Protein AF-A0AAE0D2Y6-F1 (afdb_monomer_lite)

Sequence (760 aa):
MTISQKDAKEIHDLPWAPTFWLGNVGHYAFTCHLGGDDFEVTLRIPRPPEKEEFVSWGRPCDLAPIAEDFSLFCEPVRHAIRLSIHAECQEFALFTGSRLDRIVAHDAVALIGDASHPLSGALGAGAGFALEDVYALSRCLSWAWSHRWPLGVALEYYDRIRTPHYRDIYCVLGKVNEVEAAVAAENLDLDAEVQERVRRTDEARDNWVYYYEVDKKQQAPQVNDELDCPDQSAQQQHEAGPVEQDTALSPFLMLPDPEAHDEQDSMFMASSLPSLKSSASHGRRRMELPSEDVVRHVIDVYLATFNSVLPLFFPPSLHRVVDNWYCNATDRNGPLSWATMNIVLALARCHGHVQLSPNAVQAVDIAECLANAQLVLADVLAGDMDLQSIQILLGIGILFMGARPADVRAPIIFVSTAMRLVQAMGMHRGDSYKNTEPVEDMQRRRVFWIAYILDRDVAARTRQAPIQHDADMDLDLPPVNDEVAMAVAADVSDAGAGDDNDDNDDTDAGACARGLAKLNLFRARVELAQIQGRVYDCVFSVRARYMDAGEKARLAQGIRLSIQQWKARLPISLGVEFLSSQNENDGSTSATILPAVMCYMHSLMTMCLGQLCGVSSMEFHWIEEVLSYARGLGDYKTTPSFASPLSTIPPPPPSPQGWNVLVSQCREFTRLFLSIRSRHPTFVNVQLCPFTSSLLCLSVNSFLNFEDGNRMTDQRLMVEAATLLGEVMQQTQSEIVSKVLEVYMEFDWHLILLMTELTT

InterPro domains:
  IPR007219 Xylanolytic transcriptional activat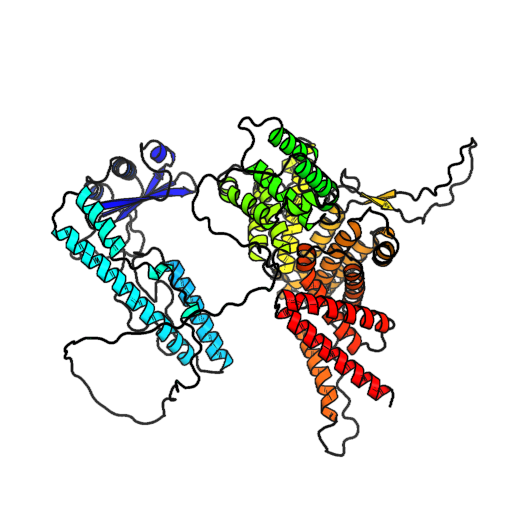or, regulatory domain [PF04082] (300-484)
  IPR007219 Xylanolytic transcriptional activator, regulatory domain [SM00906] (411-484)
  IPR036188 FAD/NAD(P)-binding domain superfamily [G3DSA:3.50.50.60] (1-208)
  IPR036188 FAD/NAD(P)-binding domain superfamily [SSF51905] (100-171)
  IPR050987 ABC-transporter-regulating transcription factor-like [PTHR46910] (232-731)

Organism: Colletotrichum kahawae (NCBI:txid34407)

Foldseek 3Di:
DWFFLVQLVVQPPRDAAFDWFDWAPQWIWTWYDDPDRTIDIDITHDDDPPDDDADAPWDFDQLVVVLVVCVRTDPSNNSRSVSCRPPGDTDHDQDFDDQDQFQDDDLPDGHAQCRNGVHSCPPVCSVVRRVLLVVQLVVLVVVCVVVVHRSSSSRVSSRVLVSVVNVVVVVLVVQLVVQLVVLSVVPDDTVVSRVSSVVRNVVSRPVVNVVPDSVVSPDPPDPPPDPPDDDDDDDDDDDDDDDDDDDDDDDDDDDDDDDDDDDDDDDDPPPDFADPDDDDDPDPDDLDDDDLVLLVQLLVLLCQWVCLQQVLDDSVVLVVLSCCVPPPPPPPNDLLSSLLSLLSLLSSCATVVLSHDPVSNVRRDNNVSLVSLVVCVVVLVVDDLDSSSLSSLLSNLLSVLLRFFPPLPSVCVSLVVSQVSLVVQVLQEPVSCPPPDPVRNVSSVSSNLSSLLSLLLSCLSPLDARPDDPVNGDDDQDDQDDPSFDWAQADPPDPDDDDDDDDDDDDDDDDPCRDTDTGNSNSLSSLLSVLSNLLSVLFRDPVNVVDDPVRSLVSLVVSLVSLVVSVVPDGPCLALVNLLVVLVPDPDSDDDSSLLSSLLSLLSVLSSLCSSQQAWLVRCVLVVQQLVLLVVVPPPPPDDDDDDPDPPSDQGDDGGPCLVVSLVSLLSSLSSVLSDPDHRSSSCSSRVGSLLRSLSSLLSCCQNVVVPPCNVSSVVSNVSSLVVLVVVCVVRVDPSSVVSNVSSVSSVVSSVVVVVVVVD

Secondary structure (DSSP, 8-state):
-EEEHHHHHHSTT--SS-EEEE-STT-EEEEEE-STTEEEEEEE----TTS-PPPPS-EEE--TTTGGGGTTS-HHHHHHHHHHTTS-EEE-----PPPPS-SEETTTEE--GGGTS---STTS-HHHHHHHHHHHHHHHHHHHHHTT--HHHHHHHHHHHHHHHHHHHHHHHHHHHHHHHHHHHT---HHHHHHHHHHHHHHHS-GGGGG--TTTT-PPPPTT-------------------------------------------------------------------HHHHHHHHHHHHHTTTTTS--S-HHHHHHHHHHHHH--SS---HHHHHHHHHHHHHHHHH-TTTS-HHHHHH--HHHHHHHHHTTHHHHHHS---HHHHHHHHHHHHHHHHHSTT--HHHHHHHHHHHHHHHHTTTT-GGGGTTS-HHHHHHHHHHHHHHHHHHHHHHHHH-PPPSS-GGG--PPPPPSS-TTPEEEEPP------------------------EEEE-HHHHHHHHHHHHHHHHHHHTSHHHHSS-HHHHHHHHHHHHHHHHHHHHTS-GGGSHHHHHHHHHH--SS---SHHHHHHHHHHHHHHHHHHHHT-BTTB-HHHHHHHHHHHHHHGGGS------S--PPPPPPPPPTTHHHHHHHHHHHHHHHHH-SS--HHHHHHHHHHHHHHHHHHHHHHHHTTT-TTHHHHHHHHHHHHHHHHHHHHHH--HHHHHHHHHHHHHHHHHHHHHHHHH-

Structure (mmCIF, N/CA/C/O backbone):
data_AF-A0AAE0D2Y6-F1
#
_entry.id   AF-A0AAE0D2Y6-F1
#
loop_
_atom_site.group_PDB
_atom_site.id
_atom_site.type_symbol
_atom_site.label_atom_id
_atom_site.label_alt_id
_atom_site.label_comp_id
_atom_site.label_asym_id
_atom_site.label_entity_id
_atom_site.label_seq_id
_atom_site.pdbx_PDB_ins_code
_atom_site.Cartn_x
_atom_site.Cartn_y
_atom_site.Cartn_z
_atom_site.occupancy
_atom_site.B_iso_or_equiv
_atom_site.auth_seq_id
_atom_site.auth_comp_id
_atom_site.auth_asym_id
_atom_site.auth_atom_id
_atom_site.pdbx_PDB_model_num
ATOM 1 N N . MET A 1 1 ? -9.930 8.105 -37.160 1.00 89.56 1 MET A N 1
ATOM 2 C CA . MET A 1 1 ? -9.800 6.837 -37.924 1.00 89.56 1 MET A CA 1
ATOM 3 C C . MET A 1 1 ? -8.520 6.136 -37.493 1.00 89.56 1 MET A C 1
ATOM 5 O O . MET A 1 1 ? -7.719 6.770 -36.809 1.00 89.56 1 MET A O 1
ATOM 9 N N . THR A 1 2 ? -8.312 4.873 -37.868 1.00 90.19 2 THR A N 1
ATOM 10 C CA . THR A 1 2 ? -7.071 4.146 -37.551 1.00 90.19 2 THR A CA 1
ATOM 11 C C . THR A 1 2 ? -6.459 3.489 -38.788 1.00 90.19 2 THR A C 1
ATOM 13 O O . THR A 1 2 ? -7.164 3.122 -39.726 1.00 90.19 2 THR A O 1
ATOM 16 N N . ILE A 1 3 ? -5.133 3.371 -38.789 1.00 93.75 3 ILE A N 1
ATOM 17 C CA . ILE A 1 3 ? -4.350 2.524 -39.701 1.00 93.75 3 ILE A CA 1
ATOM 18 C C . ILE A 1 3 ? -3.596 1.480 -38.874 1.00 93.75 3 ILE A C 1
ATOM 20 O O . ILE A 1 3 ? -3.478 1.639 -37.657 1.00 93.75 3 ILE A O 1
ATOM 24 N N . SER A 1 4 ? -3.068 0.429 -39.510 1.00 93.25 4 SER A N 1
ATOM 25 C CA . SER A 1 4 ? -2.287 -0.562 -38.767 1.00 93.25 4 SER A CA 1
ATOM 26 C C . SER A 1 4 ? -0.976 0.044 -38.254 1.00 93.25 4 SER A C 1
ATOM 28 O O . SER A 1 4 ? -0.345 0.873 -38.920 1.00 93.25 4 SER A O 1
ATOM 30 N N . GLN A 1 5 ? -0.514 -0.394 -37.085 1.00 92.75 5 GLN A N 1
ATOM 31 C CA . GLN A 1 5 ? 0.783 0.029 -36.556 1.00 92.75 5 GLN A CA 1
ATOM 32 C C . GLN A 1 5 ? 1.937 -0.408 -37.450 1.00 92.75 5 GLN A C 1
ATOM 34 O O . GLN A 1 5 ? 2.975 0.256 -37.490 1.00 92.75 5 GLN A O 1
ATOM 39 N N . LYS A 1 6 ? 1.771 -1.527 -38.160 1.00 93.38 6 LYS A N 1
ATOM 40 C CA . LYS A 1 6 ? 2.727 -1.966 -39.170 1.00 93.38 6 LYS A CA 1
ATOM 41 C C . LYS A 1 6 ? 2.851 -0.930 -40.288 1.00 93.38 6 LYS A C 1
ATOM 43 O O . LYS A 1 6 ? 3.965 -0.490 -40.555 1.00 93.38 6 LYS A O 1
ATOM 48 N N . ASP A 1 7 ? 1.736 -0.513 -40.882 1.00 94.12 7 ASP A N 1
ATOM 49 C CA . ASP A 1 7 ? 1.748 0.453 -41.984 1.00 94.12 7 ASP A CA 1
ATOM 50 C C . ASP A 1 7 ? 2.258 1.820 -41.509 1.00 94.12 7 ASP A C 1
ATOM 52 O O . ASP A 1 7 ? 3.058 2.451 -42.194 1.00 94.12 7 ASP A O 1
ATOM 56 N N . ALA A 1 8 ? 1.889 2.247 -40.295 1.00 92.94 8 ALA A N 1
ATOM 57 C CA . ALA A 1 8 ? 2.393 3.482 -39.693 1.00 92.94 8 ALA A CA 1
ATOM 58 C C . ALA A 1 8 ? 3.925 3.480 -39.514 1.00 92.94 8 ALA A C 1
ATOM 60 O O . ALA A 1 8 ? 4.570 4.499 -39.755 1.00 92.94 8 ALA A O 1
ATOM 61 N N . LYS A 1 9 ? 4.526 2.340 -39.140 1.00 92.88 9 LYS A N 1
ATOM 62 C CA . LYS A 1 9 ? 5.991 2.186 -39.003 1.00 92.88 9 LYS A CA 1
ATOM 63 C C . LYS A 1 9 ? 6.734 2.230 -40.338 1.00 92.88 9 LYS A C 1
ATOM 65 O O . LYS A 1 9 ? 7.930 2.512 -40.350 1.00 92.88 9 LYS A O 1
ATOM 70 N N . GLU A 1 10 ? 6.057 1.941 -41.446 1.00 95.00 10 GLU A N 1
ATOM 71 C CA . GLU A 1 10 ? 6.628 2.043 -42.793 1.00 95.00 10 GLU A CA 1
ATOM 72 C C . GLU A 1 10 ? 6.649 3.499 -43.307 1.00 95.00 10 GLU A C 1
ATOM 74 O O . GLU A 1 10 ? 7.327 3.803 -44.293 1.00 95.00 10 GLU A O 1
ATOM 79 N N . ILE A 1 11 ? 5.970 4.429 -42.621 1.00 95.69 11 ILE A N 1
ATOM 80 C CA . ILE A 1 11 ? 5.986 5.857 -42.949 1.00 95.69 11 ILE A CA 1
ATOM 81 C C . ILE A 1 11 ? 7.255 6.509 -42.388 1.00 95.69 11 ILE A C 1
ATOM 83 O O . ILE A 1 11 ? 7.402 6.722 -41.185 1.00 95.69 11 ILE A O 1
ATOM 87 N N . HIS A 1 12 ? 8.173 6.869 -43.285 1.00 93.00 12 HIS A N 1
ATOM 88 C CA . HIS A 1 12 ? 9.391 7.607 -42.946 1.00 93.00 12 HIS A CA 1
ATOM 89 C C . HIS A 1 12 ? 9.065 8.945 -42.254 1.00 93.00 12 HIS A C 1
ATOM 91 O O . HIS A 1 12 ? 8.145 9.642 -42.674 1.00 93.00 12 HIS A O 1
ATOM 97 N N . ASP A 1 13 ? 9.832 9.306 -41.220 1.00 91.88 13 ASP A N 1
ATOM 98 C CA . ASP A 1 13 ? 9.682 10.524 -40.399 1.00 91.88 13 ASP A CA 1
ATOM 99 C C . ASP A 1 13 ? 8.337 10.699 -39.667 1.00 91.88 13 ASP A C 1
ATOM 101 O O . ASP A 1 13 ? 8.058 11.782 -39.148 1.00 91.88 13 ASP A O 1
ATOM 105 N N . LEU A 1 14 ? 7.508 9.654 -39.568 1.00 93.44 14 LEU A N 1
ATOM 106 C CA . LEU A 1 14 ? 6.344 9.678 -38.686 1.00 93.44 14 LEU A CA 1
ATOM 107 C C . LEU A 1 14 ? 6.781 9.373 -37.236 1.00 93.44 14 LEU A C 1
ATOM 109 O O . LEU A 1 14 ? 7.277 8.275 -36.970 1.00 93.44 14 LEU A O 1
ATOM 113 N N . PRO A 1 15 ? 6.623 10.299 -36.271 1.00 92.88 15 PRO A N 1
ATOM 114 C CA . PRO A 1 15 ? 7.048 10.073 -34.897 1.00 92.88 15 PRO A CA 1
ATOM 115 C C . PRO A 1 15 ? 6.219 8.979 -34.223 1.00 92.88 15 PRO A C 1
ATOM 117 O O . PRO A 1 15 ? 4.991 8.966 -34.303 1.00 92.88 15 PRO A O 1
ATOM 120 N N . TRP A 1 16 ? 6.886 8.108 -33.464 1.00 93.06 16 TRP A N 1
ATOM 121 C CA . TRP A 1 16 ? 6.222 7.111 -32.618 1.00 93.06 16 TRP A CA 1
ATOM 122 C C . TRP A 1 16 ? 5.772 7.710 -31.274 1.00 93.06 16 TRP A C 1
ATOM 124 O O . TRP A 1 16 ? 6.116 7.226 -30.198 1.00 93.06 16 TRP A O 1
ATOM 134 N N . ALA A 1 17 ? 5.041 8.821 -31.339 1.00 90.94 17 ALA A N 1
ATOM 135 C CA . ALA A 1 17 ? 4.566 9.586 -30.192 1.00 90.94 17 ALA A CA 1
ATOM 136 C C . ALA A 1 17 ? 3.278 10.353 -30.551 1.00 90.94 17 ALA A C 1
ATOM 138 O O . ALA A 1 17 ? 3.077 10.663 -31.730 1.00 90.94 17 ALA A O 1
ATOM 139 N N . PRO A 1 18 ? 2.427 10.702 -29.565 1.00 91.31 18 PRO A N 1
ATOM 140 C CA . PRO A 1 18 ? 1.310 11.617 -29.785 1.00 91.31 18 PRO A CA 1
ATOM 141 C C . PRO A 1 18 ? 1.820 12.936 -30.378 1.00 91.31 18 PRO A C 1
ATOM 143 O O . PRO A 1 18 ? 2.606 13.640 -29.744 1.00 91.31 18 PRO A O 1
ATOM 146 N N . THR A 1 19 ? 1.403 13.253 -31.601 1.00 93.12 19 THR A N 1
ATOM 147 C CA . THR A 1 19 ? 1.947 14.379 -32.369 1.00 93.12 19 THR A CA 1
ATOM 148 C C . THR A 1 19 ? 0.820 15.218 -32.951 1.00 93.12 19 THR A C 1
ATOM 150 O O . THR A 1 19 ? -0.045 14.697 -33.655 1.00 93.12 19 THR A O 1
ATOM 153 N N . PHE A 1 20 ? 0.849 16.525 -32.675 1.00 89.38 20 PHE A N 1
ATOM 154 C CA . PHE A 1 20 ? -0.004 17.515 -33.329 1.00 89.38 20 PHE A CA 1
ATOM 155 C C . PHE A 1 20 ? 0.738 18.135 -34.509 1.00 89.38 20 PHE A C 1
ATOM 157 O O . PHE A 1 20 ? 1.812 18.712 -34.356 1.00 89.38 20 PHE A O 1
ATOM 164 N N . TRP A 1 21 ? 0.124 18.044 -35.676 1.00 91.44 21 TRP A N 1
ATOM 165 C CA . TRP A 1 21 ? 0.601 18.604 -36.925 1.00 91.44 21 TRP A CA 1
ATOM 166 C C . TRP A 1 21 ? -0.236 19.828 -37.266 1.00 91.44 21 TRP A C 1
ATOM 168 O O . TRP A 1 21 ? -1.470 19.773 -37.285 1.00 91.44 21 TRP A O 1
ATOM 178 N N . LEU A 1 22 ? 0.447 20.934 -37.535 1.00 87.31 22 LEU A N 1
ATOM 179 C CA . LEU A 1 22 ? -0.173 22.216 -37.836 1.00 87.31 22 LEU A CA 1
ATOM 180 C C . LEU A 1 22 ? -0.171 22.437 -39.347 1.00 87.31 22 LEU A C 1
ATOM 182 O O . LEU A 1 22 ? 0.882 22.348 -39.973 1.00 87.31 22 LEU A O 1
ATOM 186 N N . GLY A 1 23 ? -1.345 22.714 -39.910 1.00 84.81 23 GLY A N 1
ATOM 187 C CA . GLY A 1 23 ? -1.508 23.104 -41.309 1.00 84.81 23 GLY A CA 1
ATOM 188 C C . GLY A 1 23 ? -1.788 24.592 -41.453 1.00 84.81 23 GLY A C 1
ATOM 189 O O . GLY A 1 23 ? -1.469 25.387 -40.574 1.00 84.81 23 GLY A O 1
ATOM 190 N N . ASN A 1 24 ? -2.442 24.973 -42.543 1.00 78.38 24 ASN A N 1
ATOM 191 C CA . ASN A 1 24 ? -3.051 26.293 -42.689 1.00 78.38 24 ASN A CA 1
ATOM 192 C C . ASN A 1 24 ? -4.157 26.514 -41.638 1.00 78.38 24 ASN A C 1
ATOM 194 O O . ASN A 1 24 ? -4.659 25.570 -41.024 1.00 78.38 24 ASN A O 1
ATOM 198 N N . VAL A 1 25 ? -4.559 27.772 -41.439 1.00 74.75 25 VAL A N 1
ATOM 199 C CA . VAL A 1 25 ? -5.550 28.172 -40.421 1.00 74.75 25 VAL A CA 1
ATOM 200 C C . VAL A 1 25 ? -6.777 27.251 -40.405 1.00 74.75 25 VAL A C 1
ATOM 202 O O . VAL A 1 25 ? -7.427 27.013 -41.424 1.00 74.75 25 VAL A O 1
ATOM 205 N N . GLY A 1 26 ? -7.088 26.724 -39.217 1.00 74.38 26 GLY A N 1
ATOM 206 C CA . GLY A 1 26 ? -8.231 25.840 -38.983 1.00 74.38 26 GLY A CA 1
ATOM 207 C C . GLY A 1 26 ? -7.996 24.357 -39.293 1.00 74.38 26 GLY A C 1
ATOM 208 O O . GLY A 1 26 ? -8.818 23.544 -38.867 1.00 74.38 26 GLY A O 1
ATOM 209 N N . HIS A 1 27 ? -6.889 23.993 -39.951 1.00 85.31 27 HIS A N 1
ATOM 210 C CA . HIS A 1 27 ? -6.544 22.607 -40.273 1.00 85.31 27 HIS A CA 1
ATOM 211 C C . HIS A 1 27 ? -5.491 22.047 -39.319 1.00 85.31 27 HIS A C 1
ATOM 213 O O . HIS A 1 27 ? -4.405 22.605 -39.147 1.00 85.31 27 HIS A O 1
ATOM 219 N N . TYR A 1 28 ? -5.805 20.901 -38.720 1.00 88.69 28 TYR A N 1
ATOM 220 C CA . TYR A 1 28 ? -4.904 20.189 -37.816 1.00 88.69 28 TYR A CA 1
ATOM 221 C C . TYR A 1 28 ? -4.963 18.699 -38.116 1.00 88.69 28 TYR A C 1
ATOM 223 O O . TYR A 1 28 ? -6.038 18.171 -38.406 1.00 88.69 28 TYR A O 1
ATOM 231 N N . ALA A 1 29 ? -3.829 18.021 -37.983 1.00 92.12 29 ALA A N 1
ATOM 232 C CA . ALA A 1 29 ? -3.796 16.568 -37.918 1.00 92.12 29 ALA A CA 1
ATOM 233 C C . ALA A 1 29 ? -3.192 16.130 -36.583 1.00 92.12 29 ALA A C 1
ATOM 235 O O . ALA A 1 29 ? -2.294 16.772 -36.047 1.00 92.12 29 ALA A O 1
ATOM 236 N N . PHE A 1 30 ? -3.691 15.036 -36.034 1.00 93.69 30 PHE A N 1
ATOM 237 C CA . PHE A 1 30 ? -3.181 14.401 -34.833 1.00 93.69 30 PHE A CA 1
ATOM 238 C C . PHE A 1 30 ? -2.895 12.939 -35.144 1.00 93.69 30 PHE A C 1
ATOM 240 O O . PHE A 1 30 ? -3.717 12.265 -35.767 1.00 93.69 30 PHE A O 1
ATOM 247 N N . THR A 1 31 ? -1.724 12.466 -34.730 1.00 95.06 31 THR A N 1
ATOM 248 C CA . THR A 1 31 ? -1.312 11.073 -34.911 1.00 95.06 31 THR A CA 1
ATOM 249 C C . THR A 1 31 ? -0.822 10.489 -33.601 1.00 95.06 31 THR A C 1
ATOM 251 O O . THR A 1 31 ? -0.033 11.131 -32.905 1.00 95.06 31 THR A O 1
ATOM 254 N N . CYS A 1 32 ? -1.248 9.273 -33.273 1.00 94.69 32 CYS A N 1
ATOM 255 C CA . CYS A 1 32 ? -0.889 8.623 -32.017 1.00 94.69 32 CYS A CA 1
ATOM 256 C C . CYS A 1 32 ? -0.893 7.102 -32.172 1.00 94.69 32 CYS A C 1
ATOM 258 O O . CYS A 1 32 ? -1.800 6.547 -32.783 1.00 94.69 32 CYS A O 1
ATOM 260 N N . HIS A 1 33 ? 0.080 6.407 -31.584 1.00 91.50 33 HIS A N 1
ATOM 261 C CA . HIS A 1 33 ? -0.028 4.955 -31.459 1.00 91.50 33 HIS A CA 1
ATOM 262 C C . HIS A 1 33 ? -1.039 4.626 -30.354 1.00 91.50 33 HIS A C 1
ATOM 264 O O . HIS A 1 33 ? -0.986 5.201 -29.266 1.00 91.50 33 HIS A O 1
ATOM 270 N N . LEU A 1 34 ? -1.964 3.711 -30.627 1.00 87.56 34 LEU A N 1
ATOM 271 C CA . LEU A 1 34 ? -2.933 3.233 -29.644 1.00 87.56 34 LEU A CA 1
ATOM 272 C C . LEU A 1 34 ? -2.530 1.838 -29.139 1.00 87.56 34 LEU A C 1
ATOM 274 O O . LEU A 1 34 ? -1.488 1.296 -29.505 1.00 87.56 34 LEU A O 1
ATOM 278 N N . GLY A 1 35 ? -3.330 1.251 -28.249 1.00 78.06 35 GLY A N 1
ATOM 279 C CA . GLY A 1 35 ? -3.167 -0.157 -27.881 1.00 78.06 35 GLY A CA 1
ATOM 280 C C . GLY A 1 35 ? -3.560 -1.093 -29.033 1.00 78.06 35 GLY A C 1
ATOM 281 O O . GLY A 1 35 ? -4.375 -0.733 -29.875 1.00 78.06 35 GLY A O 1
ATOM 282 N N . GLY A 1 36 ? -3.018 -2.313 -29.051 1.00 86.69 36 GLY A N 1
ATOM 283 C CA . GLY A 1 36 ? -3.306 -3.286 -30.112 1.00 86.69 36 GLY A CA 1
ATOM 284 C C . GLY A 1 36 ? -2.505 -3.020 -31.390 1.00 86.69 36 GLY A C 1
ATOM 285 O O . GLY A 1 36 ? -1.323 -2.705 -31.304 1.00 86.69 36 GLY A O 1
ATOM 286 N N . ASP A 1 37 ? -3.133 -3.183 -32.557 1.00 91.12 37 ASP A N 1
ATOM 287 C CA . ASP A 1 37 ? -2.530 -2.895 -33.874 1.00 91.12 37 ASP A CA 1
ATOM 288 C C . ASP A 1 37 ? -3.000 -1.543 -34.441 1.00 91.12 37 ASP A C 1
ATOM 290 O O . ASP A 1 37 ? -2.781 -1.249 -35.609 1.00 91.12 37 ASP A O 1
ATOM 294 N N . ASP A 1 38 ? -3.628 -0.695 -33.623 1.00 91.81 38 ASP A N 1
ATOM 295 C CA . ASP A 1 38 ? -4.187 0.579 -34.071 1.00 91.81 38 ASP A CA 1
ATOM 296 C C . ASP A 1 38 ? -3.184 1.737 -33.960 1.00 91.81 38 ASP A C 1
ATOM 298 O O . ASP A 1 38 ? -2.489 1.915 -32.952 1.00 91.81 38 ASP A O 1
ATOM 302 N N . PHE A 1 39 ? -3.156 2.569 -34.998 1.00 93.69 39 PHE A N 1
ATOM 303 C CA . PHE A 1 39 ? -2.495 3.867 -35.031 1.00 93.69 39 PHE A CA 1
ATOM 304 C C . PHE A 1 39 ? -3.514 4.933 -35.445 1.00 93.69 39 PHE A C 1
ATOM 306 O O . PHE A 1 39 ? -4.076 4.886 -36.539 1.00 93.69 39 PHE A O 1
ATOM 313 N N . GLU A 1 40 ? -3.784 5.880 -34.553 1.00 95.31 40 GLU A N 1
ATOM 314 C CA . GLU A 1 40 ? -4.789 6.919 -34.732 1.00 95.31 40 GLU A CA 1
ATOM 315 C C . GLU A 1 40 ? -4.333 7.977 -35.731 1.00 95.31 40 GLU A C 1
ATOM 317 O O . GLU A 1 40 ? -3.215 8.492 -35.653 1.00 95.31 40 GLU A O 1
ATOM 322 N N . VAL A 1 41 ? -5.254 8.354 -36.616 1.00 94.38 41 VAL A N 1
ATOM 323 C CA . VAL A 1 41 ? -5.177 9.575 -37.413 1.00 94.38 41 VAL A CA 1
ATOM 324 C C . VAL A 1 41 ? -6.471 10.360 -37.195 1.00 94.38 41 VAL A C 1
ATOM 326 O O . VAL A 1 41 ? -7.573 9.879 -37.480 1.00 94.38 41 VAL A O 1
ATOM 329 N N . THR A 1 42 ? -6.343 11.579 -36.687 1.00 92.81 42 THR A N 1
ATOM 330 C CA . THR A 1 42 ? -7.470 12.471 -36.394 1.00 92.81 42 THR A CA 1
ATOM 331 C C . THR A 1 42 ? -7.256 13.799 -37.096 1.00 92.81 42 THR A C 1
ATOM 333 O O . THR A 1 42 ? -6.190 14.398 -36.997 1.00 92.81 42 THR A O 1
ATOM 336 N N . LEU A 1 43 ? -8.267 14.256 -37.832 1.00 91.06 43 LEU A N 1
ATOM 337 C CA . LEU A 1 43 ? -8.200 15.464 -38.645 1.00 91.06 43 LEU A CA 1
ATOM 338 C C . LEU A 1 43 ? -9.227 16.483 -38.157 1.00 91.06 43 LEU A C 1
ATOM 340 O O . LEU A 1 43 ? -10.376 16.137 -37.883 1.00 91.06 43 LEU A O 1
ATOM 344 N N . ARG A 1 44 ? -8.823 17.749 -38.091 1.00 88.94 44 ARG A N 1
ATOM 345 C CA . ARG A 1 44 ? -9.711 18.888 -37.853 1.00 88.94 44 ARG A CA 1
ATOM 346 C C . ARG A 1 44 ? -9.774 19.724 -39.118 1.00 88.94 44 ARG A C 1
ATOM 348 O O . ARG A 1 44 ? -8.732 20.110 -39.642 1.00 88.94 44 ARG A O 1
ATOM 355 N N . ILE A 1 45 ? -10.992 20.025 -39.551 1.00 83.69 45 ILE A N 1
ATOM 356 C CA . ILE A 1 45 ? -11.279 20.883 -40.699 1.00 83.69 45 ILE A CA 1
ATOM 357 C C . ILE A 1 45 ? -12.239 22.008 -40.291 1.00 83.69 45 ILE A C 1
ATOM 359 O O . ILE A 1 45 ? -13.148 21.774 -39.486 1.00 83.69 45 ILE A O 1
ATOM 363 N N . PRO A 1 46 ? -12.084 23.223 -40.835 1.00 77.81 46 PRO A N 1
ATOM 364 C CA . PRO A 1 46 ? -13.091 24.264 -40.721 1.00 77.81 46 PRO A CA 1
ATOM 365 C C . PRO A 1 46 ? -14.238 23.971 -41.703 1.00 77.81 46 PRO A C 1
ATOM 367 O O . PRO A 1 46 ? -14.010 23.833 -42.901 1.00 77.81 46 PRO A O 1
ATOM 370 N N . ARG A 1 47 ? -15.488 23.904 -41.226 1.00 71.44 47 ARG A N 1
ATOM 371 C CA . ARG A 1 47 ? -16.675 23.842 -42.103 1.00 71.44 47 ARG A CA 1
ATOM 372 C C . ARG A 1 47 ? -17.503 25.129 -41.985 1.00 71.44 47 ARG A C 1
ATOM 374 O O . ARG A 1 47 ? -17.762 25.563 -40.862 1.00 71.44 47 ARG A O 1
ATOM 381 N N . PRO A 1 48 ? -17.929 25.750 -43.104 1.00 57.88 48 PRO A N 1
ATOM 382 C CA . PRO A 1 48 ? -18.791 26.925 -43.063 1.00 57.88 48 PRO A CA 1
ATOM 383 C C . PRO A 1 48 ? -20.198 26.559 -42.546 1.00 57.88 48 PRO A C 1
ATOM 385 O O . PRO A 1 48 ? -20.725 25.504 -42.903 1.00 57.88 48 PRO A O 1
ATOM 388 N N . PRO A 1 49 ? -20.836 27.433 -41.746 1.00 53.28 49 PRO A N 1
ATOM 389 C CA . PRO A 1 49 ? -22.071 27.125 -41.013 1.00 53.28 49 PRO A CA 1
ATOM 390 C C . PRO A 1 49 ? -23.312 26.892 -41.892 1.00 53.28 49 PRO A C 1
ATOM 392 O O . PRO A 1 49 ? -24.330 26.419 -41.400 1.00 53.28 49 PRO A O 1
ATOM 395 N N . GLU A 1 50 ? -23.257 27.206 -43.187 1.00 51.69 50 GLU A N 1
ATOM 396 C CA . GLU A 1 50 ? -24.434 27.234 -44.065 1.00 51.69 50 GLU A CA 1
ATOM 397 C C . GLU A 1 50 ? -24.786 25.891 -44.731 1.00 51.69 50 GLU A C 1
ATOM 399 O O . GLU A 1 50 ? -25.714 25.862 -45.541 1.00 51.69 50 GLU A O 1
ATOM 404 N N . LYS A 1 51 ? -24.081 24.779 -44.450 1.00 51.50 51 LYS A N 1
ATOM 405 C CA . LYS A 1 51 ? -24.268 23.544 -45.243 1.00 51.50 51 LYS A CA 1
ATOM 406 C C . LYS A 1 51 ? -24.602 22.224 -44.551 1.00 51.50 51 LYS A C 1
ATOM 408 O O . LYS A 1 51 ? -25.048 21.351 -45.286 1.00 51.50 51 LYS A O 1
ATOM 413 N N . GLU A 1 52 ? -24.510 22.031 -43.233 1.00 55.00 52 GLU A N 1
ATOM 414 C CA . GLU A 1 52 ? -24.878 20.728 -42.632 1.00 55.00 52 GLU A CA 1
ATOM 415 C C . GLU A 1 52 ? -25.397 20.831 -41.188 1.00 55.00 52 GLU A C 1
ATOM 417 O O . GLU A 1 52 ? -24.996 21.714 -40.434 1.00 55.00 52 GLU A O 1
ATOM 422 N N . GLU A 1 53 ? -26.280 19.900 -40.796 1.00 58.12 53 GLU A N 1
ATOM 423 C CA . GLU A 1 53 ? -26.666 19.684 -39.395 1.00 58.12 53 GLU A CA 1
ATOM 424 C C . GLU A 1 53 ? -25.429 19.307 -38.568 1.00 58.12 53 GLU A C 1
ATOM 426 O O . GLU A 1 53 ? -24.729 18.342 -38.886 1.00 58.12 53 GLU A O 1
ATOM 431 N N . PHE A 1 54 ? -25.160 20.048 -37.489 1.00 63.28 54 PHE A N 1
ATOM 432 C CA . PHE A 1 54 ? -24.103 19.689 -36.550 1.00 63.28 54 PHE A CA 1
ATOM 433 C C . PHE A 1 54 ? -24.401 18.326 -35.917 1.00 63.28 54 PHE A C 1
ATOM 435 O O . PHE A 1 54 ? -25.432 18.141 -35.270 1.00 63.28 54 PHE A O 1
ATOM 442 N N . VAL A 1 55 ? -23.488 17.369 -36.087 1.00 62.66 55 VAL A N 1
ATOM 443 C CA . VAL A 1 55 ? -23.676 15.992 -35.619 1.00 62.66 55 VAL A CA 1
ATOM 444 C C . VAL A 1 55 ? -23.059 15.771 -34.240 1.00 62.66 55 VAL A C 1
ATOM 446 O O . VAL A 1 55 ? -21.889 16.078 -34.002 1.00 62.66 55 VAL A O 1
ATOM 449 N N . SER A 1 56 ? -23.862 15.199 -33.342 1.00 64.38 56 SER A N 1
ATOM 450 C CA . SER A 1 56 ? -23.441 14.694 -32.033 1.00 64.38 56 SER A CA 1
ATOM 451 C C . SER A 1 56 ? -22.656 13.391 -32.211 1.00 64.38 56 SER A C 1
ATOM 453 O O . SER A 1 56 ? -23.206 12.442 -32.761 1.00 64.38 56 SER A O 1
ATOM 455 N N . TRP A 1 57 ? -21.393 13.380 -31.767 1.00 65.00 57 TRP A N 1
ATOM 456 C CA . TRP A 1 57 ? -20.496 12.224 -31.603 1.00 65.00 57 TRP A CA 1
ATOM 457 C C . TRP A 1 57 ? -20.655 11.057 -32.604 1.00 65.00 57 TRP A C 1
ATOM 459 O O . TRP A 1 57 ? -21.434 10.133 -32.384 1.00 65.00 57 TRP A O 1
ATOM 469 N N . GLY A 1 58 ? -19.806 11.037 -33.638 1.00 71.50 58 GLY A N 1
ATOM 470 C CA . GLY A 1 58 ? -19.412 9.806 -34.333 1.00 71.50 58 GLY A CA 1
ATOM 471 C C . GLY A 1 58 ? -20.317 9.352 -35.483 1.00 71.50 58 GLY A C 1
ATOM 472 O O . GLY A 1 58 ? -20.781 8.212 -35.490 1.00 71.50 58 GLY A O 1
ATOM 473 N N . ARG A 1 59 ? -20.532 10.204 -36.495 1.00 81.94 59 ARG A N 1
ATOM 474 C CA . ARG A 1 59 ? -21.190 9.817 -37.761 1.00 81.94 59 ARG A CA 1
ATOM 475 C C . ARG A 1 59 ? -20.166 9.209 -38.730 1.00 81.94 59 ARG A C 1
ATOM 477 O O . ARG A 1 59 ? -19.111 9.814 -38.896 1.00 81.94 59 ARG A O 1
ATOM 484 N N . PRO A 1 60 ? -20.450 8.081 -39.410 1.00 84.81 60 PRO A N 1
ATOM 485 C CA . PRO A 1 60 ? -19.588 7.588 -40.483 1.00 84.81 60 PRO A CA 1
ATOM 486 C C . PRO A 1 60 ? -19.335 8.663 -41.548 1.00 84.81 60 PRO A C 1
ATOM 488 O O . PRO A 1 60 ? -20.278 9.293 -42.027 1.00 84.81 60 PRO A O 1
ATOM 491 N N . CYS A 1 61 ? -18.069 8.863 -41.900 1.00 84.31 61 CYS A N 1
ATOM 492 C CA . CYS A 1 61 ? -17.603 9.895 -42.821 1.00 84.31 61 CYS A CA 1
ATOM 493 C C . CYS A 1 61 ? -16.838 9.250 -43.987 1.00 84.31 61 CYS A C 1
ATOM 495 O O . CYS A 1 61 ? -16.150 8.252 -43.783 1.00 84.31 61 CYS A O 1
ATOM 497 N N . ASP A 1 62 ? -16.936 9.804 -45.197 1.00 84.88 62 ASP A N 1
ATOM 498 C CA . ASP A 1 62 ? -16.010 9.457 -46.282 1.00 84.88 62 ASP A CA 1
ATOM 499 C C . ASP A 1 62 ? -14.839 10.444 -46.260 1.00 84.88 62 ASP A C 1
ATOM 501 O O . ASP A 1 62 ? -15.034 11.655 -46.387 1.00 84.88 62 ASP A O 1
ATOM 505 N N . LEU A 1 63 ? -13.626 9.927 -46.066 1.00 85.62 63 LEU A N 1
ATOM 506 C CA . LEU A 1 63 ? -12.411 10.733 -45.990 1.00 85.62 63 LEU A CA 1
ATOM 507 C C . LEU A 1 63 ? -11.915 11.166 -47.376 1.00 85.62 63 LEU A C 1
ATOM 509 O O . LEU A 1 63 ? -11.240 12.190 -47.484 1.00 85.62 63 LEU A O 1
ATOM 513 N N . ALA A 1 64 ? -12.230 10.413 -48.437 1.00 85.56 64 ALA A N 1
ATOM 514 C CA . ALA A 1 64 ? -11.656 10.635 -49.765 1.00 85.56 64 ALA A CA 1
ATOM 515 C C . ALA A 1 64 ? -11.851 12.073 -50.300 1.00 85.56 64 ALA A C 1
ATOM 517 O O . ALA A 1 64 ? -10.877 12.636 -50.800 1.00 85.56 64 ALA A O 1
ATOM 518 N N . PRO A 1 65 ? -13.030 12.717 -50.153 1.00 83.31 65 PRO A N 1
ATOM 519 C CA . PRO A 1 65 ? -13.246 14.093 -50.609 1.00 83.31 65 PRO A CA 1
ATOM 520 C C . PRO A 1 65 ? -12.529 15.154 -49.763 1.00 83.31 65 PRO A C 1
ATOM 522 O O . PRO A 1 65 ? -12.356 16.275 -50.223 1.00 83.31 65 PRO A O 1
ATOM 525 N N . ILE A 1 66 ? -12.150 14.815 -48.527 1.00 82.00 66 ILE A N 1
ATOM 526 C CA . ILE A 1 66 ? -11.561 15.732 -47.536 1.00 82.00 66 ILE A CA 1
ATOM 527 C C . ILE A 1 66 ? -10.028 15.634 -47.552 1.00 82.00 66 ILE A C 1
ATOM 529 O O . ILE A 1 66 ? -9.328 16.566 -47.167 1.00 82.00 66 ILE A O 1
ATOM 533 N N . ALA A 1 67 ? -9.471 14.516 -48.026 1.00 85.75 67 ALA A N 1
ATOM 534 C CA . ALA A 1 67 ? -8.028 14.287 -48.061 1.00 85.75 67 ALA A CA 1
ATOM 535 C C . ALA A 1 67 ? -7.253 15.355 -48.865 1.00 85.75 67 ALA A C 1
ATOM 537 O O . ALA A 1 67 ? -6.095 15.634 -48.548 1.00 85.75 67 ALA A O 1
ATOM 538 N N . GLU A 1 68 ? -7.877 15.971 -49.876 1.00 84.88 68 GLU A N 1
ATOM 539 C CA . GLU A 1 68 ? -7.270 17.048 -50.675 1.00 84.88 68 GLU A CA 1
ATOM 540 C C . GLU A 1 68 ? -7.037 18.339 -49.869 1.00 84.88 68 GLU A C 1
ATOM 542 O O . GLU A 1 68 ? -6.047 19.038 -50.117 1.00 84.88 68 GLU A O 1
ATOM 547 N N . ASP A 1 69 ? -7.858 18.604 -48.846 1.00 85.19 69 ASP A N 1
ATOM 548 C CA . ASP A 1 69 ? -7.726 19.775 -47.964 1.00 85.19 69 ASP A CA 1
ATOM 549 C C . ASP A 1 69 ? -6.418 19.731 -47.149 1.00 85.19 69 ASP A C 1
ATOM 551 O O . ASP A 1 69 ? -5.903 20.756 -46.707 1.00 85.19 69 ASP A O 1
ATOM 555 N N . PHE A 1 70 ? -5.816 18.543 -47.015 1.00 89.81 70 PHE A N 1
ATOM 556 C CA . PHE A 1 70 ? -4.548 18.309 -46.318 1.00 89.81 70 PHE A CA 1
ATOM 557 C C . PHE A 1 70 ? -3.340 18.227 -47.267 1.00 89.81 70 PHE A C 1
ATOM 559 O O . PHE A 1 70 ? -2.246 17.831 -46.861 1.00 89.81 70 PHE A O 1
ATOM 566 N N . SER A 1 71 ? -3.494 18.614 -48.538 1.00 88.19 71 SER A N 1
ATOM 567 C CA . SER A 1 71 ? -2.428 18.555 -49.556 1.00 88.19 71 SER A CA 1
ATOM 568 C C . SER A 1 71 ? -1.165 19.355 -49.204 1.00 88.19 71 SER A C 1
ATOM 570 O O . SER A 1 71 ? -0.068 18.995 -49.651 1.00 88.19 71 SER A O 1
ATOM 572 N N . LEU A 1 72 ? -1.326 20.394 -48.379 1.00 86.50 72 LEU A N 1
ATOM 573 C CA . LEU A 1 72 ? -0.276 21.284 -47.883 1.00 86.50 72 LEU A CA 1
ATOM 574 C C . LEU A 1 72 ? 0.524 20.720 -46.695 1.00 86.50 72 LEU A C 1
ATOM 576 O O . LEU A 1 72 ? 1.562 21.277 -46.350 1.00 86.50 72 LEU A O 1
ATOM 580 N N . PHE A 1 73 ? 0.083 19.622 -46.075 1.00 90.94 73 PHE A N 1
ATOM 581 C CA . PHE A 1 73 ? 0.823 18.993 -44.981 1.00 90.94 73 PHE A CA 1
ATOM 582 C C . PHE A 1 73 ? 2.085 18.273 -45.478 1.00 90.94 73 PHE A C 1
ATOM 584 O O . PHE A 1 73 ? 2.203 17.879 -46.642 1.00 90.94 73 PHE A O 1
ATOM 591 N N . CYS A 1 74 ? 3.030 18.055 -44.562 1.00 90.50 74 CYS A N 1
ATOM 592 C CA . CYS A 1 74 ? 4.238 17.285 -44.831 1.00 90.50 74 CYS A CA 1
ATOM 593 C C . CYS A 1 74 ? 3.921 15.830 -45.230 1.00 90.50 74 CYS A C 1
ATOM 595 O O . CYS A 1 74 ? 2.876 15.266 -44.892 1.00 90.50 74 CYS A O 1
ATOM 597 N N . GLU A 1 75 ? 4.845 15.200 -45.962 1.00 93.50 75 GLU A N 1
ATOM 598 C CA . GLU A 1 75 ? 4.609 13.877 -46.553 1.00 93.50 75 GLU A CA 1
ATOM 599 C C . GLU A 1 75 ? 4.222 12.769 -45.557 1.00 93.50 75 GLU A C 1
ATOM 601 O O . GLU A 1 75 ? 3.325 12.003 -45.911 1.00 93.50 75 GLU A O 1
ATOM 606 N N . PRO A 1 76 ? 4.778 12.680 -44.331 1.00 94.31 76 PRO A N 1
ATOM 607 C CA . PRO A 1 76 ? 4.372 11.649 -43.373 1.00 94.31 76 PRO A CA 1
ATOM 608 C C . PRO A 1 76 ? 2.876 11.705 -43.039 1.00 94.31 76 PRO A C 1
ATOM 610 O O . PRO A 1 76 ? 2.191 10.682 -43.041 1.00 94.31 76 PRO A O 1
ATOM 613 N N . VAL A 1 77 ? 2.338 12.913 -42.843 1.00 93.75 77 VAL A N 1
ATOM 614 C CA . VAL A 1 77 ? 0.912 13.129 -42.557 1.00 93.75 77 VAL A CA 1
ATOM 615 C C . VAL A 1 77 ? 0.064 12.783 -43.774 1.00 93.75 77 VAL A C 1
ATOM 617 O O . VAL A 1 77 ? -0.927 12.065 -43.653 1.00 93.75 77 VAL A O 1
ATOM 620 N N . ARG A 1 78 ? 0.469 13.222 -44.972 1.00 94.19 78 ARG A N 1
ATOM 621 C CA . ARG A 1 78 ? -0.253 12.885 -46.210 1.00 94.19 78 ARG A CA 1
ATOM 622 C C . ARG A 1 78 ? -0.268 11.383 -46.468 1.00 94.19 78 ARG A C 1
ATOM 624 O O . ARG A 1 78 ? -1.282 10.857 -46.915 1.00 94.19 78 ARG A O 1
ATOM 631 N N . HIS A 1 79 ? 0.832 10.688 -46.190 1.00 94.62 79 HIS A N 1
ATOM 632 C CA . HIS A 1 79 ? 0.915 9.238 -46.329 1.00 94.62 79 HIS A CA 1
ATOM 633 C C . HIS A 1 79 ? -0.035 8.542 -45.344 1.00 94.62 79 HIS A C 1
ATOM 635 O O . HIS A 1 79 ? -0.822 7.694 -45.765 1.00 94.62 79 HIS A O 1
ATOM 641 N N . ALA A 1 80 ? -0.056 8.968 -44.077 1.00 94.12 80 ALA A N 1
ATOM 642 C CA . ALA A 1 80 ? -0.987 8.441 -43.079 1.00 94.12 80 ALA A CA 1
ATOM 643 C C . ALA A 1 80 ? -2.458 8.659 -43.489 1.00 94.12 80 ALA A C 1
ATOM 645 O O . ALA A 1 80 ? -3.277 7.745 -43.386 1.00 94.12 80 ALA A O 1
ATOM 646 N N . ILE A 1 81 ? -2.788 9.835 -44.037 1.00 93.12 81 ILE A N 1
ATOM 647 C CA . ILE A 1 81 ? -4.126 10.137 -44.568 1.00 93.12 81 ILE A CA 1
ATOM 648 C C . ILE A 1 81 ? -4.467 9.231 -45.758 1.00 93.12 81 ILE A C 1
ATOM 650 O O . ILE A 1 81 ? -5.563 8.682 -45.789 1.00 93.12 81 ILE A O 1
ATOM 654 N N . ARG A 1 82 ? -3.545 9.010 -46.708 1.00 92.88 82 ARG A N 1
ATOM 655 C CA . ARG A 1 82 ? -3.782 8.118 -47.864 1.00 92.88 82 ARG A CA 1
ATOM 656 C C . ARG A 1 82 ? -4.095 6.685 -47.437 1.00 92.88 82 ARG A C 1
ATOM 658 O O . ARG A 1 82 ? -5.010 6.083 -47.988 1.00 92.88 82 ARG A O 1
ATOM 665 N N . LEU A 1 83 ? -3.371 6.162 -46.447 1.00 92.75 83 LEU A N 1
ATOM 666 C CA . LEU A 1 83 ? -3.642 4.838 -45.874 1.00 92.75 83 LEU A CA 1
ATOM 667 C C . LEU A 1 83 ? -4.998 4.791 -45.151 1.00 92.75 83 LEU A C 1
ATOM 669 O O . LEU A 1 83 ? -5.660 3.758 -45.137 1.00 92.75 83 LEU A O 1
ATOM 673 N N . SER A 1 84 ? -5.442 5.930 -44.619 1.00 90.38 84 SER A N 1
ATOM 674 C CA . SER A 1 84 ? -6.714 6.074 -43.909 1.00 90.38 84 SER A CA 1
ATOM 675 C C . SER A 1 84 ? -7.942 6.207 -44.822 1.00 90.38 84 SER A C 1
ATOM 677 O O . SER A 1 84 ? -9.058 6.107 -44.325 1.00 90.38 84 SER A O 1
ATOM 679 N N . ILE A 1 85 ? -7.785 6.416 -46.140 1.00 87.81 85 ILE A N 1
ATOM 680 C CA . ILE A 1 85 ? -8.913 6.638 -47.078 1.00 87.81 85 ILE A CA 1
ATOM 681 C C . ILE A 1 85 ? -9.899 5.462 -47.089 1.00 87.81 85 ILE A C 1
ATOM 683 O O . ILE A 1 85 ? -11.091 5.647 -47.318 1.00 87.81 85 ILE A O 1
ATOM 687 N N . HIS A 1 86 ? -9.404 4.250 -46.843 1.00 82.06 86 HIS A N 1
ATOM 688 C CA . HIS A 1 86 ? -10.217 3.034 -46.814 1.00 82.06 86 HIS A CA 1
ATOM 689 C C . HIS A 1 86 ? -10.587 2.582 -45.395 1.00 82.06 86 HIS A C 1
ATOM 691 O O . HIS A 1 86 ? -11.235 1.548 -45.244 1.00 82.06 86 HIS A O 1
ATOM 697 N N . ALA A 1 87 ? -10.170 3.328 -44.369 1.00 85.00 87 ALA A N 1
ATOM 698 C CA . ALA A 1 87 ? -10.481 3.029 -42.980 1.00 85.00 87 ALA A CA 1
ATOM 699 C C . ALA A 1 87 ? -11.877 3.538 -42.600 1.00 85.00 87 ALA A C 1
ATOM 701 O O . ALA A 1 87 ? -12.414 4.468 -43.205 1.00 85.00 87 ALA A O 1
ATOM 702 N N . GLU A 1 88 ? -12.454 2.961 -41.546 1.00 85.88 88 GLU A N 1
ATOM 703 C CA . GLU A 1 88 ? -13.679 3.493 -40.955 1.00 85.88 88 GLU A CA 1
ATOM 704 C C . GLU A 1 88 ? -13.390 4.878 -40.341 1.00 85.88 88 GLU A C 1
ATOM 706 O O . GLU A 1 88 ? -12.699 5.016 -39.326 1.00 85.88 88 GLU A O 1
ATOM 711 N N . CYS A 1 89 ? -13.898 5.932 -40.989 1.00 87.25 89 CYS A N 1
ATOM 712 C CA . CYS A 1 89 ? -13.865 7.297 -40.472 1.00 87.25 89 CYS A CA 1
ATOM 713 C C . CYS A 1 89 ? -15.167 7.622 -39.749 1.00 87.25 89 CYS A C 1
ATOM 715 O O . CYS A 1 89 ? -16.262 7.333 -40.234 1.00 87.25 89 CYS A O 1
ATOM 717 N N . GLN A 1 90 ? -15.035 8.301 -38.614 1.00 88.44 90 GLN A N 1
ATOM 718 C CA . GLN A 1 90 ? -16.139 8.944 -37.927 1.00 88.44 90 GLN A CA 1
ATOM 719 C C . GLN A 1 90 ? -15.857 10.439 -37.792 1.00 88.44 90 GLN A C 1
ATOM 721 O O . GLN A 1 90 ? -14.728 10.836 -37.506 1.00 88.44 90 GLN A O 1
ATOM 726 N N . GLU A 1 91 ? -16.889 11.259 -37.968 1.00 85.69 91 GLU A N 1
ATOM 727 C CA . GLU A 1 91 ? -16.840 12.702 -37.759 1.00 85.69 91 GLU A CA 1
ATOM 728 C C . GLU A 1 91 ? -17.738 13.124 -36.590 1.00 85.69 91 GLU A C 1
ATOM 730 O O . GLU A 1 91 ? -18.771 12.513 -36.296 1.00 85.69 91 GLU A O 1
ATOM 735 N N . PHE A 1 92 ? -17.339 14.198 -35.920 1.00 83.75 92 PHE A N 1
ATOM 736 C CA . PHE A 1 92 ? -18.119 14.866 -34.888 1.00 83.75 92 PHE A CA 1
ATOM 737 C C . PHE A 1 92 ? -17.826 16.364 -34.931 1.00 83.75 92 PHE A C 1
ATOM 739 O O . PHE A 1 92 ? -16.729 16.786 -35.303 1.00 83.75 92 PHE A O 1
ATOM 746 N N . ALA A 1 93 ? -18.811 17.177 -34.560 1.00 79.31 93 ALA A N 1
ATOM 747 C CA . ALA A 1 93 ? -18.609 18.613 -34.466 1.00 79.31 93 ALA A CA 1
ATOM 748 C C . ALA A 1 93 ? -17.906 18.972 -33.145 1.00 79.31 93 ALA A C 1
ATOM 750 O O . ALA A 1 93 ? -18.306 18.531 -32.067 1.00 79.31 93 ALA A O 1
ATOM 751 N N . LEU A 1 94 ? -16.860 19.798 -33.232 1.00 74.19 94 LEU A N 1
ATOM 752 C CA . LEU A 1 94 ? -16.271 20.462 -32.071 1.00 74.19 94 LEU A CA 1
ATOM 753 C C . LEU A 1 94 ? -17.148 21.661 -31.714 1.00 74.19 94 LEU A C 1
ATOM 755 O O . LEU A 1 94 ? -17.157 22.664 -32.427 1.00 74.19 94 LEU A O 1
ATOM 759 N N . PHE A 1 95 ? -17.892 21.547 -30.619 1.00 65.25 95 PHE A N 1
ATOM 760 C CA . PHE A 1 95 ? -18.753 22.617 -30.133 1.00 65.25 95 PHE A CA 1
ATOM 761 C C . PHE A 1 95 ? -18.002 23.511 -29.145 1.00 65.25 95 PHE A C 1
ATOM 763 O O . PHE A 1 95 ? -17.370 23.027 -28.207 1.00 65.25 95 PHE A O 1
ATOM 770 N N . THR A 1 96 ? -18.123 24.822 -29.330 1.00 66.81 96 THR A N 1
ATOM 771 C CA . THR A 1 96 ? -17.910 25.812 -28.274 1.00 66.81 96 THR A CA 1
ATOM 772 C C . THR A 1 96 ? -19.247 26.474 -27.974 1.00 66.81 96 THR A C 1
ATOM 774 O O . THR A 1 96 ? -19.943 26.945 -28.874 1.00 66.81 96 THR A O 1
ATOM 777 N N . GLY A 1 97 ? -19.643 26.463 -26.707 1.00 70.25 97 GLY A N 1
ATOM 778 C CA . GLY A 1 97 ? -20.822 27.175 -26.239 1.00 70.25 97 GLY A CA 1
ATOM 779 C C . GLY A 1 97 ? -20.500 28.630 -25.917 1.00 70.25 97 GLY A C 1
ATOM 780 O O . GLY A 1 97 ? -19.345 29.018 -25.739 1.00 70.25 97 GLY A O 1
ATOM 781 N N . SER A 1 98 ? -21.541 29.449 -25.802 1.00 80.31 98 SER A N 1
ATOM 782 C CA . SER A 1 98 ? -21.420 30.757 -25.163 1.00 80.31 98 SER A CA 1
ATOM 783 C C . SER A 1 98 ? -21.010 30.584 -23.700 1.00 80.31 98 SER A C 1
ATOM 785 O O . SER A 1 98 ? -21.539 29.713 -23.004 1.00 80.31 98 SER A O 1
ATOM 787 N N . ARG A 1 99 ? -20.097 31.439 -23.225 1.00 86.88 99 ARG A N 1
ATOM 788 C CA . ARG A 1 99 ? -19.724 31.500 -21.808 1.00 86.88 99 ARG A CA 1
ATOM 789 C C . ARG A 1 99 ? -20.977 31.697 -20.956 1.00 86.88 99 ARG A C 1
ATOM 791 O O . ARG A 1 99 ? -21.778 32.586 -21.236 1.00 86.88 99 ARG A O 1
ATOM 798 N N . LEU A 1 100 ? -21.105 30.904 -19.900 1.00 88.62 100 LEU A N 1
ATOM 799 C CA . LEU A 1 100 ? -22.152 31.087 -18.906 1.00 88.62 100 LEU A CA 1
ATOM 800 C C . LEU A 1 100 ? -21.811 32.272 -17.995 1.00 88.62 100 LEU A C 1
ATOM 802 O O . LEU A 1 100 ? -20.670 32.430 -17.557 1.00 88.62 100 LEU A O 1
ATOM 806 N N . ASP A 1 101 ? -22.806 33.106 -17.703 1.00 89.50 101 ASP A N 1
ATOM 807 C CA . ASP A 1 101 ? -22.660 34.191 -16.727 1.00 89.50 101 ASP A CA 1
ATOM 808 C C . ASP A 1 101 ? -22.766 33.705 -15.286 1.00 89.50 101 ASP A C 1
ATOM 810 O O . ASP A 1 101 ? -22.290 34.389 -14.386 1.00 89.50 101 ASP A O 1
ATOM 814 N N . ARG A 1 102 ? -23.370 32.531 -15.083 1.00 93.19 102 ARG A N 1
ATOM 815 C CA . ARG A 1 102 ? -23.472 31.835 -13.803 1.00 93.19 102 ARG A CA 1
ATOM 816 C C . ARG A 1 102 ? -23.455 30.331 -14.043 1.00 93.19 102 ARG A C 1
ATOM 818 O O . ARG A 1 102 ? -24.071 29.858 -14.998 1.00 93.19 102 ARG A O 1
ATOM 825 N N . ILE A 1 103 ? -22.789 29.586 -13.168 1.00 94.69 103 ILE A N 1
ATOM 826 C CA . ILE A 1 103 ? -22.677 28.120 -13.253 1.00 94.69 103 ILE A CA 1
ATOM 827 C C . ILE A 1 103 ? -23.527 27.401 -12.198 1.00 94.69 103 ILE A C 1
ATOM 829 O O . ILE A 1 103 ? -23.437 26.185 -12.040 1.00 94.69 103 ILE A O 1
ATOM 833 N N . VAL A 1 104 ? -24.371 28.143 -11.482 1.00 96.38 104 VAL A N 1
ATOM 834 C CA . VAL A 1 104 ? -25.326 27.620 -10.499 1.00 96.38 104 VAL A CA 1
ATOM 835 C C . VAL A 1 104 ? -26.729 28.149 -10.770 1.00 96.38 104 VAL A C 1
ATOM 837 O O . VAL A 1 104 ? -26.897 29.229 -11.338 1.00 96.38 104 VAL A O 1
ATOM 840 N N . ALA A 1 105 ? -27.744 27.388 -10.364 1.00 94.38 105 ALA A N 1
ATOM 841 C CA . ALA A 1 105 ? -29.144 27.768 -10.515 1.00 94.38 105 ALA A CA 1
ATOM 842 C C . ALA A 1 105 ? -30.033 27.173 -9.412 1.00 94.38 105 ALA A C 1
ATOM 844 O O . ALA A 1 105 ? -29.761 26.099 -8.871 1.00 94.38 105 ALA A O 1
ATOM 845 N N . HIS A 1 106 ? -31.145 27.859 -9.126 1.00 92.75 106 HIS A N 1
ATOM 846 C CA . HIS A 1 106 ? -32.237 27.386 -8.259 1.00 92.75 106 HIS A CA 1
ATOM 847 C C . HIS A 1 106 ? -31.824 26.950 -6.843 1.00 92.75 106 HIS A C 1
ATOM 849 O O . HIS A 1 106 ? -32.493 26.098 -6.262 1.00 92.75 106 HIS A O 1
ATOM 855 N N . ASP A 1 107 ? -30.711 27.467 -6.315 1.00 91.31 107 ASP A N 1
ATOM 856 C CA . ASP A 1 107 ? -30.134 27.079 -5.015 1.00 91.31 107 ASP A CA 1
ATOM 857 C C . ASP A 1 107 ? -29.886 25.567 -4.843 1.00 91.31 107 ASP A C 1
ATOM 859 O O . ASP A 1 107 ? -29.696 25.073 -3.730 1.00 91.31 107 ASP A O 1
ATOM 863 N N . ALA A 1 108 ? -29.893 24.822 -5.951 1.00 91.62 108 ALA A N 1
ATOM 864 C CA . ALA A 1 108 ? -29.908 23.363 -5.951 1.00 91.62 108 ALA A CA 1
ATOM 865 C C . ALA A 1 108 ? -29.127 22.736 -7.113 1.00 91.62 108 ALA A C 1
ATOM 867 O O . ALA A 1 108 ? -28.882 21.531 -7.100 1.00 91.62 108 ALA A O 1
ATOM 868 N N . VAL A 1 109 ? -28.741 23.523 -8.120 1.00 96.00 109 VAL A N 1
ATOM 869 C CA . VAL A 1 109 ? -28.036 23.051 -9.314 1.00 96.00 109 VAL A CA 1
ATOM 870 C C . VAL A 1 109 ? -26.682 23.737 -9.403 1.00 96.00 109 VAL A C 1
ATOM 872 O O . VAL A 1 109 ? -26.603 24.959 -9.315 1.00 96.00 109 VAL A O 1
ATOM 875 N N . ALA A 1 110 ? -25.632 22.950 -9.625 1.00 96.19 110 ALA A N 1
ATOM 876 C CA . ALA A 1 110 ? -24.300 23.425 -9.975 1.00 96.19 110 ALA A CA 1
ATOM 877 C C . ALA A 1 110 ? -23.793 22.657 -11.196 1.00 96.19 110 ALA A C 1
ATOM 879 O O . ALA A 1 110 ? -23.926 21.434 -11.270 1.00 96.19 110 ALA A O 1
ATOM 880 N N . LEU A 1 111 ? -23.232 23.385 -12.154 1.00 94.69 111 LEU A N 1
ATOM 881 C CA . LEU A 1 111 ? -22.561 22.840 -13.324 1.00 94.69 111 LEU A CA 1
ATOM 882 C C . LEU A 1 111 ? -21.075 22.689 -13.003 1.00 94.69 111 LEU A C 1
ATOM 884 O O . LEU A 1 111 ? -20.486 23.583 -12.403 1.00 94.69 111 LEU A O 1
ATOM 888 N N . ILE A 1 112 ? -20.483 21.572 -13.420 1.00 93.00 112 ILE A N 1
ATOM 889 C CA . ILE A 1 112 ? -19.069 21.243 -13.198 1.00 93.00 112 ILE A CA 1
ATOM 890 C C . ILE A 1 112 ? -18.439 20.710 -14.487 1.00 93.00 112 ILE A C 1
ATOM 892 O O . ILE A 1 112 ? -19.144 20.168 -15.346 1.00 93.00 112 ILE A O 1
ATOM 896 N N . GLY A 1 113 ? -17.118 20.837 -14.612 1.00 88.31 113 GLY A N 1
ATOM 897 C CA . GLY A 1 113 ? -16.364 20.399 -15.786 1.00 88.31 113 GLY A CA 1
ATOM 898 C C . GLY A 1 113 ? -16.897 21.040 -17.066 1.00 88.31 113 GLY A C 1
ATOM 899 O O . GLY A 1 113 ? -17.345 22.187 -17.050 1.00 88.31 113 GLY A O 1
ATOM 900 N N . ASP A 1 114 ? -16.939 20.275 -18.157 1.00 83.12 114 ASP A N 1
ATOM 901 C CA . ASP A 1 114 ? -17.360 20.762 -19.480 1.00 83.12 114 ASP A CA 1
ATOM 902 C C . ASP A 1 114 ? -18.764 21.397 -19.505 1.00 83.12 114 ASP A C 1
ATOM 904 O O . ASP A 1 114 ? -19.043 22.241 -20.355 1.00 83.12 114 ASP A O 1
ATOM 908 N N . ALA A 1 115 ? -19.647 21.053 -18.559 1.00 86.50 115 ALA A N 1
ATOM 909 C CA . ALA A 1 115 ? -20.961 21.689 -18.441 1.00 86.50 115 ALA A CA 1
ATOM 910 C C . ALA A 1 115 ? -20.884 23.126 -17.894 1.00 86.50 115 ALA A C 1
ATOM 912 O O . ALA A 1 115 ? -21.750 23.944 -18.191 1.00 86.50 115 ALA A O 1
ATOM 913 N N . SER A 1 116 ? -19.861 23.435 -17.095 1.00 87.62 116 SER A N 1
ATOM 914 C CA . SER A 1 116 ? -19.617 24.770 -16.533 1.00 87.62 116 SER A CA 1
ATOM 915 C C . SER A 1 116 ? -18.838 25.669 -17.505 1.00 87.62 116 SER A C 1
ATOM 917 O O . SER A 1 116 ? -19.007 26.890 -17.511 1.00 87.62 116 SER A O 1
ATOM 919 N N . HIS A 1 117 ? -18.041 25.050 -18.383 1.00 82.81 117 HIS A N 1
ATOM 920 C CA . HIS A 1 117 ? -17.231 25.700 -19.404 1.00 82.81 117 HIS A CA 1
ATOM 921 C C . HIS A 1 117 ? -17.330 24.943 -20.748 1.00 82.81 117 HIS A C 1
ATOM 923 O O . HIS A 1 117 ? -16.464 24.136 -21.069 1.00 82.81 117 HIS A O 1
ATOM 929 N N . PRO A 1 118 ? -18.343 25.184 -21.596 1.00 73.12 118 PRO A N 1
ATOM 930 C CA . PRO A 1 118 ? -18.518 24.426 -22.843 1.00 73.12 118 PRO A CA 1
ATOM 931 C C . PRO A 1 118 ? -17.457 24.795 -23.902 1.00 73.12 118 PRO A C 1
ATOM 933 O O . PRO A 1 118 ? -17.723 25.514 -24.862 1.00 73.12 118 PRO A O 1
ATOM 936 N N . LEU A 1 119 ? -16.226 24.327 -23.705 1.00 75.81 119 LEU A N 1
ATOM 937 C CA . LEU A 1 119 ? -15.031 24.627 -24.484 1.00 75.81 119 LEU A CA 1
ATOM 938 C C . LEU A 1 119 ? -14.640 23.411 -25.325 1.00 75.81 119 LEU A C 1
ATOM 940 O O . LEU A 1 119 ? -14.665 22.281 -24.852 1.00 75.81 119 LEU A O 1
ATOM 944 N N . SER A 1 120 ? -14.153 23.641 -26.542 1.00 67.56 120 SER A N 1
ATOM 945 C CA . SER A 1 120 ? -13.750 22.585 -27.479 1.00 67.56 120 SER A CA 1
ATOM 946 C C . SER A 1 120 ? -12.357 21.996 -27.192 1.00 67.56 120 SER A C 1
ATOM 948 O O . SER A 1 120 ? -11.656 21.595 -28.119 1.00 67.56 120 SER A O 1
ATOM 950 N N . GLY A 1 121 ? -11.903 22.017 -25.932 1.00 67.88 121 GLY A N 1
ATOM 951 C CA . GLY A 1 121 ? -10.622 21.432 -25.508 1.00 67.88 121 GLY A CA 1
ATOM 952 C C . GLY A 1 121 ? -9.352 22.211 -25.889 1.00 67.88 121 GLY A C 1
ATOM 953 O O . GLY A 1 121 ? -8.258 21.673 -25.755 1.00 67.88 121 GLY A O 1
ATOM 954 N N . ALA A 1 122 ? -9.461 23.473 -26.321 1.00 65.38 122 ALA A N 1
ATOM 955 C CA . ALA A 1 122 ? -8.355 24.271 -26.883 1.00 65.38 122 ALA A CA 1
ATOM 956 C C . ALA A 1 122 ? -7.107 24.443 -25.983 1.00 65.38 122 ALA A C 1
ATOM 958 O O . ALA A 1 122 ? -6.036 24.780 -26.486 1.00 65.38 122 ALA A O 1
ATOM 959 N N . LEU A 1 123 ? -7.235 24.211 -24.673 1.00 73.25 123 LEU A N 1
ATOM 960 C CA . LEU A 1 123 ? -6.150 24.322 -23.688 1.00 73.25 123 LEU A CA 1
ATOM 961 C C . LEU A 1 123 ? -5.688 22.963 -23.137 1.00 73.25 123 LEU A C 1
ATOM 963 O O . LEU A 1 123 ? -4.821 22.925 -22.277 1.00 73.25 123 LEU A O 1
ATOM 967 N N . GLY A 1 124 ? -6.291 21.842 -23.553 1.00 74.31 124 GLY A N 1
ATOM 968 C CA . GLY A 1 124 ? -5.921 20.507 -23.056 1.00 74.31 124 GLY A CA 1
ATOM 969 C C . GLY A 1 124 ? -6.098 20.292 -21.542 1.00 74.31 124 GLY A C 1
ATOM 970 O O . GLY A 1 124 ? -5.630 19.291 -21.012 1.00 74.31 124 GLY A O 1
ATOM 971 N N . ALA A 1 125 ? -6.773 21.211 -20.845 1.00 79.12 125 ALA A N 1
ATOM 972 C CA . ALA A 1 125 ? -6.873 21.248 -19.385 1.00 79.12 125 ALA A CA 1
ATOM 973 C C . ALA A 1 125 ? -8.288 20.958 -18.846 1.00 79.12 125 ALA A C 1
ATOM 975 O O . ALA A 1 125 ? -8.520 21.079 -17.649 1.00 79.12 125 ALA A O 1
ATOM 976 N N . GLY A 1 126 ? -9.232 20.531 -19.697 1.00 80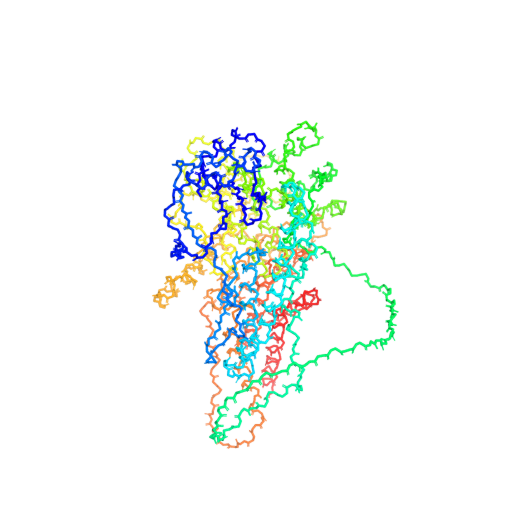.62 126 GLY A N 1
ATOM 977 C CA . GLY A 1 126 ? -10.637 20.315 -19.303 1.00 80.62 126 GLY A CA 1
ATOM 978 C C . GLY A 1 126 ? -10.815 19.319 -18.150 1.00 80.62 126 GLY A C 1
ATOM 979 O O . GLY A 1 126 ? -11.582 19.568 -17.224 1.00 80.62 126 GLY A O 1
ATOM 980 N N . ALA A 1 127 ? -10.029 18.237 -18.133 1.00 82.56 127 ALA A N 1
ATOM 981 C CA . ALA A 1 127 ? -10.015 17.304 -17.004 1.00 82.56 127 ALA A CA 1
ATOM 982 C C . ALA A 1 127 ? -9.501 17.961 -15.708 1.00 82.56 127 ALA A C 1
ATOM 984 O O . ALA A 1 127 ? -10.023 17.681 -14.631 1.00 82.56 127 ALA A O 1
ATOM 985 N N . GLY A 1 128 ? -8.511 18.853 -15.812 1.00 86.44 128 GLY A N 1
ATOM 986 C CA . GLY A 1 128 ? -8.022 19.658 -14.691 1.00 86.44 128 GLY A CA 1
ATOM 987 C C . GLY A 1 128 ? -9.112 20.579 -14.147 1.00 86.44 128 GLY A C 1
ATOM 988 O O . GLY A 1 128 ? -9.403 20.533 -12.956 1.00 86.44 128 GLY A O 1
ATOM 989 N N . PHE A 1 129 ? -9.803 21.309 -15.026 1.00 88.69 129 PHE A N 1
ATOM 990 C CA . PHE A 1 129 ? -10.904 22.200 -14.645 1.00 88.69 129 PHE A CA 1
ATOM 991 C C . PHE A 1 129 ? -12.041 21.454 -13.937 1.00 88.69 129 PHE A C 1
ATOM 993 O O . PHE A 1 129 ? -12.543 21.924 -12.918 1.00 88.69 129 PHE A O 1
ATOM 1000 N N . ALA A 1 130 ? -12.400 20.257 -14.412 1.00 89.56 130 ALA A N 1
ATOM 1001 C CA . ALA A 1 130 ? -13.409 19.422 -13.764 1.00 89.56 130 ALA A CA 1
ATOM 1002 C C . ALA A 1 130 ? -12.984 18.968 -12.355 1.00 89.56 130 ALA A C 1
ATOM 1004 O O . ALA A 1 130 ? -13.800 18.944 -11.433 1.00 89.56 130 ALA A O 1
ATOM 1005 N N . LEU A 1 131 ? -11.707 18.621 -12.161 1.00 91.69 131 LEU A N 1
ATOM 1006 C CA . LEU A 1 131 ? -11.179 18.261 -10.842 1.00 91.69 131 LEU A CA 1
ATOM 1007 C C . LEU A 1 131 ? -11.144 19.466 -9.895 1.00 91.69 131 LEU A C 1
ATOM 1009 O O . LEU A 1 131 ? -11.513 19.337 -8.727 1.00 91.69 131 LEU A O 1
ATOM 1013 N N . GLU A 1 132 ? -10.747 20.634 -10.397 1.00 92.19 132 GLU A N 1
ATOM 1014 C CA . GLU A 1 132 ? -10.781 21.895 -9.653 1.00 92.19 132 GLU A CA 1
ATOM 1015 C C . GLU A 1 132 ? -12.204 22.288 -9.254 1.00 92.19 132 GLU A C 1
ATOM 1017 O O . GLU A 1 132 ? -12.415 22.746 -8.133 1.00 92.19 132 GLU A O 1
ATOM 1022 N N . ASP A 1 133 ? -13.188 22.077 -10.130 1.00 93.88 133 ASP A N 1
ATOM 1023 C CA . ASP A 1 133 ? -14.599 22.309 -9.830 1.00 93.88 133 ASP A CA 1
ATOM 1024 C C . ASP A 1 133 ? -15.097 21.431 -8.700 1.00 93.88 133 ASP A C 1
ATOM 1026 O O . ASP A 1 133 ? -15.696 21.930 -7.748 1.00 93.88 133 ASP A O 1
ATOM 1030 N N . VAL A 1 134 ? -14.829 20.127 -8.783 1.00 94.69 134 VAL A N 1
ATOM 1031 C CA . VAL A 1 134 ? -15.219 19.177 -7.738 1.00 94.69 134 VAL A CA 1
ATOM 1032 C C . VAL A 1 134 ? -14.541 19.545 -6.422 1.00 94.69 134 VAL A C 1
ATOM 1034 O O . VAL A 1 134 ? -15.189 19.551 -5.372 1.00 94.69 134 VAL A O 1
ATOM 1037 N N . TYR A 1 135 ? -13.258 19.907 -6.469 1.00 94.12 135 TYR A N 1
ATOM 1038 C CA . TYR A 1 135 ? -12.533 20.385 -5.301 1.00 94.12 135 TYR A CA 1
ATOM 1039 C C . TYR A 1 135 ? -13.191 21.642 -4.716 1.00 94.12 135 TYR A C 1
ATOM 1041 O O . TYR A 1 135 ? -13.579 21.635 -3.546 1.00 94.12 135 TYR A O 1
ATOM 1049 N N . ALA A 1 136 ? -13.395 22.691 -5.514 1.00 93.69 136 ALA A N 1
ATOM 1050 C CA . ALA A 1 136 ? -13.981 23.947 -5.060 1.00 93.69 136 ALA A CA 1
ATOM 1051 C C . ALA A 1 136 ? -15.394 23.750 -4.495 1.00 93.69 136 ALA A C 1
ATOM 1053 O O . ALA A 1 136 ? -15.675 24.195 -3.380 1.00 93.69 136 ALA A O 1
ATOM 1054 N N . LEU A 1 137 ? -16.250 23.017 -5.207 1.00 95.62 137 LEU A N 1
ATOM 1055 C CA . LEU A 1 137 ? -17.613 22.715 -4.785 1.00 95.62 137 LEU A CA 1
ATOM 1056 C C . LEU A 1 137 ? -17.628 21.934 -3.466 1.00 95.62 137 LEU A C 1
ATOM 1058 O O . LEU A 1 137 ? -18.350 22.308 -2.544 1.00 95.62 137 LEU A O 1
ATOM 1062 N N . SER A 1 138 ? -16.794 20.897 -3.327 1.00 95.44 138 SER A N 1
ATOM 1063 C CA . SER A 1 138 ? -16.728 20.095 -2.096 1.00 95.44 138 SER A CA 1
ATOM 1064 C C . SER A 1 138 ? -16.340 20.928 -0.870 1.00 95.44 138 SER A C 1
ATOM 1066 O O . SER A 1 138 ? -16.906 20.750 0.211 1.00 95.44 138 SER A O 1
ATOM 1068 N N . ARG A 1 139 ? -15.426 21.891 -1.039 1.00 92.31 139 ARG A N 1
ATOM 1069 C CA . ARG A 1 139 ? -14.996 22.807 0.023 1.00 92.31 139 ARG A CA 1
ATOM 1070 C C . ARG A 1 139 ? -16.099 23.794 0.393 1.00 92.31 139 ARG A C 1
ATOM 1072 O O . ARG A 1 139 ? -16.367 23.960 1.581 1.00 92.31 139 ARG A O 1
ATOM 1079 N N . CYS A 1 140 ? -16.782 24.375 -0.596 1.00 93.19 140 CYS A N 1
ATOM 1080 C CA . CYS A 1 140 ? -17.916 25.274 -0.365 1.00 93.19 140 CYS A CA 1
ATOM 1081 C C . CYS A 1 140 ? -19.058 24.559 0.373 1.00 93.19 140 CYS A C 1
ATOM 1083 O O . CYS A 1 140 ? -19.600 25.088 1.343 1.00 93.19 140 CYS A O 1
ATOM 1085 N N . LEU A 1 141 ? -19.375 23.323 -0.033 1.00 94.25 141 LEU A N 1
ATOM 1086 C CA . LEU A 1 141 ? -20.380 22.483 0.621 1.00 94.25 141 LEU A CA 1
ATOM 1087 C C . LEU A 1 141 ? -19.981 22.135 2.057 1.00 94.25 141 LEU A C 1
ATOM 1089 O O . LEU A 1 141 ? -20.791 22.276 2.969 1.00 94.25 141 LEU A O 1
ATOM 1093 N N . SER A 1 142 ? -18.730 21.721 2.276 1.00 90.56 142 SER A N 1
ATOM 1094 C CA . SER A 1 142 ? -18.225 21.397 3.613 1.00 90.56 142 SER A CA 1
ATOM 1095 C C . SER A 1 142 ? -18.242 22.607 4.549 1.00 90.56 142 SER A C 1
ATOM 1097 O O . SER A 1 142 ? -18.511 22.450 5.739 1.00 90.56 142 SER A O 1
ATOM 1099 N N . TRP A 1 143 ? -17.949 23.799 4.028 1.00 87.88 143 TRP A N 1
ATOM 1100 C CA . TRP A 1 143 ? -17.957 25.041 4.793 1.00 87.88 143 TRP A CA 1
ATOM 1101 C C . TRP A 1 143 ? -19.375 25.486 5.160 1.00 87.88 143 TRP A C 1
ATOM 1103 O O . TRP A 1 143 ? -19.645 25.762 6.328 1.00 87.88 143 TRP A O 1
ATOM 1113 N N . ALA A 1 144 ? -20.309 25.479 4.207 1.00 91.12 144 ALA A N 1
ATOM 1114 C CA . ALA A 1 144 ? -21.708 25.772 4.507 1.00 91.12 144 ALA A CA 1
ATOM 1115 C C . ALA A 1 144 ? -22.297 24.746 5.488 1.00 91.12 144 ALA A C 1
ATOM 1117 O O . ALA A 1 144 ? -23.009 25.116 6.421 1.00 91.12 144 ALA A O 1
ATOM 1118 N N . TRP A 1 145 ? -21.942 23.464 5.338 1.00 89.94 145 TRP A N 1
ATOM 1119 C CA . TRP A 1 145 ? -22.364 22.401 6.248 1.00 89.94 145 TRP A CA 1
ATOM 1120 C C . TRP A 1 145 ? -21.879 22.631 7.684 1.00 89.94 145 TRP A C 1
ATOM 1122 O O . TRP A 1 145 ? -22.676 22.530 8.618 1.00 89.94 145 TRP A O 1
ATOM 1132 N N . SER A 1 146 ? -20.605 22.993 7.880 1.00 88.69 146 SER A N 1
ATOM 1133 C CA . SER A 1 146 ? -20.062 23.246 9.222 1.00 88.69 146 SER A CA 1
ATOM 1134 C C . SER A 1 146 ? -20.698 24.458 9.912 1.00 88.69 146 SER A C 1
ATOM 1136 O O . SER A 1 146 ? -20.820 24.461 11.136 1.00 88.69 146 SER A O 1
ATOM 1138 N N . HIS A 1 147 ? -21.180 25.438 9.142 1.00 88.88 147 HIS A N 1
ATOM 1139 C CA . HIS A 1 147 ? -21.874 26.628 9.647 1.00 88.88 147 HIS 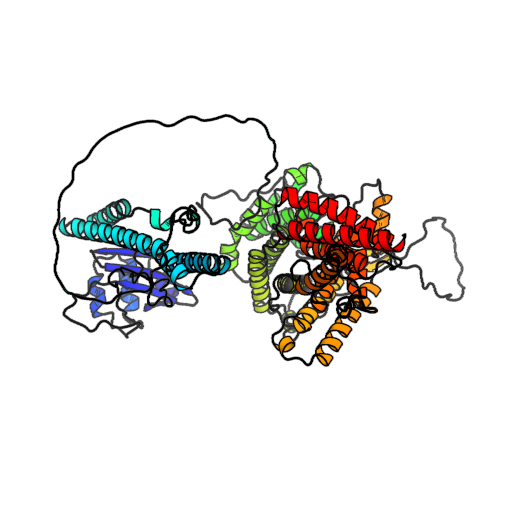A CA 1
ATOM 1140 C C . HIS A 1 147 ? -23.406 26.486 9.675 1.00 88.88 147 HIS A C 1
ATOM 1142 O O . HIS A 1 147 ? -24.103 27.411 10.089 1.00 88.88 147 HIS A O 1
ATOM 1148 N N . ARG A 1 148 ? -23.946 25.321 9.280 1.00 92.19 148 ARG A N 1
ATOM 1149 C CA . ARG A 1 148 ? -25.391 25.049 9.141 1.00 92.19 148 ARG A CA 1
ATOM 1150 C C . ARG A 1 148 ? -26.110 26.019 8.195 1.00 92.19 148 ARG A C 1
ATOM 1152 O O . ARG A 1 148 ? -27.260 26.389 8.432 1.00 92.19 148 ARG A O 1
ATOM 1159 N N . TRP A 1 149 ? -25.437 26.438 7.131 1.00 92.19 149 TRP A N 1
ATOM 1160 C CA . TRP A 1 149 ? -25.998 27.335 6.125 1.00 92.19 149 TRP A CA 1
ATOM 1161 C C . TRP A 1 149 ? -26.740 26.573 5.018 1.00 92.19 149 TRP A C 1
ATOM 1163 O O . TRP A 1 149 ? -26.432 25.404 4.762 1.00 92.19 149 TRP A O 1
ATOM 1173 N N . PRO A 1 150 ? -27.725 27.207 4.350 1.00 92.75 150 PRO A N 1
ATOM 1174 C CA . PRO A 1 150 ? -28.446 26.593 3.239 1.00 92.75 150 PRO A CA 1
ATOM 1175 C C . PRO A 1 150 ? -27.531 26.230 2.063 1.00 92.75 150 PRO A C 1
ATOM 1177 O O . PRO A 1 150 ? -26.540 26.912 1.801 1.00 92.75 150 PRO A O 1
ATOM 1180 N N . LEU A 1 151 ? -27.927 25.208 1.295 1.00 92.38 151 LEU A N 1
ATOM 1181 C CA . LEU A 1 151 ? -27.212 24.764 0.092 1.00 92.38 151 LEU A CA 1
ATOM 1182 C C . LEU A 1 151 ? -26.956 25.914 -0.895 1.00 92.38 151 LEU A C 1
ATOM 1184 O O . LEU A 1 151 ? -25.845 26.030 -1.404 1.00 92.38 151 LEU A O 1
ATOM 1188 N N . GLY A 1 152 ? -27.937 26.799 -1.097 1.00 93.56 152 GLY A N 1
ATOM 1189 C CA . GLY A 1 152 ? -27.801 27.964 -1.978 1.00 93.56 152 GLY A CA 1
ATOM 1190 C C . GLY A 1 152 ? -26.603 28.854 -1.639 1.00 93.56 152 GLY A C 1
ATOM 1191 O O . GLY A 1 152 ? -25.910 29.303 -2.543 1.00 93.56 152 GLY A O 1
ATOM 1192 N N . VAL A 1 153 ? -26.263 29.016 -0.353 1.00 92.62 153 VAL A N 1
ATOM 1193 C CA . VAL A 1 153 ? -25.099 29.817 0.071 1.00 92.62 153 VAL A CA 1
ATOM 1194 C C . VAL A 1 153 ? -23.785 29.157 -0.352 1.00 92.62 153 VAL A C 1
ATOM 1196 O O . VAL A 1 153 ? -22.865 29.834 -0.810 1.00 92.62 153 VAL A O 1
ATOM 1199 N N . ALA A 1 154 ? -23.702 27.827 -0.251 1.00 93.50 154 ALA A N 1
ATOM 1200 C CA . ALA A 1 154 ? -22.545 27.075 -0.732 1.00 93.50 154 ALA A CA 1
ATOM 1201 C C . ALA A 1 154 ? -22.377 27.212 -2.252 1.00 93.50 154 ALA A C 1
ATOM 1203 O O . ALA A 1 154 ? -21.260 27.380 -2.741 1.00 93.50 154 ALA A O 1
ATOM 1204 N N . LEU A 1 155 ? -23.489 27.136 -2.990 1.00 96.62 155 LEU A N 1
ATOM 1205 C CA . LEU A 1 155 ? -23.490 27.226 -4.447 1.00 96.62 155 LEU A CA 1
ATOM 1206 C C . LEU A 1 155 ? -23.158 28.641 -4.932 1.00 96.62 155 LEU A C 1
ATOM 1208 O O . LEU A 1 155 ? -22.376 28.784 -5.867 1.00 96.62 155 LEU A O 1
ATOM 1212 N N . GLU A 1 156 ? -23.658 29.682 -4.265 1.00 95.12 156 GLU A N 1
ATOM 1213 C CA . GLU A 1 156 ? -23.296 31.070 -4.576 1.00 95.12 156 GLU A CA 1
ATOM 1214 C C . GLU A 1 156 ? -21.792 31.297 -4.401 1.00 95.12 156 GLU A C 1
ATOM 1216 O O . GLU A 1 156 ? -21.142 31.929 -5.230 1.00 95.12 156 GLU A O 1
ATOM 1221 N N . TYR A 1 157 ? -21.207 30.742 -3.337 1.00 91.38 157 TYR A N 1
ATOM 1222 C CA . TYR A 1 157 ? -19.774 30.871 -3.095 1.00 91.38 157 TYR A CA 1
ATOM 1223 C C . TYR A 1 157 ? -18.943 30.111 -4.137 1.00 91.38 157 TYR A C 1
ATOM 1225 O O . TYR A 1 157 ? -17.945 30.630 -4.638 1.00 91.38 157 TYR A O 1
ATOM 1233 N N . TYR A 1 158 ? -19.392 28.916 -4.523 1.00 95.81 158 TYR A N 1
ATOM 1234 C CA . TYR A 1 158 ? -18.794 28.153 -5.617 1.00 95.81 158 TYR A CA 1
ATOM 1235 C C . TYR A 1 158 ? -18.813 28.938 -6.944 1.00 95.81 158 TYR A C 1
ATOM 1237 O O . TYR A 1 158 ? -17.777 29.061 -7.603 1.00 95.81 158 TYR A O 1
ATOM 1245 N N . ASP A 1 159 ? -19.947 29.551 -7.292 1.00 95.50 159 ASP A N 1
ATOM 1246 C CA . ASP A 1 159 ? -20.104 30.392 -8.486 1.00 95.50 159 ASP A CA 1
ATOM 1247 C C . ASP A 1 159 ? -19.170 31.613 -8.459 1.00 95.50 159 ASP A C 1
ATOM 1249 O O . ASP A 1 159 ? -18.480 31.888 -9.442 1.00 95.50 159 ASP A O 1
ATOM 1253 N N . ARG A 1 160 ? -19.048 32.292 -7.308 1.00 93.06 160 ARG A N 1
ATOM 1254 C CA . ARG A 1 160 ? -18.143 33.447 -7.131 1.00 93.06 160 ARG A CA 1
ATOM 1255 C C . ARG A 1 160 ? -16.668 33.097 -7.329 1.00 93.06 160 ARG A C 1
ATOM 1257 O O . ARG A 1 160 ? -15.899 33.967 -7.731 1.00 93.06 160 ARG A O 1
ATOM 1264 N N . ILE A 1 161 ? -16.266 31.855 -7.068 1.00 91.06 161 ILE A N 1
ATOM 1265 C CA . ILE A 1 161 ? -14.886 31.397 -7.280 1.00 91.06 161 ILE A CA 1
ATOM 1266 C C . ILE A 1 161 ? -14.656 31.024 -8.746 1.00 91.06 161 ILE A C 1
ATOM 1268 O O . ILE A 1 161 ? -13.639 31.401 -9.334 1.00 91.06 161 ILE A O 1
ATOM 1272 N N . ARG A 1 162 ? -15.576 30.256 -9.337 1.00 93.12 162 ARG A N 1
ATOM 1273 C CA . ARG A 1 162 ? -15.331 29.580 -10.619 1.00 93.12 162 ARG A CA 1
ATOM 1274 C C . ARG A 1 162 ? -15.793 30.369 -11.838 1.00 93.12 162 ARG A C 1
ATOM 1276 O O . ARG A 1 162 ? -15.093 30.368 -12.847 1.00 93.12 162 ARG A O 1
ATOM 1283 N N . THR A 1 163 ? -16.881 31.130 -11.755 1.00 92.94 163 THR A N 1
ATOM 1284 C CA . THR A 1 163 ? -17.349 31.953 -12.884 1.00 92.94 163 THR A CA 1
ATOM 1285 C C . THR A 1 163 ? -16.307 32.983 -13.355 1.00 92.94 163 THR A C 1
ATOM 1287 O O . THR A 1 163 ? -16.085 33.085 -14.568 1.00 92.94 163 THR A O 1
ATOM 1290 N N . PRO A 1 164 ? -15.582 33.705 -12.469 1.00 91.12 164 PRO A N 1
ATOM 1291 C CA . PRO A 1 164 ? -14.490 34.584 -12.896 1.00 91.12 164 PRO A CA 1
ATOM 1292 C C . PRO A 1 164 ? -13.347 33.832 -13.580 1.00 91.12 164 PRO A C 1
ATOM 1294 O O . PRO A 1 164 ? -12.829 34.299 -14.589 1.00 91.12 164 PRO A O 1
ATOM 1297 N N . HIS A 1 165 ? -12.997 32.646 -13.077 1.00 89.75 165 HIS A N 1
ATOM 1298 C CA . HIS A 1 165 ? -11.971 31.802 -13.682 1.00 89.75 165 HIS A CA 1
ATOM 1299 C C . HIS A 1 165 ? -12.344 31.417 -15.122 1.00 89.75 165 HIS A C 1
ATOM 1301 O O . HIS A 1 165 ? -11.524 31.556 -16.031 1.00 89.75 165 HIS A O 1
ATOM 1307 N N . TYR A 1 166 ? -13.605 31.049 -15.369 1.00 90.25 166 TYR A N 1
ATOM 1308 C CA . TYR A 1 166 ? -14.084 30.783 -16.727 1.00 90.25 166 TYR A CA 1
ATOM 1309 C C . TYR A 1 166 ? -14.076 32.013 -17.613 1.00 90.25 166 TYR A C 1
ATOM 1311 O O . TYR A 1 166 ? -13.613 31.934 -18.748 1.00 90.25 166 TYR A O 1
ATOM 1319 N N . ARG A 1 167 ? -14.514 33.170 -17.113 1.00 89.81 167 ARG A N 1
ATOM 1320 C CA . ARG A 1 167 ? -14.387 34.431 -17.856 1.00 89.81 167 ARG A CA 1
ATOM 1321 C C . ARG A 1 167 ? -12.948 34.665 -18.310 1.00 89.81 167 ARG A C 1
ATOM 1323 O O . ARG A 1 167 ? -12.733 34.973 -19.480 1.00 89.81 167 ARG A O 1
ATOM 1330 N N . ASP A 1 168 ? -11.986 34.475 -17.420 1.00 89.12 168 ASP A N 1
ATOM 1331 C CA . ASP A 1 168 ? -10.582 34.727 -17.722 1.00 89.12 168 ASP A CA 1
ATOM 1332 C C . ASP A 1 168 ? -10.037 33.711 -18.750 1.00 89.12 168 ASP A C 1
ATOM 1334 O O . ASP A 1 168 ? -9.298 34.097 -19.656 1.00 89.12 168 ASP A O 1
ATOM 1338 N N . ILE A 1 169 ? -10.481 32.446 -18.708 1.00 88.44 169 ILE A N 1
ATOM 1339 C CA . ILE A 1 169 ? -10.181 31.443 -19.749 1.00 88.44 169 ILE A CA 1
ATOM 1340 C C . ILE A 1 169 ? -10.734 31.871 -21.117 1.00 88.44 169 ILE A C 1
ATOM 1342 O O . ILE A 1 169 ? -10.015 31.828 -22.116 1.00 88.44 169 ILE A O 1
ATOM 1346 N N . TYR A 1 170 ? -11.992 32.319 -21.185 1.00 87.50 170 TYR A N 1
ATOM 1347 C CA . TYR A 1 170 ? -12.580 32.806 -22.440 1.00 87.50 170 TYR A CA 1
ATOM 1348 C C . TYR A 1 170 ? -11.841 34.043 -22.976 1.00 87.50 170 TYR A C 1
ATOM 1350 O O . TYR A 1 170 ? -11.697 34.175 -24.190 1.00 87.50 170 TYR A O 1
ATOM 1358 N N . CYS A 1 171 ? -11.310 34.910 -22.106 1.00 87.88 171 CYS A N 1
ATOM 1359 C CA . CYS A 1 171 ? -10.446 36.021 -22.517 1.00 87.88 171 CYS A CA 1
ATOM 1360 C C . CYS A 1 171 ? -9.137 35.533 -23.160 1.00 87.88 171 CYS A C 1
ATOM 1362 O O . CYS A 1 171 ? -8.719 36.094 -24.172 1.00 87.88 171 CYS A O 1
ATOM 1364 N N . VAL A 1 172 ? -8.497 34.490 -22.615 1.00 87.44 172 VAL A N 1
ATOM 1365 C CA . VAL A 1 172 ? -7.299 33.880 -23.228 1.00 87.44 172 VAL A CA 1
ATOM 1366 C C . VAL A 1 172 ? -7.633 33.329 -24.614 1.00 87.44 172 VAL A C 1
ATOM 1368 O O . VAL A 1 172 ? -6.924 33.616 -25.577 1.00 87.44 172 VAL A O 1
ATOM 1371 N N . LEU A 1 173 ? -8.742 32.599 -24.746 1.00 85.31 173 LEU A N 1
ATOM 1372 C CA . LEU A 1 173 ? -9.180 32.055 -26.035 1.00 85.31 173 LEU A CA 1
ATOM 1373 C C . LEU A 1 173 ? -9.527 33.152 -27.049 1.00 85.31 173 LEU A C 1
ATOM 1375 O O . LEU A 1 173 ? -9.191 33.020 -28.223 1.00 85.31 173 LEU A O 1
ATOM 1379 N N . GLY A 1 174 ? -10.143 34.249 -26.601 1.00 86.19 174 GLY A N 1
ATOM 1380 C CA . GLY A 1 174 ? -10.408 35.424 -27.432 1.00 86.19 174 GLY A CA 1
ATOM 1381 C C . GLY A 1 174 ? -9.126 36.018 -28.016 1.00 86.19 174 GLY A C 1
ATOM 1382 O O . GLY A 1 174 ? -9.033 36.182 -29.229 1.00 86.19 174 GLY A O 1
ATOM 1383 N N . LYS A 1 175 ? -8.101 36.231 -27.179 1.00 87.56 175 LYS A N 1
ATOM 1384 C CA . LYS A 1 175 ? -6.785 36.723 -27.626 1.00 87.56 175 LYS A CA 1
ATOM 1385 C C . LYS A 1 175 ? -6.129 35.787 -28.639 1.00 87.56 175 LYS A C 1
ATOM 1387 O O . LYS A 1 175 ? -5.585 36.250 -29.635 1.00 87.56 175 LYS A O 1
ATOM 1392 N N . VAL A 1 176 ? -6.188 34.473 -28.401 1.00 86.25 176 VAL A N 1
ATOM 1393 C CA . VAL A 1 176 ? -5.652 33.476 -29.343 1.00 86.25 176 VAL A CA 1
ATOM 1394 C C . VAL A 1 176 ? -6.368 33.575 -30.689 1.00 86.25 176 VAL A C 1
ATOM 1396 O O . VAL A 1 176 ? -5.700 33.666 -31.714 1.00 86.25 176 VAL A O 1
ATOM 1399 N N . ASN A 1 177 ? -7.702 33.644 -30.693 1.00 84.62 177 ASN A N 1
ATOM 1400 C CA . ASN A 1 177 ? -8.484 33.773 -31.924 1.00 84.62 177 ASN A CA 1
ATOM 1401 C C . ASN A 1 177 ? -8.178 35.079 -32.681 1.00 84.62 177 ASN A C 1
ATOM 1403 O O . ASN A 1 177 ? -8.082 35.069 -33.906 1.00 84.62 177 ASN A O 1
ATOM 1407 N N . GLU A 1 178 ? -8.004 36.199 -31.972 1.00 88.38 178 GLU A N 1
ATOM 1408 C CA . GLU A 1 178 ? -7.615 37.485 -32.570 1.00 88.38 178 GLU A CA 1
ATOM 1409 C C . GLU A 1 178 ? -6.231 37.412 -33.226 1.00 88.38 178 GLU A C 1
ATOM 1411 O O . GLU A 1 178 ? -6.050 37.896 -34.345 1.00 88.38 178 GLU A O 1
ATOM 1416 N N . VAL A 1 179 ? -5.265 36.766 -32.566 1.00 87.69 179 VAL A N 1
ATOM 1417 C CA . VAL A 1 179 ? -3.921 36.548 -33.116 1.00 87.69 179 VAL A CA 1
ATOM 1418 C C . VAL A 1 179 ? -3.963 35.652 -34.347 1.00 87.69 179 VAL A C 1
ATOM 1420 O O . VAL A 1 179 ? -3.339 35.982 -35.353 1.00 87.69 179 VAL A O 1
ATOM 1423 N N . GLU A 1 180 ? -4.701 34.542 -34.297 1.00 85.56 180 GLU A N 1
ATOM 1424 C CA . GLU A 1 180 ? -4.848 33.644 -35.445 1.00 85.56 180 GLU A CA 1
ATOM 1425 C C . GLU A 1 180 ? -5.476 34.369 -36.642 1.00 85.56 180 GLU A C 1
ATOM 1427 O O . GLU A 1 180 ? -4.983 34.234 -37.762 1.00 85.56 180 GLU A O 1
ATOM 1432 N N . ALA A 1 181 ? -6.500 35.198 -36.413 1.00 86.06 181 ALA A N 1
ATOM 1433 C CA . ALA A 1 181 ? -7.117 36.013 -37.456 1.00 86.06 181 ALA A CA 1
ATOM 1434 C C . ALA A 1 181 ? -6.160 37.078 -38.022 1.00 86.06 181 ALA A C 1
ATOM 1436 O O . ALA A 1 181 ? -6.146 37.312 -39.232 1.00 86.06 181 ALA A O 1
ATOM 1437 N N . ALA A 1 182 ? -5.341 37.707 -37.174 1.00 88.50 182 ALA A N 1
ATOM 1438 C CA . ALA A 1 182 ? -4.349 38.691 -37.602 1.00 88.50 182 ALA A CA 1
ATOM 1439 C C . ALA A 1 182 ? -3.247 38.056 -38.463 1.00 88.50 182 ALA A C 1
ATOM 1441 O O . ALA A 1 182 ? -2.947 38.571 -39.537 1.00 88.50 182 ALA A O 1
ATOM 1442 N N . VAL A 1 183 ? -2.698 36.911 -38.039 1.00 87.31 183 VAL A N 1
ATOM 1443 C CA . VAL A 1 183 ? -1.689 36.168 -38.814 1.00 87.31 183 VAL A CA 1
ATOM 1444 C C . VAL A 1 183 ? -2.276 35.684 -40.142 1.00 87.31 183 VAL A C 1
ATOM 1446 O O . VAL A 1 183 ? -1.632 35.819 -41.180 1.00 87.31 183 VAL A O 1
ATOM 1449 N N . ALA A 1 184 ? -3.526 35.207 -40.146 1.00 83.44 184 ALA A N 1
ATOM 1450 C CA . ALA A 1 184 ? -4.219 34.818 -41.375 1.00 83.44 184 ALA A CA 1
ATOM 1451 C C . ALA A 1 184 ? -4.327 35.977 -42.385 1.00 83.44 184 ALA A C 1
ATOM 1453 O O . ALA A 1 184 ? -4.193 35.771 -43.590 1.00 83.44 184 ALA A O 1
ATOM 1454 N N . ALA A 1 185 ? -4.549 37.205 -41.904 1.00 88.19 185 ALA A N 1
ATOM 1455 C CA . ALA A 1 185 ? -4.680 38.392 -42.748 1.00 88.19 185 ALA A CA 1
ATOM 1456 C C . ALA A 1 185 ? -3.351 38.856 -43.381 1.00 88.19 185 ALA A C 1
ATOM 1458 O O . ALA A 1 185 ? -3.374 39.606 -44.360 1.00 88.19 185 ALA A O 1
ATOM 1459 N N . GLU A 1 186 ? -2.202 38.405 -42.865 1.00 88.56 186 GLU A N 1
ATOM 1460 C CA . GLU A 1 186 ? -0.870 38.761 -43.377 1.00 88.56 186 GLU A CA 1
ATOM 1461 C C . GLU A 1 186 ? -0.506 38.032 -44.684 1.00 88.56 186 GLU A C 1
ATOM 1463 O O . GLU A 1 186 ? 0.432 38.451 -45.359 1.00 88.56 186 GLU A O 1
ATOM 1468 N N . ASN A 1 187 ? -1.276 37.009 -45.094 1.00 84.19 187 ASN A N 1
ATOM 1469 C CA . ASN A 1 187 ? -1.078 36.237 -46.334 1.00 84.19 187 ASN A CA 1
ATOM 1470 C C . ASN A 1 187 ? 0.369 35.731 -46.519 1.00 84.19 187 ASN A C 1
ATOM 1472 O O . ASN A 1 187 ? 0.947 35.841 -47.604 1.00 84.19 187 ASN A O 1
ATOM 1476 N N . LEU A 1 188 ? 0.957 35.207 -45.443 1.00 86.88 188 LEU A N 1
ATOM 1477 C CA . LEU A 1 188 ? 2.292 34.609 -45.447 1.00 86.88 188 LEU A CA 1
ATOM 1478 C C . LEU A 1 188 ? 2.304 33.277 -46.219 1.00 86.88 188 LEU A C 1
ATOM 1480 O O . LEU A 1 188 ? 1.258 32.670 -46.460 1.00 86.88 188 LEU A O 1
ATOM 1484 N N . ASP A 1 189 ? 3.494 32.808 -46.606 1.00 88.12 189 ASP A N 1
ATOM 1485 C CA . ASP A 1 189 ? 3.654 31.411 -47.020 1.00 88.12 189 ASP A CA 1
ATOM 1486 C C . ASP A 1 189 ? 3.367 30.463 -45.843 1.00 88.12 189 ASP A C 1
ATOM 1488 O O . ASP A 1 189 ? 3.451 30.870 -44.688 1.00 88.12 189 ASP A O 1
ATOM 1492 N N . LEU A 1 190 ? 3.008 29.208 -46.127 1.00 83.88 190 LEU A N 1
ATOM 1493 C CA . LEU A 1 190 ? 2.510 28.269 -45.116 1.00 83.88 190 LEU A CA 1
ATOM 1494 C C . LEU A 1 190 ? 3.471 28.076 -43.935 1.00 83.88 190 LEU A C 1
ATOM 1496 O O . LEU A 1 190 ? 3.032 28.094 -42.788 1.00 83.88 190 LEU A O 1
ATOM 1500 N N . ASP A 1 191 ? 4.763 27.889 -44.201 1.00 85.56 191 ASP A N 1
ATOM 1501 C CA . ASP A 1 191 ? 5.739 27.617 -43.145 1.00 85.56 191 ASP A CA 1
ATOM 1502 C C . ASP A 1 191 ? 5.941 28.862 -42.272 1.00 85.56 191 ASP A C 1
ATOM 1504 O O . ASP A 1 191 ? 5.949 28.761 -41.042 1.00 85.56 191 ASP A O 1
ATOM 1508 N N . ALA A 1 192 ? 6.020 30.047 -42.888 1.00 87.19 192 ALA A N 1
ATOM 1509 C CA . ALA A 1 192 ? 6.081 31.318 -42.173 1.00 87.19 192 ALA A CA 1
ATOM 1510 C C . ALA A 1 192 ? 4.788 31.612 -41.390 1.00 87.19 192 ALA A C 1
ATOM 1512 O O . ALA A 1 192 ? 4.846 32.098 -40.261 1.00 87.19 192 ALA A O 1
ATOM 1513 N N . GLU A 1 193 ? 3.626 31.283 -41.955 1.00 89.06 193 GLU A N 1
ATOM 1514 C CA . GLU A 1 193 ? 2.310 31.428 -41.331 1.00 89.06 193 GLU A CA 1
ATOM 1515 C C . GLU A 1 193 ? 2.179 30.531 -40.096 1.00 89.06 193 GLU A C 1
ATOM 1517 O O . GLU A 1 193 ? 1.827 31.009 -39.016 1.00 89.06 193 GLU A O 1
ATOM 1522 N N . VAL A 1 194 ? 2.524 29.244 -40.220 1.00 88.12 194 VAL A N 1
ATOM 1523 C CA . VAL A 1 194 ? 2.515 28.295 -39.100 1.00 88.12 194 VAL A CA 1
ATOM 1524 C C . VAL A 1 194 ? 3.500 28.734 -38.022 1.00 88.12 194 VAL A C 1
ATOM 1526 O O . VAL A 1 194 ? 3.129 28.760 -36.846 1.00 88.12 194 VAL A O 1
ATOM 1529 N N . GLN A 1 195 ? 4.727 29.106 -38.396 1.00 88.69 195 GLN A N 1
ATOM 1530 C CA . GLN A 1 195 ? 5.744 29.552 -37.447 1.00 88.69 195 GLN A CA 1
ATOM 1531 C C . GLN A 1 195 ? 5.284 30.796 -36.679 1.00 88.69 195 GLN A C 1
ATOM 1533 O O . GLN A 1 195 ? 5.405 30.841 -35.452 1.00 88.69 195 GLN A O 1
ATOM 1538 N N . GLU A 1 196 ? 4.723 31.784 -37.377 1.00 89.38 196 GLU A N 1
ATOM 1539 C CA . GLU A 1 196 ? 4.291 33.028 -36.752 1.00 89.38 196 GLU A CA 1
ATOM 1540 C C . GLU A 1 196 ? 3.021 32.851 -35.922 1.00 89.38 196 GLU A C 1
ATOM 1542 O O . GLU A 1 196 ? 2.916 33.421 -34.834 1.00 89.38 196 GLU A O 1
ATOM 1547 N N . ARG A 1 197 ? 2.090 31.996 -36.361 1.00 88.75 197 ARG A N 1
ATOM 1548 C CA . ARG A 1 197 ? 0.928 31.625 -35.553 1.00 88.75 197 ARG A CA 1
ATOM 1549 C C . ARG A 1 197 ? 1.365 30.933 -34.272 1.00 88.75 197 ARG A C 1
ATOM 1551 O O . ARG A 1 197 ? 0.889 31.318 -33.211 1.00 88.75 197 ARG A O 1
ATOM 1558 N N . VAL A 1 198 ? 2.270 29.955 -34.331 1.00 87.19 198 VAL A N 1
ATOM 1559 C CA . VAL A 1 198 ? 2.778 29.277 -33.126 1.00 87.19 198 VAL A CA 1
ATOM 1560 C C . VAL A 1 198 ? 3.434 30.284 -32.191 1.00 87.19 198 VAL A C 1
ATOM 1562 O O . VAL A 1 198 ? 3.047 30.363 -31.031 1.00 87.19 198 VAL A O 1
ATOM 1565 N N . ARG A 1 199 ? 4.357 31.106 -32.699 1.00 90.25 199 ARG A N 1
ATOM 1566 C CA . ARG A 1 199 ? 5.080 32.090 -31.885 1.00 90.25 199 ARG A CA 1
ATOM 1567 C C . ARG A 1 199 ? 4.137 33.097 -31.221 1.00 90.25 199 ARG A C 1
ATOM 1569 O O . ARG A 1 199 ? 4.203 33.296 -30.013 1.00 90.25 199 ARG A O 1
ATOM 1576 N N . ARG A 1 200 ? 3.240 33.725 -31.989 1.00 88.94 200 ARG A N 1
ATOM 1577 C CA . ARG A 1 200 ? 2.345 34.768 -31.461 1.00 88.94 200 ARG A CA 1
ATOM 1578 C C . ARG A 1 200 ? 1.227 34.206 -30.588 1.00 88.94 200 ARG A C 1
ATOM 1580 O O . ARG A 1 200 ? 0.807 34.878 -29.651 1.00 88.94 200 ARG A O 1
ATOM 1587 N N . THR A 1 201 ? 0.713 33.010 -30.887 1.00 84.88 201 THR A N 1
ATOM 1588 C CA . THR A 1 201 ? -0.298 32.384 -30.019 1.00 84.88 201 THR A CA 1
ATOM 1589 C C . THR A 1 201 ? 0.314 31.903 -28.712 1.00 84.88 201 THR A C 1
ATOM 1591 O O . THR A 1 201 ? -0.351 32.028 -27.693 1.00 84.88 201 THR A O 1
ATOM 1594 N N . ASP A 1 202 ? 1.564 31.432 -28.708 1.00 83.25 202 ASP A N 1
ATOM 1595 C CA . ASP A 1 202 ? 2.304 31.127 -27.479 1.00 83.25 202 ASP A CA 1
ATOM 1596 C C . ASP A 1 202 ? 2.515 32.392 -26.628 1.00 83.25 202 ASP A C 1
ATOM 1598 O O . ASP A 1 202 ? 2.219 32.393 -25.440 1.00 83.25 202 ASP A O 1
ATOM 1602 N N . GLU A 1 203 ? 2.883 33.518 -27.249 1.00 82.94 203 GLU A N 1
ATOM 1603 C CA . GLU A 1 203 ? 3.005 34.818 -26.564 1.00 82.94 203 GLU A CA 1
ATOM 1604 C C . GLU A 1 203 ? 1.667 35.360 -26.033 1.00 82.94 203 GLU A C 1
ATOM 1606 O O . GLU A 1 203 ? 1.621 36.001 -24.982 1.00 82.94 203 GLU A O 1
ATOM 1611 N N . ALA A 1 204 ? 0.567 35.121 -26.752 1.00 78.81 204 ALA A N 1
ATOM 1612 C CA . ALA A 1 204 ? -0.770 35.545 -26.340 1.00 78.81 204 ALA A CA 1
ATOM 1613 C C . ALA A 1 204 ? -1.400 34.622 -25.284 1.00 78.81 204 ALA A C 1
ATOM 1615 O O . ALA A 1 204 ? -2.309 35.046 -24.558 1.00 78.81 204 ALA A O 1
ATOM 1616 N N . ARG A 1 205 ? -0.932 33.370 -25.197 1.00 75.88 205 ARG A N 1
ATOM 1617 C CA . ARG A 1 205 ? -1.326 32.395 -24.179 1.00 75.88 205 ARG A CA 1
ATOM 1618 C C . ARG A 1 205 ? -0.599 32.714 -22.884 1.00 75.88 205 ARG A C 1
ATOM 1620 O O . ARG A 1 205 ? 0.510 32.272 -22.618 1.00 75.88 205 ARG A O 1
ATOM 1627 N N . ASP A 1 206 ? -1.274 33.475 -22.040 1.00 70.06 206 ASP A N 1
ATOM 1628 C CA . ASP A 1 206 ? -0.841 33.638 -20.663 1.00 70.06 206 ASP A CA 1
ATOM 1629 C C . ASP A 1 206 ? -0.992 32.284 -19.935 1.00 70.06 206 ASP A C 1
ATOM 1631 O O . ASP A 1 206 ? -2.100 31.759 -19.784 1.00 70.06 206 ASP A O 1
ATOM 1635 N N . ASN A 1 207 ? 0.131 31.674 -19.541 1.00 79.62 207 ASN A N 1
ATOM 1636 C CA . ASN A 1 207 ? 0.195 30.288 -19.054 1.00 79.62 207 ASN A CA 1
ATOM 1637 C C . ASN A 1 207 ? -0.382 30.093 -17.642 1.00 79.62 207 ASN A C 1
ATOM 1639 O O . ASN A 1 207 ? -0.337 28.982 -17.111 1.00 79.62 207 ASN A O 1
ATOM 1643 N N . TRP A 1 208 ? -0.951 31.140 -17.036 1.00 86.50 208 TRP A N 1
ATOM 1644 C CA . TRP A 1 208 ? -1.561 31.093 -15.704 1.00 86.50 208 TRP A CA 1
ATOM 1645 C C . TRP A 1 208 ? -2.597 29.973 -15.552 1.00 86.50 208 TRP A C 1
ATOM 1647 O O . TRP A 1 208 ? -2.747 29.442 -14.455 1.00 86.50 208 TRP A O 1
ATOM 1657 N N . VAL A 1 209 ? -3.276 29.584 -16.639 1.00 84.75 209 VAL A N 1
ATOM 1658 C CA . VAL A 1 209 ? -4.286 28.515 -16.638 1.00 84.75 209 VAL A CA 1
ATOM 1659 C C . VAL A 1 209 ? -3.703 27.189 -16.133 1.00 84.75 209 VAL A C 1
ATOM 1661 O O . VAL A 1 209 ? -4.375 26.472 -15.403 1.00 84.75 209 VAL A O 1
ATOM 1664 N N . TYR A 1 210 ? -2.442 26.880 -16.457 1.00 83.25 210 TYR A N 1
ATOM 1665 C CA . TYR A 1 210 ? -1.774 25.638 -16.036 1.00 83.25 210 TYR A CA 1
ATOM 1666 C C . TYR A 1 210 ? -1.192 25.699 -14.619 1.00 83.25 210 TYR A C 1
ATOM 1668 O O . TYR A 1 210 ? -0.838 24.668 -14.051 1.00 83.25 210 TYR A O 1
ATOM 1676 N N . TYR A 1 211 ? -1.081 26.901 -14.056 1.00 84.56 211 TYR A N 1
ATOM 1677 C CA . TYR A 1 211 ? -0.554 27.155 -12.714 1.00 84.56 211 TYR A CA 1
ATOM 1678 C C . TYR A 1 211 ? -1.642 27.671 -11.767 1.00 84.56 211 TYR A C 1
ATOM 1680 O O . TYR A 1 211 ? -1.341 28.257 -10.727 1.00 84.56 211 TYR A O 1
ATOM 1688 N N . TYR A 1 212 ? -2.914 27.503 -12.137 1.00 84.12 212 TYR A N 1
ATOM 1689 C CA . TYR A 1 212 ? -4.030 27.965 -11.334 1.00 84.12 212 TYR A CA 1
ATOM 1690 C C . TYR A 1 212 ? -4.157 27.121 -10.059 1.00 84.12 212 TYR A C 1
ATOM 1692 O O . TYR A 1 212 ? -4.465 25.933 -10.087 1.00 84.12 212 TYR A O 1
ATOM 1700 N N . GLU A 1 213 ? -3.926 27.758 -8.916 1.00 84.25 213 GLU A N 1
ATOM 1701 C CA . GLU A 1 213 ? -4.026 27.141 -7.594 1.00 84.25 213 GLU A CA 1
ATOM 1702 C C . GLU A 1 213 ? -5.407 27.434 -6.991 1.00 84.25 213 GLU A C 1
ATOM 1704 O O . GLU A 1 213 ? -5.636 28.468 -6.352 1.00 84.25 213 GLU A O 1
ATOM 1709 N N . VAL A 1 214 ? -6.361 26.530 -7.244 1.00 83.81 214 VAL A N 1
ATOM 1710 C CA . VAL A 1 214 ? -7.760 26.649 -6.788 1.00 83.81 214 VAL A CA 1
ATOM 1711 C C . VAL A 1 214 ? -7.886 26.759 -5.262 1.00 83.81 214 VAL A C 1
ATOM 1713 O O . VAL A 1 214 ? -8.787 27.424 -4.753 1.00 83.81 214 VAL A O 1
ATOM 1716 N N . ASP A 1 215 ? -6.958 26.157 -4.522 1.00 75.94 215 ASP A N 1
ATOM 1717 C CA . ASP A 1 215 ? -6.858 26.193 -3.064 1.00 75.94 215 ASP A CA 1
ATOM 1718 C C . ASP A 1 215 ? -6.444 27.576 -2.538 1.00 75.94 215 ASP A C 1
ATOM 1720 O O . ASP A 1 215 ? -6.995 28.045 -1.544 1.00 75.94 215 ASP A O 1
ATOM 1724 N N . LYS A 1 216 ? -5.561 28.295 -3.243 1.00 75.50 216 LYS A N 1
ATOM 1725 C CA . LYS A 1 216 ? -5.135 29.655 -2.854 1.00 75.50 216 LYS A CA 1
ATOM 1726 C C . LYS A 1 216 ? -6.187 30.729 -3.109 1.00 75.50 216 LYS A C 1
ATOM 1728 O O . LYS A 1 216 ? -6.122 31.807 -2.518 1.00 75.50 216 LYS A O 1
ATOM 1733 N N . LYS A 1 217 ? -7.163 30.456 -3.978 1.00 65.56 217 LYS A N 1
ATOM 1734 C CA . LYS A 1 217 ? -8.323 31.335 -4.199 1.00 65.56 217 LYS A CA 1
ATOM 1735 C C . LYS A 1 217 ? -9.393 31.187 -3.112 1.00 65.56 217 LYS A C 1
ATOM 1737 O O . LYS A 1 217 ? -10.269 32.041 -3.026 1.00 65.56 217 LYS A O 1
ATOM 1742 N N . GLN A 1 218 ? -9.285 30.174 -2.247 1.00 58.25 218 GLN A N 1
ATOM 1743 C CA . GLN A 1 218 ? -10.103 30.006 -1.043 1.00 58.25 218 GLN A CA 1
ATOM 1744 C C . GLN A 1 218 ? -9.440 30.683 0.167 1.00 58.25 218 GLN A C 1
ATOM 1746 O O . GLN A 1 218 ? -9.109 30.030 1.156 1.00 58.25 218 GLN A O 1
ATOM 1751 N N . GLN A 1 219 ? -9.226 32.000 0.120 1.00 46.25 219 GLN A N 1
ATOM 1752 C CA . GLN A 1 219 ? -8.999 32.724 1.374 1.00 46.25 219 GLN A CA 1
ATOM 1753 C C . GLN A 1 219 ? -10.322 32.717 2.140 1.00 46.25 219 GLN A C 1
ATOM 1755 O O . GLN A 1 219 ? -11.350 33.115 1.592 1.00 46.25 219 GLN A O 1
ATOM 1760 N N . ALA A 1 220 ? -10.304 32.211 3.379 1.00 41.16 220 ALA A N 1
ATOM 1761 C CA . ALA A 1 220 ? -11.458 32.265 4.269 1.00 41.16 220 ALA A CA 1
ATOM 1762 C C . ALA A 1 220 ? -12.052 33.684 4.229 1.00 41.16 220 ALA A C 1
ATOM 1764 O O . ALA A 1 220 ? -11.277 34.643 4.326 1.00 41.16 220 ALA A O 1
ATOM 1765 N N . PRO A 1 221 ? -13.378 33.846 4.064 1.00 43.44 221 PRO A N 1
ATOM 1766 C CA . PRO A 1 221 ? -13.968 35.172 4.112 1.00 43.44 221 PRO A CA 1
ATOM 1767 C C . PRO A 1 221 ? -13.579 35.802 5.448 1.00 43.44 221 PRO A C 1
ATOM 1769 O O . PRO A 1 221 ? -13.771 35.201 6.510 1.00 43.44 221 PRO A O 1
ATOM 1772 N N . GLN A 1 222 ? -12.977 36.992 5.401 1.00 39.19 222 GLN A N 1
ATOM 1773 C CA . GLN A 1 222 ? -12.864 37.792 6.609 1.00 39.19 222 GLN A CA 1
ATOM 1774 C C . GLN A 1 222 ? -14.284 37.993 7.141 1.00 39.19 222 GLN A C 1
ATOM 1776 O O . GLN A 1 222 ? -15.211 38.233 6.371 1.00 39.19 222 GLN A O 1
ATOM 1781 N N . VAL A 1 223 ? -14.439 37.884 8.459 1.00 39.84 223 VAL A N 1
ATOM 1782 C CA . VAL A 1 223 ? -15.708 37.889 9.215 1.00 39.84 223 VAL A CA 1
ATOM 1783 C C . VAL A 1 223 ? -16.575 39.151 8.985 1.00 39.84 223 VAL A C 1
ATOM 1785 O O . VAL A 1 223 ? -17.659 39.256 9.542 1.00 39.84 223 VAL A O 1
ATOM 1788 N N . ASN A 1 224 ? -16.151 40.083 8.127 1.00 34.53 224 ASN A N 1
ATOM 1789 C CA . ASN A 1 224 ? -16.817 41.355 7.864 1.00 34.53 224 ASN A CA 1
ATOM 1790 C C . ASN A 1 224 ? -17.548 41.453 6.513 1.00 34.53 224 ASN A C 1
ATOM 1792 O O . ASN A 1 224 ? -18.169 42.483 6.271 1.00 34.53 224 ASN A O 1
ATOM 1796 N N . ASP A 1 225 ? -17.526 40.434 5.647 1.00 39.22 225 ASP A N 1
ATOM 1797 C CA . ASP A 1 225 ? -18.429 40.419 4.486 1.00 39.22 225 ASP A CA 1
ATOM 1798 C C . ASP A 1 225 ? -19.795 39.868 4.925 1.00 39.22 225 ASP A C 1
ATOM 1800 O O . ASP A 1 225 ? -20.116 38.693 4.730 1.00 39.22 225 ASP A O 1
ATOM 1804 N N . GLU A 1 226 ? -20.583 40.723 5.585 1.00 35.59 226 GLU A N 1
ATOM 1805 C CA . GLU A 1 226 ? -21.993 40.478 5.898 1.00 35.59 226 GLU A CA 1
ATOM 1806 C C . GLU A 1 226 ? -22.755 40.158 4.600 1.00 35.59 226 GLU A C 1
ATOM 1808 O O . GLU A 1 226 ? -23.055 41.026 3.781 1.00 35.59 226 GLU A O 1
ATOM 1813 N N . LEU A 1 227 ? -23.073 38.878 4.400 1.00 38.94 227 LEU A N 1
ATOM 1814 C CA . LEU A 1 227 ? -24.175 38.473 3.537 1.00 38.94 227 LEU A CA 1
ATOM 1815 C C . LEU A 1 227 ? -25.464 38.829 4.279 1.00 38.94 227 LEU A C 1
ATOM 1817 O O . LEU A 1 227 ? -25.942 38.054 5.111 1.00 38.94 227 LEU A O 1
ATOM 1821 N N . ASP A 1 228 ? -25.994 40.018 3.994 1.00 34.66 228 ASP A N 1
ATOM 1822 C CA . ASP A 1 228 ? -27.337 40.418 4.403 1.00 34.66 228 ASP A CA 1
ATOM 1823 C C . ASP A 1 228 ? -28.334 39.314 4.022 1.00 34.66 228 ASP A C 1
ATOM 1825 O O . ASP A 1 228 ? -28.460 38.911 2.860 1.00 34.66 228 ASP A O 1
ATOM 1829 N N . CYS A 1 229 ? -29.035 38.793 5.029 1.00 26.08 229 CYS A N 1
ATOM 1830 C CA . CYS A 1 229 ? -30.154 37.882 4.828 1.00 26.08 229 CYS A CA 1
ATOM 1831 C C . CYS A 1 229 ? -31.240 38.601 4.011 1.00 26.08 229 CYS A C 1
ATOM 1833 O O . CYS A 1 229 ? -31.615 39.716 4.377 1.00 26.08 229 CYS A O 1
ATOM 1835 N N . PRO A 1 230 ? -31.805 37.991 2.952 1.00 31.56 230 PRO A N 1
ATOM 1836 C CA . PRO A 1 230 ? -32.888 38.628 2.225 1.00 31.56 230 PRO A CA 1
ATOM 1837 C C . PRO A 1 230 ? -34.136 38.679 3.107 1.00 31.56 230 PRO A C 1
ATOM 1839 O O . PRO A 1 230 ? -34.723 37.653 3.465 1.00 31.56 230 PRO A O 1
ATOM 1842 N N . ASP A 1 231 ? -34.509 39.907 3.454 1.00 28.42 231 ASP A N 1
ATOM 1843 C CA . ASP A 1 231 ? -35.694 40.238 4.224 1.00 28.42 231 ASP A CA 1
ATOM 1844 C C . ASP A 1 231 ? -36.962 39.890 3.428 1.00 28.42 231 ASP A C 1
ATOM 1846 O O . ASP A 1 231 ? -37.101 40.169 2.232 1.00 28.42 231 ASP A O 1
ATOM 1850 N N . GLN A 1 232 ? -37.905 39.244 4.106 1.00 33.00 232 GLN A N 1
ATOM 1851 C CA . GLN A 1 232 ? -39.194 38.863 3.550 1.00 33.00 232 GLN A CA 1
ATOM 1852 C C . GLN A 1 232 ? -40.116 40.085 3.519 1.00 33.00 232 GLN A C 1
ATOM 1854 O O . GLN A 1 232 ? -40.873 40.293 4.460 1.00 33.00 232 GLN A O 1
ATOM 1859 N N . SER A 1 233 ? -40.128 40.884 2.447 1.00 24.17 233 SER A N 1
ATOM 1860 C CA . SER A 1 233 ? -41.318 41.689 2.104 1.00 24.17 233 SER A CA 1
ATOM 1861 C C . SER A 1 233 ? -41.255 42.398 0.744 1.00 24.17 233 SER A C 1
ATOM 1863 O O . SER A 1 233 ? -40.238 42.947 0.350 1.00 24.17 233 SER A O 1
ATOM 1865 N N . ALA A 1 234 ? -42.432 42.442 0.101 1.00 27.16 234 ALA A N 1
ATOM 1866 C CA . ALA A 1 234 ? -42.865 43.332 -0.988 1.00 27.16 234 ALA A CA 1
ATOM 1867 C C . ALA A 1 234 ? -42.251 43.081 -2.385 1.00 27.16 234 ALA A C 1
ATOM 1869 O O . ALA A 1 234 ? -41.122 43.435 -2.681 1.00 27.16 234 ALA A O 1
ATOM 1870 N N . GLN A 1 235 ? -42.938 42.395 -3.307 1.00 28.73 235 GLN A N 1
ATOM 1871 C CA . GLN A 1 235 ? -44.016 42.944 -4.154 1.00 28.73 235 GLN A CA 1
ATOM 1872 C C . GLN A 1 235 ? -43.738 44.367 -4.674 1.00 28.73 235 GLN A C 1
ATOM 1874 O O . GLN A 1 235 ? -44.052 45.321 -3.976 1.00 28.73 235 GLN A O 1
ATOM 1879 N N . GLN A 1 236 ? -43.290 44.487 -5.933 1.00 25.73 236 GLN A N 1
ATOM 1880 C CA . GLN A 1 236 ? -43.920 45.264 -7.024 1.00 25.73 236 GLN A CA 1
ATOM 1881 C C . GLN A 1 236 ? -42.903 45.748 -8.083 1.00 25.73 236 GLN A C 1
ATOM 1883 O O . GLN A 1 236 ? -42.004 46.518 -7.790 1.00 25.73 236 GLN A O 1
ATOM 1888 N N . GLN A 1 237 ? -43.197 45.373 -9.335 1.00 25.38 237 GLN A N 1
ATOM 1889 C CA . GLN A 1 237 ? -43.245 46.247 -10.520 1.00 25.38 237 GLN A CA 1
ATOM 1890 C C . GLN A 1 237 ? -41.975 46.652 -11.317 1.00 25.38 237 GLN A C 1
ATOM 1892 O O . GLN A 1 237 ? -41.059 47.290 -10.823 1.00 25.38 237 GLN A O 1
ATOM 1897 N N . HIS A 1 238 ? -42.122 46.405 -12.632 1.00 25.84 238 HIS A N 1
ATOM 1898 C CA . HIS A 1 238 ? -41.687 47.161 -13.825 1.00 25.84 238 HIS A CA 1
ATOM 1899 C C . HIS A 1 238 ? -40.269 47.011 -14.431 1.00 25.84 238 HIS A C 1
ATOM 1901 O O . HIS A 1 238 ? -39.289 47.574 -13.971 1.00 25.84 238 HIS A O 1
ATOM 1907 N N . GLU A 1 239 ? -40.245 46.268 -15.551 1.00 24.44 239 GLU A N 1
ATOM 1908 C CA . GLU A 1 239 ? -39.871 46.671 -16.931 1.00 24.44 239 GLU A CA 1
ATOM 1909 C C . GLU A 1 239 ? -38.660 47.592 -17.238 1.00 24.44 239 GLU A C 1
ATOM 1911 O O . GLU A 1 239 ? -38.655 48.772 -16.918 1.00 24.44 239 GLU A O 1
ATOM 1916 N N . ALA A 1 240 ? -37.785 47.038 -18.099 1.00 23.64 240 ALA A N 1
ATOM 1917 C CA . ALA A 1 240 ? -37.200 47.586 -19.342 1.00 23.64 240 ALA A CA 1
ATOM 1918 C C . ALA A 1 240 ? -36.203 48.776 -19.340 1.00 23.64 240 ALA A C 1
ATOM 1920 O O . ALA A 1 240 ? -36.542 49.903 -19.002 1.00 23.64 240 ALA A O 1
ATOM 1921 N N . GLY A 1 241 ? -35.046 48.557 -19.995 1.00 20.02 241 GLY A N 1
ATOM 1922 C CA . GLY A 1 241 ? -34.357 49.571 -20.826 1.00 20.02 241 GLY A CA 1
ATOM 1923 C C . GLY A 1 241 ? -32.905 49.939 -20.455 1.00 20.02 241 GLY A C 1
ATOM 1924 O O . GLY A 1 241 ? -32.518 49.706 -19.322 1.00 20.02 241 GLY A O 1
ATOM 1925 N N . PRO A 1 242 ? -32.083 50.466 -21.396 1.00 30.20 242 PRO A N 1
ATOM 1926 C CA . PRO A 1 242 ? -30.713 49.972 -21.641 1.00 30.20 242 PRO A CA 1
ATOM 1927 C C . PRO A 1 242 ? -29.546 50.996 -21.530 1.00 30.20 242 PRO A C 1
ATOM 1929 O O . PRO A 1 242 ? -29.773 52.195 -21.576 1.00 30.20 242 PRO A O 1
ATOM 1932 N N . VAL A 1 243 ? -28.314 50.446 -21.452 1.00 26.28 243 VAL A N 1
ATOM 1933 C CA . VAL A 1 243 ? -26.995 50.831 -22.057 1.00 26.28 243 VAL A CA 1
ATOM 1934 C C . VAL A 1 243 ? -26.510 52.301 -22.047 1.00 26.28 243 VAL A C 1
ATOM 1936 O O . VAL A 1 243 ? -27.186 53.153 -22.597 1.00 26.28 243 VAL A O 1
ATOM 1939 N N . GLU A 1 244 ? -25.265 52.535 -21.571 1.00 23.16 244 GLU A N 1
ATOM 1940 C CA . GLU A 1 244 ? -24.154 53.345 -22.177 1.00 23.16 244 GLU A CA 1
ATOM 1941 C C . GLU A 1 244 ? -22.973 53.466 -21.165 1.00 23.16 244 GLU A C 1
ATOM 1943 O O . GLU A 1 244 ? -23.197 53.721 -19.987 1.00 23.16 244 GLU A O 1
ATOM 1948 N N . GLN A 1 245 ? -21.762 52.955 -21.461 1.00 23.34 245 GLN A N 1
ATOM 1949 C CA . GLN A 1 245 ? -20.554 53.666 -21.959 1.00 23.34 245 GLN A CA 1
ATOM 1950 C C . GLN A 1 245 ? -20.190 54.955 -21.183 1.00 23.34 245 GLN A C 1
ATOM 1952 O O . GLN A 1 245 ? -20.970 55.894 -21.173 1.00 23.34 245 GLN A O 1
ATOM 1957 N N . ASP A 1 246 ? -18.995 55.066 -20.575 1.00 22.84 246 ASP A N 1
ATOM 1958 C CA . ASP A 1 246 ? -17.780 55.520 -21.279 1.00 22.84 246 ASP A CA 1
ATOM 1959 C C . ASP A 1 246 ? -16.554 55.797 -20.361 1.00 22.84 246 ASP A C 1
ATOM 1961 O O . ASP A 1 246 ? -16.668 56.241 -19.221 1.00 22.84 246 ASP A O 1
ATOM 1965 N N . THR A 1 247 ? -15.374 55.663 -20.976 1.00 23.02 247 THR A N 1
ATOM 1966 C CA . THR A 1 247 ? -14.098 56.398 -20.776 1.00 23.02 247 THR A CA 1
ATOM 1967 C C . THR A 1 247 ? -13.138 56.210 -19.581 1.00 23.02 247 THR A C 1
ATOM 1969 O O . THR A 1 247 ? -13.438 56.368 -18.404 1.00 23.02 247 THR A O 1
ATOM 1972 N N . ALA A 1 248 ? -11.888 55.981 -20.003 1.00 22.67 248 ALA A N 1
ATOM 1973 C CA . ALA A 1 248 ? -10.603 55.930 -19.311 1.00 22.67 248 ALA A CA 1
ATOM 1974 C C . ALA A 1 248 ? -10.134 57.243 -18.643 1.00 22.67 248 ALA A C 1
ATOM 1976 O O . ALA A 1 248 ? -10.550 58.323 -19.051 1.00 22.67 248 ALA A O 1
ATOM 1977 N N . LEU A 1 249 ? -9.148 57.133 -17.731 1.00 22.20 249 LEU A N 1
ATOM 1978 C CA . LEU A 1 249 ? -7.825 57.802 -17.781 1.00 22.20 249 LEU A CA 1
ATOM 1979 C C . LEU A 1 249 ? -6.944 57.416 -16.558 1.00 22.20 249 LEU A C 1
ATOM 1981 O O . LEU A 1 249 ? -7.402 57.388 -15.423 1.00 22.20 249 LEU A O 1
ATOM 1985 N N . SER A 1 250 ? -5.672 57.104 -16.838 1.00 22.27 250 SER A N 1
ATOM 1986 C CA . SER A 1 250 ? -4.527 56.806 -15.931 1.00 22.27 250 SER A CA 1
ATOM 1987 C C . SER A 1 250 ? -3.996 58.097 -15.230 1.00 22.27 250 SER A C 1
ATOM 1989 O O . SER A 1 250 ? -4.631 59.130 -15.457 1.00 22.27 250 SER A O 1
ATOM 1991 N N . PRO A 1 251 ? -2.817 58.204 -14.539 1.00 37.06 251 PRO A N 1
ATOM 1992 C CA . PRO A 1 251 ? -1.828 57.235 -13.996 1.00 37.06 251 PRO A CA 1
ATOM 1993 C C . PRO A 1 251 ? -1.205 57.612 -12.596 1.00 37.06 251 PRO A C 1
ATOM 1995 O O . PRO A 1 251 ? -1.501 58.653 -12.022 1.00 37.06 251 PRO A O 1
ATOM 1998 N N . PHE A 1 252 ? -0.224 56.803 -12.143 1.00 21.55 252 PHE A N 1
ATOM 1999 C CA . PHE A 1 252 ? 0.898 57.084 -11.203 1.00 21.55 252 PHE A CA 1
ATOM 2000 C C . PHE A 1 252 ? 0.652 57.220 -9.682 1.00 21.55 252 PHE A C 1
ATOM 2002 O O . PHE A 1 252 ? 0.187 58.250 -9.210 1.00 21.55 252 PHE A O 1
ATOM 2009 N N . LEU A 1 253 ? 1.219 56.283 -8.902 1.00 22.48 253 LEU A N 1
ATOM 2010 C CA . LEU A 1 253 ? 2.259 56.587 -7.900 1.00 22.48 253 LEU A CA 1
ATOM 2011 C C . LEU A 1 253 ? 2.954 55.318 -7.382 1.00 22.48 253 LEU A C 1
ATOM 2013 O O . LEU A 1 253 ? 2.425 54.215 -7.425 1.00 22.48 253 LEU A O 1
ATOM 2017 N N . MET A 1 254 ? 4.198 55.527 -6.980 1.00 22.27 254 MET A N 1
ATOM 2018 C CA . MET A 1 254 ? 5.295 54.581 -6.831 1.00 22.27 254 MET A CA 1
ATOM 2019 C C . MET A 1 254 ? 5.606 54.357 -5.337 1.00 22.27 254 MET A C 1
ATOM 2021 O O . MET A 1 254 ? 5.413 55.289 -4.557 1.00 22.27 254 MET A O 1
ATOM 2025 N N . LEU A 1 255 ? 6.234 53.206 -5.031 1.00 22.22 255 LEU A N 1
ATOM 2026 C CA . LEU A 1 255 ? 7.064 52.862 -3.844 1.00 22.22 255 LEU A CA 1
ATOM 2027 C C . LEU A 1 255 ? 6.343 52.355 -2.569 1.00 22.22 255 LEU A C 1
ATOM 2029 O O . LEU A 1 255 ? 5.211 52.766 -2.326 1.00 22.22 255 LEU A O 1
ATOM 2033 N N . PRO A 1 256 ? 7.030 51.623 -1.653 1.00 26.92 256 PRO A N 1
ATOM 2034 C CA . PRO A 1 256 ? 8.222 50.757 -1.794 1.00 26.92 256 PRO A CA 1
ATOM 2035 C C . PRO A 1 256 ? 8.092 49.371 -1.098 1.00 26.92 256 PRO A C 1
ATOM 2037 O O . PRO A 1 256 ? 7.216 49.143 -0.269 1.00 26.92 256 PRO A O 1
ATOM 2040 N N . ASP A 1 257 ? 9.032 48.475 -1.410 1.00 33.09 257 ASP A N 1
ATOM 2041 C CA . ASP A 1 257 ? 9.381 47.272 -0.628 1.00 33.09 257 ASP A CA 1
ATOM 2042 C C . ASP A 1 257 ? 9.868 47.622 0.795 1.00 33.09 257 ASP A C 1
ATOM 2044 O O . ASP A 1 257 ? 10.536 48.649 0.967 1.00 33.09 257 ASP A O 1
ATOM 2048 N N . PRO A 1 258 ? 9.678 46.722 1.778 1.00 26.77 258 PRO A N 1
ATOM 2049 C CA . PRO A 1 258 ? 10.611 46.598 2.890 1.00 26.77 258 PRO A CA 1
ATOM 2050 C C . PRO A 1 258 ? 11.135 45.161 3.067 1.00 26.77 258 PRO A C 1
ATOM 2052 O O . PRO A 1 258 ? 10.417 44.238 3.436 1.00 26.77 258 PRO A O 1
ATOM 2055 N N . GLU A 1 259 ? 12.428 45.053 2.774 1.00 23.94 259 GLU A N 1
ATOM 2056 C CA . GLU A 1 259 ? 13.526 44.386 3.486 1.00 23.94 259 GLU A CA 1
ATOM 2057 C C . GLU A 1 259 ? 13.312 43.125 4.350 1.00 23.94 259 GLU A C 1
ATOM 2059 O O . GLU A 1 259 ? 12.536 43.052 5.300 1.00 23.94 259 GLU A O 1
ATOM 2064 N N . ALA A 1 260 ? 14.202 42.184 4.027 1.00 26.70 260 ALA A N 1
ATOM 2065 C CA . ALA A 1 260 ? 14.684 41.027 4.759 1.00 26.70 260 ALA A CA 1
ATOM 2066 C C . ALA A 1 260 ? 14.965 41.240 6.257 1.00 26.70 260 ALA A C 1
ATOM 2068 O O . ALA A 1 260 ? 15.585 42.223 6.663 1.00 26.70 260 ALA A O 1
ATOM 2069 N N . HIS A 1 261 ? 14.672 40.197 7.036 1.00 26.14 261 HIS A N 1
ATOM 2070 C CA . HIS A 1 261 ? 15.361 39.915 8.288 1.00 26.14 261 HIS A CA 1
ATOM 2071 C C . HIS A 1 261 ? 15.962 38.506 8.256 1.00 26.14 261 HIS A C 1
ATOM 2073 O O . HIS A 1 261 ? 15.268 37.522 8.000 1.00 26.14 261 HIS A O 1
ATOM 2079 N N . ASP A 1 262 ? 17.273 38.471 8.496 1.00 24.94 262 ASP A N 1
ATOM 2080 C CA . ASP A 1 262 ? 18.092 37.308 8.826 1.00 24.94 262 ASP A CA 1
ATOM 2081 C C . ASP A 1 262 ? 17.548 36.568 10.057 1.00 24.94 262 ASP A C 1
ATOM 2083 O O . ASP A 1 262 ? 17.397 37.170 11.120 1.00 24.94 262 ASP A O 1
ATOM 2087 N N . GLU A 1 263 ? 17.408 35.246 9.953 1.00 25.48 263 GLU A N 1
ATOM 2088 C CA . GLU A 1 263 ? 17.619 34.338 11.082 1.00 25.48 263 GLU A CA 1
ATOM 2089 C C . GLU A 1 263 ? 18.546 33.198 10.641 1.00 25.48 263 GLU A C 1
ATOM 2091 O O . GLU A 1 263 ? 18.205 32.345 9.819 1.00 25.48 263 GLU A O 1
ATOM 2096 N N . GLN A 1 264 ? 19.763 33.231 11.184 1.00 23.53 264 GLN A N 1
ATOM 2097 C CA . GLN A 1 264 ? 20.740 32.150 11.159 1.00 23.53 264 GLN A CA 1
ATOM 2098 C C . GLN A 1 264 ? 20.457 31.143 12.284 1.00 23.53 264 GLN A C 1
ATOM 2100 O O . GLN A 1 264 ? 20.106 31.519 13.399 1.00 23.53 264 GLN A O 1
ATOM 2105 N N . ASP A 1 265 ? 20.733 29.878 11.961 1.00 25.66 265 ASP A N 1
ATOM 2106 C CA . ASP A 1 265 ? 20.977 28.731 12.841 1.00 25.66 265 ASP A CA 1
ATOM 2107 C C . ASP A 1 265 ? 19.799 28.110 13.612 1.00 25.66 265 ASP A C 1
ATOM 2109 O O . ASP A 1 265 ? 19.637 28.254 14.822 1.00 25.66 265 ASP A O 1
ATOM 2113 N N . SER A 1 266 ? 19.093 27.210 12.917 1.00 22.36 266 SER A N 1
ATOM 2114 C CA . SER A 1 266 ? 18.549 25.994 13.527 1.00 22.36 266 SER A CA 1
ATOM 2115 C C . SER A 1 266 ? 18.675 24.806 12.568 1.00 22.36 266 SER A C 1
ATOM 2117 O O . SER A 1 266 ? 17.954 24.676 11.579 1.00 22.36 266 SER A O 1
ATOM 2119 N N . MET A 1 267 ? 19.618 23.920 12.877 1.00 24.58 267 MET A N 1
ATOM 2120 C CA . MET A 1 267 ? 19.929 22.689 12.156 1.00 24.58 267 MET A CA 1
ATOM 2121 C C . MET A 1 267 ? 18.812 21.646 12.365 1.00 24.58 267 MET A C 1
ATOM 2123 O O . MET A 1 267 ? 18.921 20.783 13.233 1.00 24.58 267 MET A O 1
ATOM 2127 N N . PHE A 1 268 ? 17.728 21.711 11.583 1.00 23.86 268 PHE A N 1
ATOM 2128 C CA . PHE A 1 268 ? 16.709 20.655 11.528 1.00 23.86 268 PHE A CA 1
ATOM 2129 C C . PHE A 1 268 ? 16.917 19.761 10.298 1.00 23.86 268 PHE A C 1
ATOM 2131 O O . PHE A 1 268 ? 16.814 20.197 9.154 1.00 23.86 268 PHE A O 1
ATOM 2138 N N . MET A 1 269 ? 17.199 18.480 10.557 1.00 24.95 269 MET A N 1
ATOM 2139 C CA . MET A 1 269 ? 17.176 17.378 9.590 1.00 24.95 269 MET A CA 1
ATOM 2140 C C . MET A 1 269 ? 15.751 17.181 9.042 1.00 24.95 269 MET A C 1
ATOM 2142 O O . MET A 1 269 ? 15.009 16.323 9.510 1.00 24.95 269 MET A O 1
ATOM 2146 N N . ALA A 1 270 ? 15.364 17.956 8.032 1.00 25.22 270 ALA A N 1
ATOM 2147 C CA . ALA A 1 270 ? 14.279 17.590 7.129 1.00 25.22 270 ALA A CA 1
ATOM 2148 C C . ALA A 1 270 ? 14.875 16.738 5.998 1.00 25.22 270 ALA A C 1
ATOM 2150 O O . ALA A 1 270 ? 15.180 17.232 4.913 1.00 25.22 270 ALA A O 1
ATOM 2151 N N . SER A 1 271 ? 15.121 15.454 6.267 1.00 30.98 271 SER A N 1
ATOM 2152 C CA . SER A 1 271 ? 15.537 14.512 5.230 1.00 30.98 271 SER A CA 1
ATOM 2153 C C . SER A 1 271 ? 14.360 14.210 4.294 1.00 30.98 271 SER A C 1
ATOM 2155 O O . SER A 1 271 ? 13.344 13.644 4.688 1.00 30.98 271 SER A O 1
ATOM 2157 N N . SER A 1 272 ? 14.514 14.641 3.041 1.00 37.81 272 SER A N 1
ATOM 2158 C CA . SER A 1 272 ? 14.002 14.053 1.795 1.00 37.81 272 SER A CA 1
ATOM 2159 C C . SER A 1 272 ? 12.883 13.006 1.939 1.00 37.81 272 SER A C 1
ATOM 2161 O O . SER A 1 272 ? 13.117 11.803 1.829 1.00 37.81 272 SER A O 1
ATOM 2163 N N . LEU A 1 273 ? 11.642 13.456 2.136 1.00 39.22 273 LEU A N 1
ATOM 2164 C CA . LEU A 1 273 ? 10.467 12.579 2.128 1.00 39.22 273 LEU A CA 1
ATOM 2165 C C . LEU A 1 273 ? 10.198 12.036 0.708 1.00 39.22 273 LEU A C 1
ATOM 2167 O O . LEU A 1 273 ? 10.213 12.815 -0.251 1.00 39.22 273 LEU A O 1
ATOM 2171 N N . PRO A 1 274 ? 9.901 10.733 0.532 1.00 37.38 274 PRO A N 1
ATOM 2172 C CA . PRO A 1 274 ? 9.620 10.181 -0.786 1.00 37.38 274 PRO A CA 1
ATOM 2173 C C . PRO A 1 274 ? 8.239 10.622 -1.294 1.00 37.38 274 PRO A C 1
ATOM 2175 O O . PRO A 1 274 ? 7.219 10.424 -0.632 1.00 37.38 274 PRO A O 1
ATOM 2178 N N . SER A 1 275 ? 8.194 11.198 -2.493 1.00 44.97 275 SER A N 1
ATOM 2179 C CA . SER A 1 275 ? 6.972 11.562 -3.216 1.00 44.97 275 SER A CA 1
ATOM 2180 C C . SER A 1 275 ? 7.012 10.979 -4.631 1.00 44.97 275 SER A C 1
ATOM 2182 O O . SER A 1 275 ? 8.091 10.731 -5.169 1.00 44.97 275 SER A O 1
ATOM 2184 N N . LEU A 1 276 ? 5.847 10.748 -5.255 1.00 41.00 276 LEU A N 1
ATOM 2185 C CA . LEU A 1 276 ? 5.812 10.525 -6.703 1.00 41.00 276 LEU A CA 1
ATOM 2186 C C . LEU A 1 276 ? 6.303 11.812 -7.376 1.00 41.00 276 LEU A C 1
ATOM 2188 O O . LEU A 1 276 ? 5.599 12.820 -7.363 1.00 41.00 276 LEU A O 1
ATOM 2192 N N . LYS A 1 277 ? 7.515 11.790 -7.930 1.00 41.88 277 LYS A N 1
ATOM 2193 C CA . LYS A 1 277 ? 8.052 12.919 -8.692 1.00 41.88 277 LYS A CA 1
ATOM 2194 C C . LYS A 1 277 ? 7.534 12.845 -10.127 1.00 41.88 277 LYS A C 1
ATOM 2196 O O . LYS A 1 277 ? 7.714 11.828 -10.793 1.00 41.88 277 LYS A O 1
ATOM 2201 N N . SER A 1 278 ? 6.917 13.922 -10.612 1.00 34.00 278 SER A N 1
ATOM 2202 C CA . SER A 1 278 ? 6.692 14.121 -12.046 1.00 34.00 278 SER A CA 1
ATOM 2203 C C . SER A 1 278 ? 8.042 14.384 -12.712 1.00 34.00 278 SER A C 1
ATOM 2205 O O . SER A 1 278 ? 8.775 15.277 -12.284 1.00 34.00 278 SER A O 1
ATOM 2207 N N . SER A 1 279 ? 8.392 13.594 -13.726 1.00 34.34 279 SER A N 1
ATOM 2208 C CA . SER A 1 279 ? 9.658 13.733 -14.449 1.00 34.34 279 SER A CA 1
ATOM 2209 C C . SER A 1 279 ? 9.755 15.111 -15.115 1.00 34.34 279 SER A C 1
ATOM 2211 O O . SER A 1 279 ? 8.973 15.426 -16.009 1.00 34.34 279 SER A O 1
ATOM 2213 N N . ALA A 1 280 ? 10.715 15.927 -14.676 1.00 30.84 280 ALA A N 1
ATOM 2214 C CA . ALA A 1 280 ? 11.179 17.108 -15.391 1.00 30.84 280 ALA A CA 1
ATOM 2215 C C . ALA A 1 280 ? 12.567 16.800 -15.980 1.00 30.84 280 ALA A C 1
ATOM 2217 O O . ALA A 1 280 ? 13.445 16.328 -15.263 1.00 30.84 280 ALA A O 1
ATOM 2218 N N . SER A 1 281 ? 12.703 17.057 -17.286 1.00 35.50 281 SER A N 1
ATOM 2219 C CA . SER A 1 281 ? 13.914 17.027 -18.127 1.00 35.50 281 SER A CA 1
ATOM 2220 C C . SER A 1 281 ? 14.782 15.749 -18.114 1.00 35.50 281 SER A C 1
ATOM 2222 O O . SER A 1 281 ? 15.640 15.523 -17.264 1.00 35.50 281 SER A O 1
ATOM 2224 N N . HIS A 1 282 ? 14.661 14.955 -19.188 1.00 36.94 282 HIS A N 1
ATOM 2225 C CA . HIS A 1 282 ? 15.610 13.893 -19.546 1.00 36.94 282 HIS A CA 1
ATOM 2226 C C . HIS A 1 282 ? 16.936 14.486 -20.059 1.00 36.94 282 HIS A C 1
ATOM 2228 O O . HIS A 1 282 ? 17.249 14.442 -21.247 1.00 36.94 282 HIS A O 1
ATOM 2234 N N . GLY A 1 283 ? 17.754 15.015 -19.152 1.00 34.91 283 GLY A N 1
ATOM 2235 C CA . GLY A 1 283 ? 19.201 14.882 -19.307 1.00 34.91 283 GLY A CA 1
ATOM 2236 C C . GLY A 1 283 ? 19.576 13.446 -18.934 1.00 34.91 283 GLY A C 1
ATOM 2237 O O . GLY A 1 283 ? 19.070 12.941 -17.935 1.00 34.91 283 GLY A O 1
ATOM 2238 N N . ARG A 1 284 ? 20.427 12.759 -19.712 1.00 40.53 284 ARG A N 1
ATOM 2239 C CA . ARG A 1 284 ? 20.959 11.428 -19.348 1.00 40.53 284 ARG A CA 1
ATOM 2240 C C . ARG A 1 284 ? 21.644 11.507 -17.974 1.00 40.53 284 ARG A C 1
ATOM 2242 O O . ARG A 1 284 ? 22.828 11.829 -17.896 1.00 40.53 284 ARG A O 1
ATOM 2249 N N . ARG A 1 285 ? 20.920 11.221 -16.888 1.00 53.53 285 ARG A N 1
ATOM 2250 C CA . ARG A 1 285 ? 21.531 10.953 -15.582 1.00 53.53 285 ARG A CA 1
ATOM 2251 C C . ARG A 1 285 ? 22.341 9.671 -15.719 1.00 53.53 285 ARG A C 1
ATOM 2253 O O . ARG A 1 285 ? 21.865 8.679 -16.266 1.00 53.53 285 ARG A O 1
ATOM 2260 N N . ARG A 1 286 ? 23.588 9.710 -15.263 1.00 69.75 286 ARG A N 1
ATOM 2261 C CA . ARG A 1 286 ? 24.460 8.540 -15.226 1.00 69.75 286 ARG A CA 1
ATOM 2262 C C . ARG A 1 286 ? 23.876 7.557 -14.204 1.00 69.75 286 ARG A C 1
ATOM 2264 O O . ARG A 1 286 ? 23.590 7.960 -13.082 1.00 69.75 286 ARG A O 1
ATOM 2271 N N . MET A 1 287 ? 23.637 6.307 -14.609 1.00 85.75 287 MET A N 1
ATOM 2272 C CA . MET A 1 287 ? 23.183 5.240 -13.707 1.00 85.75 287 MET A CA 1
ATOM 2273 C C . MET A 1 287 ? 24.349 4.859 -12.793 1.00 85.75 287 MET A C 1
ATOM 2275 O O . MET A 1 287 ? 25.160 4.001 -13.132 1.00 85.75 287 MET A O 1
ATOM 2279 N N . GLU A 1 288 ? 24.491 5.571 -11.680 1.00 86.69 288 GLU A N 1
ATOM 2280 C CA . GLU A 1 288 ? 25.571 5.367 -10.715 1.00 86.69 288 GLU A CA 1
ATOM 2281 C C . GLU A 1 288 ? 25.086 4.499 -9.544 1.00 86.69 288 GLU A C 1
ATOM 2283 O O . GLU A 1 288 ? 23.899 4.469 -9.212 1.00 86.69 288 GLU A O 1
ATOM 2288 N N . LEU A 1 289 ? 26.014 3.744 -8.958 1.00 91.56 289 LEU A N 1
ATOM 2289 C CA . LEU A 1 289 ? 25.844 2.998 -7.712 1.00 91.56 289 LEU A CA 1
ATOM 2290 C C . LEU A 1 289 ? 27.047 3.306 -6.804 1.00 91.56 289 LEU A C 1
ATOM 2292 O O . LEU A 1 289 ? 28.092 3.721 -7.320 1.00 91.56 289 LEU A O 1
ATOM 2296 N N . PRO A 1 290 ? 26.939 3.089 -5.478 1.00 94.50 290 PRO A N 1
ATOM 2297 C CA . PRO A 1 290 ? 28.069 3.220 -4.556 1.00 94.50 290 PRO A CA 1
ATOM 2298 C C . PRO A 1 290 ? 29.258 2.312 -4.920 1.00 94.50 290 PRO A C 1
ATOM 2300 O O . PRO A 1 290 ? 29.195 1.514 -5.858 1.00 94.50 290 PRO A O 1
ATOM 2303 N N . SER A 1 291 ? 30.362 2.403 -4.172 1.00 94.50 291 SER A N 1
ATOM 2304 C CA . SER A 1 291 ? 31.501 1.499 -4.381 1.00 94.50 291 SER A CA 1
ATOM 2305 C C . SER A 1 291 ? 31.099 0.030 -4.208 1.00 94.50 291 SER A C 1
ATOM 2307 O O . SER A 1 291 ? 30.183 -0.292 -3.448 1.00 94.50 291 SER A O 1
ATOM 2309 N N . GLU A 1 292 ? 31.805 -0.865 -4.902 1.00 94.75 292 GLU A N 1
ATOM 2310 C CA . GLU A 1 292 ? 31.528 -2.305 -4.869 1.00 94.75 292 GLU A CA 1
ATOM 2311 C C . GLU A 1 292 ? 31.509 -2.856 -3.435 1.00 94.75 292 GLU A C 1
ATOM 2313 O O . GLU A 1 292 ? 30.574 -3.564 -3.068 1.00 94.75 292 GLU A O 1
ATOM 2318 N N . ASP A 1 293 ? 32.473 -2.457 -2.599 1.00 95.50 293 ASP A N 1
ATOM 2319 C CA . ASP A 1 293 ? 32.557 -2.876 -1.193 1.00 95.50 293 ASP A CA 1
ATOM 2320 C C . ASP A 1 293 ? 31.305 -2.495 -0.392 1.00 95.50 293 ASP A C 1
ATOM 2322 O O . ASP A 1 293 ? 30.785 -3.294 0.390 1.00 95.50 293 ASP A O 1
ATOM 2326 N N . VAL A 1 294 ? 30.792 -1.276 -0.601 1.00 96.38 294 VAL A N 1
ATOM 2327 C CA . VAL A 1 294 ? 29.567 -0.806 0.057 1.00 96.38 294 VAL A CA 1
ATOM 2328 C C . VAL A 1 294 ? 28.380 -1.629 -0.419 1.00 96.38 294 VAL A C 1
ATOM 2330 O O . VAL A 1 294 ? 27.594 -2.104 0.395 1.00 96.38 294 VAL A O 1
ATOM 2333 N N . VAL A 1 295 ? 28.251 -1.816 -1.730 1.00 96.38 295 VAL A N 1
ATOM 2334 C CA . VAL A 1 295 ? 27.118 -2.530 -2.313 1.00 96.38 295 VAL A CA 1
ATOM 2335 C C . VAL A 1 295 ? 27.088 -3.997 -1.889 1.00 96.38 295 VAL A C 1
ATOM 2337 O O . VAL A 1 295 ? 26.022 -4.489 -1.516 1.00 96.38 295 VAL A O 1
ATOM 2340 N N . ARG A 1 296 ? 28.235 -4.684 -1.874 1.00 96.31 296 ARG A N 1
ATOM 2341 C CA . ARG A 1 296 ? 28.327 -6.073 -1.401 1.00 96.31 296 ARG A CA 1
ATOM 2342 C C . ARG A 1 296 ? 27.953 -6.191 0.075 1.00 96.31 296 ARG A C 1
ATOM 2344 O O . ARG A 1 296 ? 27.095 -7.006 0.399 1.00 96.31 296 ARG A O 1
ATOM 2351 N N . HIS A 1 297 ? 28.476 -5.311 0.936 1.00 96.69 297 HIS A N 1
ATOM 2352 C CA . HIS A 1 297 ? 28.095 -5.272 2.357 1.00 96.69 297 HIS A CA 1
ATOM 2353 C C . HIS A 1 297 ? 26.585 -5.083 2.548 1.00 96.69 297 HIS A C 1
ATOM 2355 O O . HIS A 1 297 ? 25.953 -5.775 3.344 1.00 96.69 297 HIS A O 1
ATOM 2361 N N . VAL A 1 298 ? 25.982 -4.143 1.814 1.00 97.25 298 VAL A N 1
ATOM 2362 C CA . VAL A 1 298 ? 24.544 -3.861 1.923 1.00 97.25 298 VAL A CA 1
ATOM 2363 C C . VAL A 1 298 ? 23.704 -5.047 1.438 1.00 97.25 298 VAL A C 1
ATOM 2365 O O . VAL A 1 298 ? 22.667 -5.334 2.036 1.00 97.25 298 VAL A O 1
ATOM 2368 N N . ILE A 1 299 ? 24.147 -5.762 0.400 1.00 96.62 299 ILE A N 1
ATOM 2369 C CA . ILE A 1 299 ? 23.486 -6.982 -0.083 1.00 96.62 299 ILE A CA 1
ATOM 2370 C C . ILE A 1 299 ? 23.551 -8.100 0.949 1.00 96.62 299 ILE A C 1
ATOM 2372 O O . ILE A 1 299 ? 22.530 -8.736 1.200 1.00 96.62 299 ILE A O 1
ATOM 2376 N N . ASP A 1 300 ? 24.695 -8.313 1.592 1.00 95.50 300 ASP A N 1
ATOM 2377 C CA . ASP A 1 300 ? 24.815 -9.336 2.633 1.00 95.50 300 ASP A CA 1
ATOM 2378 C C . ASP A 1 300 ? 23.865 -9.035 3.801 1.00 95.50 300 ASP A C 1
ATOM 2380 O O . ASP A 1 300 ? 23.149 -9.919 4.282 1.00 95.50 300 ASP A O 1
ATOM 2384 N N . VAL A 1 301 ? 23.759 -7.758 4.193 1.00 95.19 301 VAL A N 1
ATOM 2385 C CA . VAL A 1 301 ? 22.773 -7.316 5.188 1.00 95.19 301 VAL A CA 1
ATOM 2386 C C . VAL A 1 301 ? 21.342 -7.516 4.686 1.00 95.19 301 VAL A C 1
ATOM 2388 O O . VAL A 1 301 ? 20.516 -8.040 5.429 1.00 95.19 301 VAL A O 1
ATOM 2391 N N . TYR A 1 302 ? 21.017 -7.160 3.442 1.00 96.81 302 TYR A N 1
ATOM 2392 C CA . TYR A 1 302 ? 19.690 -7.398 2.859 1.00 96.81 302 TYR A CA 1
ATOM 2393 C C . TYR A 1 302 ? 19.290 -8.877 2.924 1.00 96.81 302 TYR A C 1
ATOM 2395 O O . TYR A 1 302 ? 18.179 -9.208 3.350 1.00 96.81 302 TYR A O 1
ATOM 2403 N N . LEU A 1 303 ? 20.208 -9.757 2.518 1.00 94.94 303 LEU A N 1
ATOM 2404 C CA . LEU A 1 303 ? 19.998 -11.197 2.459 1.00 94.94 303 LEU A CA 1
ATOM 2405 C C . LEU A 1 303 ? 19.808 -11.803 3.852 1.00 94.94 303 LEU A C 1
ATOM 2407 O O . LEU A 1 303 ? 18.922 -12.637 4.035 1.00 94.94 303 LEU A O 1
ATOM 2411 N N . ALA A 1 304 ? 20.581 -11.341 4.837 1.00 91.31 304 ALA A N 1
ATOM 2412 C CA . ALA A 1 304 ? 20.468 -11.780 6.225 1.00 91.31 304 ALA A CA 1
ATOM 2413 C C . ALA A 1 304 ? 19.224 -11.225 6.943 1.00 91.31 304 ALA A C 1
ATOM 2415 O O . ALA A 1 304 ? 18.750 -11.837 7.902 1.00 91.31 304 ALA A O 1
ATOM 2416 N N . THR A 1 305 ? 18.687 -10.083 6.496 1.00 91.56 305 THR A N 1
ATOM 2417 C CA . THR A 1 305 ? 17.608 -9.359 7.187 1.00 91.56 305 THR A CA 1
ATOM 2418 C C . THR A 1 305 ? 16.257 -9.459 6.478 1.00 91.56 305 THR A C 1
ATOM 2420 O O . THR A 1 305 ? 15.418 -10.270 6.850 1.00 91.56 305 THR A O 1
ATOM 2423 N N . PHE A 1 306 ? 16.002 -8.637 5.464 1.00 93.12 306 PHE A N 1
ATOM 2424 C CA . PHE A 1 306 ? 14.698 -8.572 4.808 1.00 93.12 306 PHE A CA 1
ATOM 2425 C C . PHE A 1 306 ? 14.409 -9.827 3.972 1.00 93.12 306 PHE A C 1
ATOM 2427 O O . PHE A 1 306 ? 13.328 -10.410 4.079 1.00 93.12 306 PHE A O 1
ATOM 2434 N N . ASN A 1 307 ? 15.380 -10.275 3.167 1.00 95.00 307 ASN A N 1
ATOM 2435 C CA . ASN A 1 307 ? 15.186 -11.397 2.244 1.00 95.00 307 ASN A CA 1
ATOM 2436 C C . ASN A 1 307 ? 15.051 -12.748 2.966 1.00 95.00 307 ASN A C 1
ATOM 2438 O O . ASN A 1 307 ? 14.480 -13.680 2.407 1.00 95.00 307 ASN A O 1
ATOM 2442 N N . SER A 1 308 ? 15.539 -12.863 4.207 1.00 91.00 308 SER A N 1
ATOM 2443 C CA . SER A 1 308 ? 15.364 -14.066 5.035 1.00 91.00 308 SER A CA 1
ATOM 2444 C C . SER A 1 308 ? 13.932 -14.226 5.571 1.00 91.00 308 SER A C 1
ATOM 2446 O O . SER A 1 308 ? 13.556 -15.292 6.052 1.00 91.00 308 SER A O 1
ATOM 2448 N N . VAL A 1 309 ? 13.101 -13.185 5.464 1.00 91.81 309 VAL A N 1
ATOM 2449 C CA . VAL A 1 309 ? 11.692 -13.204 5.891 1.00 91.81 309 VAL A CA 1
ATOM 2450 C C . VAL A 1 309 ? 10.754 -13.133 4.691 1.00 91.81 309 VAL A C 1
ATOM 2452 O O . VAL A 1 309 ? 9.764 -13.859 4.635 1.00 91.81 309 VAL A O 1
ATOM 2455 N N . LEU A 1 310 ? 11.067 -12.267 3.726 1.00 95.38 310 LEU A N 1
ATOM 2456 C CA . LEU A 1 310 ? 10.357 -12.116 2.459 1.00 95.38 310 LEU A CA 1
ATOM 2457 C C . LEU A 1 310 ? 11.374 -12.300 1.323 1.00 95.38 310 LEU A C 1
ATOM 2459 O O . LEU A 1 310 ? 11.986 -11.311 0.915 1.00 95.38 310 LEU A O 1
ATOM 2463 N N . PRO A 1 311 ? 11.586 -13.535 0.823 1.00 96.31 311 PRO A N 1
ATOM 2464 C CA . PRO A 1 311 ? 12.629 -13.861 -0.154 1.00 96.31 311 PRO A CA 1
ATOM 2465 C C . PRO A 1 311 ? 12.293 -13.342 -1.560 1.00 96.31 311 PRO A C 1
ATOM 2467 O O . PRO A 1 311 ? 12.016 -14.102 -2.493 1.00 96.31 311 PRO A O 1
ATOM 2470 N N . LEU A 1 312 ? 12.291 -12.015 -1.697 1.00 97.75 312 LEU A N 1
ATOM 2471 C CA . LEU A 1 312 ? 11.929 -11.295 -2.910 1.00 97.75 312 LEU A CA 1
ATOM 2472 C C . LEU A 1 312 ? 12.912 -11.582 -4.035 1.00 97.75 312 LEU A C 1
ATOM 2474 O O . LEU A 1 312 ? 12.465 -11.699 -5.171 1.00 97.75 312 LEU A O 1
ATOM 2478 N N . PHE A 1 313 ? 14.200 -11.759 -3.732 1.00 96.69 313 PHE A N 1
ATOM 2479 C CA . PHE A 1 313 ? 15.231 -12.111 -4.708 1.00 96.69 313 PHE A CA 1
ATOM 2480 C C . PHE A 1 313 ? 15.925 -13.429 -4.361 1.00 96.69 313 PHE A C 1
ATOM 2482 O O . PHE A 1 313 ? 16.143 -13.765 -3.194 1.00 96.69 313 PHE A O 1
ATOM 2489 N N . PHE A 1 314 ? 16.325 -14.164 -5.400 1.00 94.69 314 PHE A N 1
ATOM 2490 C CA . PHE A 1 314 ? 17.161 -15.349 -5.247 1.00 94.69 314 PHE A CA 1
ATOM 2491 C C . PHE A 1 314 ? 18.629 -14.921 -5.041 1.00 94.69 314 PHE A C 1
ATOM 2493 O O . PHE A 1 314 ? 19.159 -14.219 -5.911 1.00 94.69 314 PHE A O 1
ATOM 2500 N N . PRO A 1 315 ? 19.307 -15.319 -3.943 1.00 94.69 315 PRO A N 1
ATOM 2501 C CA . PRO A 1 315 ? 20.626 -14.778 -3.601 1.00 94.69 315 PRO A CA 1
ATOM 2502 C C . PRO A 1 315 ? 21.694 -14.950 -4.697 1.00 94.69 315 PRO A C 1
ATOM 2504 O O . PRO A 1 315 ? 22.333 -13.955 -5.045 1.00 94.69 315 PRO A O 1
ATOM 2507 N N . PRO A 1 316 ? 21.860 -16.132 -5.333 1.00 93.94 316 PRO A N 1
ATOM 2508 C CA . PRO A 1 316 ? 22.826 -16.291 -6.425 1.00 93.94 316 PRO A CA 1
ATOM 2509 C C . PRO A 1 316 ? 22.560 -15.373 -7.623 1.00 93.94 316 PRO A C 1
ATOM 2511 O O . PRO A 1 316 ? 23.499 -14.833 -8.207 1.00 93.94 316 PRO A O 1
ATOM 2514 N N . SER A 1 317 ? 21.288 -15.153 -7.978 1.00 91.38 317 SER A N 1
ATOM 2515 C CA . SER A 1 317 ? 20.926 -14.223 -9.055 1.00 91.38 317 SER A CA 1
ATOM 2516 C C . SER A 1 317 ? 21.293 -12.788 -8.696 1.00 91.38 317 SER A C 1
ATOM 2518 O O . SER A 1 317 ? 21.805 -12.064 -9.545 1.00 91.38 317 SER A O 1
ATOM 2520 N N . LEU A 1 318 ? 21.079 -12.388 -7.440 1.00 92.94 318 LEU A N 1
ATOM 2521 C CA . LEU A 1 318 ? 21.403 -11.045 -6.973 1.00 92.94 318 LEU A CA 1
ATOM 2522 C C . LEU A 1 318 ? 22.918 -10.798 -6.958 1.00 92.94 318 LEU A C 1
ATOM 2524 O O . LEU A 1 318 ? 23.363 -9.792 -7.503 1.00 92.94 318 LEU A O 1
ATOM 2528 N N . HIS A 1 319 ? 23.725 -11.731 -6.442 1.00 93.69 319 HIS A N 1
ATOM 2529 C CA . HIS A 1 319 ? 25.188 -11.616 -6.514 1.00 93.69 319 HIS A CA 1
ATOM 2530 C C . HIS A 1 319 ? 25.686 -11.541 -7.961 1.00 93.69 319 HIS A C 1
ATOM 2532 O O . HIS A 1 319 ? 26.533 -10.710 -8.273 1.00 93.69 319 HIS A O 1
ATOM 2538 N N . ARG A 1 320 ? 25.094 -12.316 -8.878 1.00 91.25 320 ARG A N 1
ATOM 2539 C CA . ARG A 1 320 ? 25.430 -12.237 -10.305 1.00 91.25 320 ARG A CA 1
ATOM 2540 C C . ARG A 1 320 ? 25.110 -10.868 -10.915 1.00 91.25 320 ARG A C 1
ATOM 2542 O O . ARG A 1 320 ? 25.843 -10.423 -11.796 1.00 91.25 320 ARG A O 1
ATOM 2549 N N . VAL A 1 321 ? 24.043 -10.194 -10.473 1.00 90.69 321 VAL A N 1
ATOM 2550 C CA . VAL A 1 321 ? 23.745 -8.810 -10.889 1.00 90.69 321 VAL A CA 1
ATOM 2551 C C . VAL A 1 321 ? 24.865 -7.863 -10.443 1.00 90.69 321 VAL A C 1
ATOM 2553 O O . VAL A 1 321 ? 25.310 -7.051 -11.250 1.00 90.69 321 VAL A O 1
ATOM 2556 N N . VAL A 1 322 ? 25.378 -8.014 -9.218 1.00 91.69 322 VAL A N 1
ATOM 2557 C CA . VAL A 1 322 ? 26.526 -7.237 -8.710 1.00 91.69 322 VAL A CA 1
ATOM 2558 C C . VAL A 1 322 ? 27.784 -7.510 -9.524 1.00 91.69 322 VAL A C 1
ATOM 2560 O O . VAL A 1 322 ? 28.431 -6.576 -9.989 1.00 91.69 322 VAL A O 1
ATOM 2563 N N . ASP A 1 323 ? 28.120 -8.785 -9.726 1.00 90.81 323 ASP A N 1
ATOM 2564 C CA . ASP A 1 323 ? 29.332 -9.189 -10.441 1.00 90.81 323 ASP A CA 1
ATOM 2565 C C . ASP A 1 323 ? 29.313 -8.669 -11.881 1.00 90.81 323 ASP A C 1
ATOM 2567 O O . ASP A 1 323 ? 30.307 -8.143 -12.377 1.00 90.81 323 ASP A O 1
ATOM 2571 N N . ASN A 1 324 ? 28.163 -8.748 -12.553 1.00 88.50 324 ASN A N 1
ATOM 2572 C CA . ASN A 1 324 ? 28.008 -8.163 -13.880 1.00 88.50 324 ASN A CA 1
ATOM 2573 C C . ASN A 1 324 ? 28.172 -6.638 -13.845 1.00 88.50 324 ASN A C 1
ATOM 2575 O O . ASN A 1 324 ? 28.841 -6.088 -14.720 1.00 88.50 324 ASN A O 1
ATOM 2579 N N . TRP A 1 325 ? 27.627 -5.971 -12.822 1.00 89.19 325 TRP A N 1
ATOM 2580 C CA . TRP A 1 325 ? 27.695 -4.518 -12.702 1.00 89.19 325 TRP A CA 1
ATOM 2581 C C . TRP A 1 325 ? 29.131 -3.997 -12.578 1.00 89.19 325 TRP A C 1
ATOM 2583 O O . TRP A 1 325 ? 29.507 -3.076 -13.305 1.00 89.19 325 TRP A O 1
ATOM 2593 N N . TYR A 1 326 ? 29.935 -4.600 -11.696 1.00 88.62 326 TYR A N 1
ATOM 2594 C CA . TYR A 1 326 ? 31.283 -4.116 -11.373 1.00 88.62 326 TYR A CA 1
ATOM 2595 C C . TYR A 1 326 ? 32.402 -4.790 -12.176 1.00 88.62 326 TYR A C 1
ATOM 2597 O O . TYR A 1 326 ? 33.395 -4.135 -12.490 1.00 88.62 326 TYR A O 1
ATOM 2605 N N . CYS A 1 327 ? 32.261 -6.066 -12.550 1.00 84.00 327 CYS A N 1
ATOM 2606 C CA . CYS A 1 327 ? 33.323 -6.803 -13.242 1.00 84.00 327 CYS A CA 1
ATOM 2607 C C . CYS A 1 327 ? 33.161 -6.819 -14.772 1.00 84.00 327 CYS A C 1
ATOM 2609 O O . CYS A 1 327 ? 34.164 -6.888 -15.478 1.00 84.00 327 CYS A O 1
ATOM 2611 N N . ASN A 1 328 ? 31.932 -6.742 -15.301 1.00 68.88 328 ASN A N 1
ATOM 2612 C CA . ASN A 1 328 ? 31.639 -6.897 -16.733 1.00 68.88 328 ASN A CA 1
ATOM 2613 C C . ASN A 1 328 ? 30.822 -5.715 -17.286 1.00 68.88 328 ASN A C 1
ATOM 2615 O O . ASN A 1 328 ? 29.684 -5.881 -17.722 1.00 68.88 328 ASN A O 1
ATOM 2619 N N . ALA A 1 329 ? 31.416 -4.518 -17.323 1.00 59.09 329 ALA A N 1
ATOM 2620 C CA . ALA A 1 329 ? 30.769 -3.273 -17.767 1.00 59.09 329 ALA A CA 1
ATOM 2621 C C . ALA A 1 329 ? 30.438 -3.186 -19.284 1.00 59.09 329 ALA A C 1
ATOM 2623 O O . ALA A 1 329 ? 30.339 -2.090 -19.835 1.00 59.09 329 ALA A O 1
ATOM 2624 N N . THR A 1 330 ? 30.290 -4.310 -19.992 1.00 53.16 330 THR A N 1
ATOM 2625 C CA . THR A 1 330 ? 29.915 -4.356 -21.414 1.00 53.16 330 THR A CA 1
ATOM 2626 C C . THR A 1 330 ? 28.403 -4.522 -21.570 1.00 53.16 330 THR A C 1
ATOM 2628 O O . THR A 1 330 ? 27.900 -5.599 -21.283 1.00 53.16 330 THR A O 1
ATOM 2631 N N . ASP A 1 331 ? 27.692 -3.476 -22.020 1.00 50.12 331 ASP A N 1
ATOM 2632 C CA . ASP A 1 331 ? 26.308 -3.411 -22.572 1.00 50.12 331 ASP A CA 1
ATOM 2633 C C . ASP A 1 331 ? 25.160 -4.238 -21.923 1.00 50.12 331 ASP A C 1
ATOM 2635 O O . ASP A 1 331 ? 24.024 -4.186 -22.384 1.00 50.12 331 ASP A O 1
ATOM 2639 N N . ARG A 1 332 ? 25.397 -4.979 -20.834 1.00 49.81 332 ARG A N 1
ATOM 2640 C CA . ARG A 1 332 ? 24.448 -5.890 -20.165 1.00 49.81 332 ARG A CA 1
ATOM 2641 C C . ARG A 1 332 ? 23.942 -5.365 -18.823 1.00 49.81 332 ARG A C 1
ATOM 2643 O O . ARG A 1 332 ? 23.119 -6.017 -18.181 1.00 49.81 332 ARG A O 1
ATOM 2650 N N . ASN A 1 333 ? 24.392 -4.185 -18.410 1.00 61.88 333 ASN A N 1
ATOM 2651 C CA . ASN A 1 333 ? 23.863 -3.490 -17.242 1.00 61.88 333 ASN A CA 1
ATOM 2652 C C . ASN A 1 333 ? 22.599 -2.727 -17.649 1.00 61.88 333 ASN A C 1
ATOM 2654 O O . ASN A 1 333 ? 22.636 -1.533 -17.934 1.00 61.88 333 ASN A O 1
ATOM 2658 N N . GLY A 1 334 ? 21.488 -3.460 -17.744 1.00 80.56 334 GLY A N 1
ATOM 2659 C CA . GLY A 1 334 ? 20.189 -2.894 -18.095 1.00 80.56 334 GLY A CA 1
ATOM 2660 C C . GLY A 1 334 ? 19.596 -2.024 -16.973 1.00 80.56 334 GLY A C 1
ATOM 2661 O O . GLY A 1 334 ? 19.926 -2.231 -15.798 1.00 80.56 334 GLY A O 1
ATOM 2662 N N . PRO A 1 335 ? 18.673 -1.100 -17.301 1.00 88.81 335 PRO A N 1
ATOM 2663 C CA . PRO A 1 335 ? 17.975 -0.267 -16.317 1.00 88.81 335 PRO A CA 1
ATOM 2664 C C . PRO A 1 335 ? 17.306 -1.078 -15.192 1.00 88.81 335 PRO A C 1
ATOM 2666 O O . PRO A 1 335 ? 17.378 -0.694 -14.026 1.00 88.81 335 PRO A O 1
ATOM 2669 N N . LEU A 1 336 ? 16.735 -2.251 -15.500 1.00 90.56 336 LEU A N 1
ATOM 2670 C CA . LEU A 1 336 ? 16.071 -3.115 -14.510 1.00 90.56 336 LEU A CA 1
ATOM 2671 C C . LEU A 1 336 ? 17.034 -3.681 -13.455 1.00 90.56 336 LEU A C 1
ATOM 2673 O O . LEU A 1 336 ? 16.698 -3.731 -12.269 1.00 90.56 336 LEU A O 1
ATOM 2677 N N . SER A 1 337 ? 18.254 -4.056 -13.849 1.00 91.94 337 SER A N 1
ATOM 2678 C CA . SER A 1 337 ? 19.306 -4.470 -12.911 1.00 91.94 337 SER A CA 1
ATOM 2679 C C . SER A 1 337 ? 19.700 -3.321 -11.988 1.00 91.94 337 SER A C 1
ATOM 2681 O O . SER A 1 337 ? 19.814 -3.515 -10.781 1.00 91.94 337 SER A O 1
ATOM 2683 N N . TRP A 1 338 ? 19.828 -2.106 -12.525 1.00 93.31 338 TRP A N 1
ATOM 2684 C CA . TRP A 1 338 ? 20.110 -0.917 -11.720 1.00 93.31 338 TRP A CA 1
ATOM 2685 C C . TRP A 1 338 ? 18.979 -0.607 -10.728 1.00 93.31 338 TRP A C 1
ATOM 2687 O O . TRP A 1 338 ? 19.235 -0.381 -9.544 1.00 93.31 338 TRP A O 1
ATOM 2697 N N . ALA A 1 339 ? 17.721 -0.665 -11.169 1.00 95.19 339 ALA A N 1
ATOM 2698 C CA . ALA A 1 339 ? 16.565 -0.479 -10.296 1.00 95.19 339 ALA A CA 1
ATOM 2699 C C . ALA A 1 339 ? 16.482 -1.561 -9.210 1.00 95.19 339 ALA A C 1
ATOM 2701 O O . ALA A 1 339 ? 16.253 -1.243 -8.046 1.00 95.19 339 ALA A O 1
ATOM 2702 N N . THR A 1 340 ? 16.756 -2.822 -9.561 1.00 95.62 340 THR A N 1
ATOM 2703 C CA . THR A 1 340 ? 16.832 -3.944 -8.609 1.00 95.62 340 THR A CA 1
ATOM 2704 C C . THR A 1 340 ? 17.843 -3.654 -7.502 1.00 95.62 340 THR A C 1
ATOM 2706 O O . THR A 1 340 ? 17.530 -3.804 -6.321 1.00 95.62 340 THR A O 1
ATOM 2709 N N . MET A 1 341 ? 19.034 -3.175 -7.870 1.00 96.06 341 MET A N 1
ATOM 2710 C CA . MET A 1 341 ? 20.074 -2.808 -6.912 1.00 96.06 341 MET A CA 1
ATOM 2711 C C . MET A 1 341 ? 19.610 -1.680 -5.988 1.00 96.06 341 MET A C 1
ATOM 2713 O O . MET A 1 341 ? 19.715 -1.811 -4.773 1.00 96.06 341 MET A O 1
ATOM 2717 N N . ASN A 1 342 ? 19.017 -0.614 -6.529 1.00 97.44 342 ASN A N 1
ATOM 2718 C CA . ASN A 1 342 ? 18.491 0.485 -5.716 1.00 97.44 342 ASN A CA 1
ATOM 2719 C C . ASN A 1 342 ? 17.391 0.021 -4.737 1.00 97.44 342 ASN A C 1
ATOM 2721 O O . ASN A 1 342 ? 17.394 0.426 -3.576 1.00 97.44 342 ASN A O 1
ATOM 2725 N N . ILE A 1 343 ? 16.492 -0.878 -5.156 1.00 97.75 343 ILE A N 1
ATOM 2726 C CA . ILE A 1 343 ? 15.484 -1.477 -4.266 1.00 97.75 343 ILE A CA 1
ATOM 2727 C C . ILE A 1 343 ? 16.140 -2.246 -3.120 1.00 97.75 343 ILE A C 1
ATOM 2729 O O . ILE A 1 343 ? 15.774 -2.052 -1.961 1.00 97.75 343 ILE A O 1
ATOM 2733 N N . VAL A 1 344 ? 17.122 -3.094 -3.422 1.00 98.00 344 VAL A N 1
ATOM 2734 C CA . VAL A 1 344 ? 17.840 -3.880 -2.412 1.00 98.00 344 VAL A CA 1
ATOM 2735 C C . VAL A 1 344 ? 18.565 -2.976 -1.415 1.00 98.00 344 VAL A C 1
ATOM 2737 O O . VAL A 1 344 ? 18.439 -3.173 -0.204 1.00 98.00 344 VAL A O 1
ATOM 2740 N N . LEU A 1 345 ? 19.258 -1.945 -1.908 1.00 97.94 345 LEU A N 1
ATOM 2741 C CA . LEU A 1 345 ? 19.952 -0.965 -1.075 1.00 97.94 345 LEU A CA 1
ATOM 2742 C C . LEU A 1 345 ? 18.978 -0.237 -0.130 1.00 97.94 345 LEU A C 1
ATOM 2744 O O . LEU A 1 345 ? 19.224 -0.147 1.076 1.00 97.94 345 LEU A O 1
ATOM 2748 N N . ALA A 1 346 ? 17.839 0.226 -0.651 1.00 97.00 346 ALA A N 1
ATOM 2749 C CA . ALA A 1 346 ? 16.816 0.906 0.140 1.00 97.00 346 ALA A CA 1
ATOM 2750 C C . ALA A 1 346 ? 16.164 -0.014 1.187 1.00 97.00 346 ALA A C 1
ATOM 2752 O O . ALA A 1 346 ? 15.972 0.390 2.335 1.00 97.00 346 ALA A O 1
ATOM 2753 N N . LEU A 1 347 ? 15.844 -1.261 0.825 1.00 96.44 347 LEU A N 1
ATOM 2754 C CA . LEU A 1 347 ? 15.244 -2.227 1.750 1.00 96.44 347 LEU A CA 1
ATOM 2755 C C . LEU A 1 347 ? 16.211 -2.606 2.878 1.00 96.44 347 LEU A C 1
ATOM 2757 O O . LEU A 1 347 ? 15.796 -2.658 4.036 1.00 96.44 347 LEU A O 1
ATOM 2761 N N . ALA A 1 348 ? 17.500 -2.790 2.580 1.00 96.12 348 ALA A N 1
ATOM 2762 C CA . ALA A 1 348 ? 18.523 -3.007 3.602 1.00 96.12 348 ALA A CA 1
ATOM 2763 C C . ALA A 1 348 ? 18.631 -1.821 4.569 1.00 96.12 348 ALA A C 1
ATOM 2765 O O . ALA A 1 348 ? 18.697 -2.017 5.781 1.00 96.12 348 ALA A O 1
ATOM 2766 N N . ARG A 1 349 ? 18.593 -0.582 4.059 1.00 93.81 349 ARG A N 1
ATOM 2767 C CA . ARG A 1 349 ? 18.603 0.622 4.906 1.00 93.81 349 ARG A CA 1
ATOM 2768 C C . ARG A 1 349 ? 17.363 0.737 5.785 1.00 93.81 349 ARG A C 1
ATOM 2770 O O . ARG A 1 349 ? 17.493 1.222 6.900 1.00 93.81 349 ARG A O 1
ATOM 2777 N N . CYS A 1 350 ? 16.201 0.280 5.323 1.00 91.50 350 CYS A N 1
ATOM 2778 C CA . CYS A 1 350 ? 14.963 0.300 6.106 1.00 91.50 350 CYS A CA 1
ATOM 2779 C C . CYS A 1 350 ? 14.895 -0.798 7.180 1.00 91.50 350 CYS A C 1
ATOM 2781 O O . CYS A 1 350 ? 14.334 -0.560 8.249 1.00 91.50 350 CYS A O 1
ATOM 2783 N N . HIS A 1 351 ? 15.410 -1.998 6.890 1.00 88.44 351 HIS A N 1
ATOM 2784 C CA . HIS A 1 351 ? 15.147 -3.206 7.689 1.00 88.44 351 HIS A CA 1
ATOM 2785 C C . HIS A 1 351 ? 16.385 -3.825 8.355 1.00 88.44 351 HIS A C 1
ATOM 2787 O O . HIS A 1 351 ? 16.235 -4.666 9.239 1.00 88.44 351 HIS A O 1
ATOM 2793 N N . GLY A 1 352 ? 17.586 -3.401 7.965 1.00 87.75 352 GLY A N 1
ATOM 2794 C CA . GLY A 1 352 ? 18.867 -3.866 8.498 1.00 87.75 352 GLY A CA 1
ATOM 2795 C C . GLY A 1 352 ? 19.784 -2.722 8.936 1.00 87.75 352 GLY A C 1
ATOM 2796 O O . GLY A 1 352 ? 21.004 -2.861 8.910 1.00 87.75 352 GLY A O 1
ATOM 2797 N N . HIS A 1 353 ? 19.225 -1.559 9.301 1.00 86.44 353 HIS A N 1
ATOM 2798 C CA . HIS A 1 353 ? 20.007 -0.340 9.561 1.00 86.44 353 HIS A CA 1
ATOM 2799 C C . HIS A 1 353 ? 21.018 -0.480 10.701 1.00 86.44 353 HIS A C 1
ATOM 2801 O O . HIS A 1 353 ? 22.030 0.213 10.690 1.00 86.44 353 HIS A O 1
ATOM 2807 N N . VAL A 1 354 ? 20.762 -1.372 11.660 1.00 87.81 354 VAL A N 1
ATOM 2808 C CA . VAL A 1 354 ? 21.661 -1.640 12.796 1.00 87.81 354 VAL A CA 1
ATOM 2809 C C . VAL A 1 354 ? 22.868 -2.487 12.376 1.00 87.81 354 VAL A C 1
ATOM 2811 O O . VAL A 1 354 ? 23.930 -2.377 12.977 1.00 87.81 354 VAL A O 1
ATOM 2814 N N . GLN A 1 355 ? 22.719 -3.320 11.344 1.00 89.75 355 GLN A N 1
ATOM 2815 C CA . GLN A 1 355 ? 23.760 -4.214 10.830 1.00 89.75 355 GLN A CA 1
ATOM 2816 C C . GLN A 1 355 ? 24.622 -3.555 9.737 1.00 89.75 355 GLN A C 1
ATOM 2818 O O . GLN A 1 355 ? 25.639 -4.109 9.313 1.00 89.75 355 GLN A O 1
ATOM 2823 N N . LEU A 1 356 ? 24.232 -2.373 9.254 1.00 91.44 356 LEU A N 1
ATOM 2824 C CA . LEU A 1 356 ? 24.992 -1.630 8.254 1.00 91.44 356 LEU A CA 1
ATOM 2825 C C . LEU A 1 356 ? 26.192 -0.907 8.873 1.00 91.44 356 LEU A C 1
ATOM 2827 O O . LEU A 1 356 ? 26.110 -0.331 9.956 1.00 91.44 356 LEU A O 1
ATOM 2831 N N . SER A 1 357 ? 27.312 -0.890 8.146 1.00 92.44 357 SER A N 1
ATOM 2832 C CA . SER A 1 357 ? 28.469 -0.083 8.530 1.00 92.44 357 SER A CA 1
ATOM 2833 C C . SER A 1 357 ? 28.147 1.417 8.405 1.00 92.44 357 SER A C 1
ATOM 2835 O O . SER A 1 357 ? 27.339 1.795 7.549 1.00 92.44 357 SER A O 1
ATOM 2837 N N . PRO A 1 358 ? 28.793 2.304 9.188 1.00 92.44 358 PRO A N 1
ATOM 2838 C CA . PRO A 1 358 ? 28.566 3.749 9.088 1.00 92.44 358 PRO A CA 1
ATOM 2839 C C . PRO A 1 358 ? 28.759 4.293 7.664 1.00 92.44 358 PRO A C 1
ATOM 2841 O O . PRO A 1 358 ? 27.964 5.105 7.196 1.00 92.44 358 PRO A O 1
ATOM 2844 N N . ASN A 1 359 ? 29.758 3.774 6.943 1.00 92.06 359 ASN A N 1
ATOM 2845 C CA . ASN A 1 359 ? 30.015 4.138 5.549 1.00 92.06 359 ASN A CA 1
ATOM 2846 C C . ASN A 1 359 ? 28.851 3.738 4.630 1.00 92.06 359 ASN A C 1
ATOM 2848 O O . ASN A 1 359 ? 28.444 4.527 3.783 1.00 92.06 359 ASN A O 1
ATOM 2852 N N . ALA A 1 360 ? 28.286 2.538 4.806 1.00 92.62 360 ALA A N 1
ATOM 2853 C CA . ALA A 1 360 ? 27.139 2.084 4.023 1.00 92.62 360 ALA A CA 1
ATOM 2854 C C . ALA A 1 360 ? 25.867 2.888 4.334 1.00 92.62 360 ALA A C 1
ATOM 2856 O O . ALA A 1 360 ? 25.100 3.209 3.430 1.00 92.62 360 ALA A O 1
ATOM 2857 N N . VAL A 1 361 ? 25.660 3.260 5.602 1.00 91.88 361 VAL A N 1
ATOM 2858 C CA . VAL A 1 361 ? 24.563 4.147 6.017 1.00 91.88 361 VAL A CA 1
ATOM 2859 C C . VAL A 1 361 ? 24.676 5.507 5.321 1.00 91.88 361 VAL A C 1
ATOM 2861 O O . VAL A 1 361 ? 23.683 6.005 4.796 1.00 91.88 361 VAL A O 1
ATOM 2864 N N . GLN A 1 362 ? 25.872 6.093 5.276 1.00 92.25 362 GLN A N 1
ATOM 2865 C CA . GLN A 1 362 ? 26.093 7.390 4.634 1.00 92.25 362 GLN A CA 1
ATOM 2866 C C . GLN A 1 362 ? 25.967 7.332 3.105 1.00 92.25 362 GLN A C 1
ATOM 2868 O O . GLN A 1 362 ? 25.465 8.272 2.500 1.00 92.25 362 GLN A O 1
ATOM 2873 N N . ALA A 1 363 ? 26.424 6.245 2.481 1.00 92.56 363 ALA A N 1
ATOM 2874 C CA . ALA A 1 363 ? 26.468 6.111 1.026 1.00 92.56 363 ALA A CA 1
ATOM 2875 C C . ALA A 1 363 ? 25.117 5.767 0.379 1.00 92.56 363 ALA A C 1
ATOM 2877 O O . ALA A 1 363 ? 24.979 5.900 -0.834 1.00 92.56 363 ALA A O 1
ATOM 2878 N N . VAL A 1 364 ? 24.140 5.286 1.155 1.00 94.31 364 VAL A N 1
ATOM 2879 C CA . VAL A 1 364 ? 22.834 4.868 0.636 1.00 94.31 364 VAL A CA 1
ATOM 2880 C C . VAL A 1 364 ? 21.734 5.769 1.185 1.00 94.31 364 VAL A C 1
ATOM 2882 O O . VAL A 1 364 ? 21.363 5.666 2.360 1.00 94.31 364 VAL A O 1
ATOM 2885 N N . ASP A 1 365 ? 21.170 6.596 0.308 1.00 93.69 365 ASP A N 1
ATOM 2886 C CA . ASP A 1 365 ? 19.966 7.381 0.569 1.00 93.69 365 ASP A CA 1
ATOM 2887 C C . ASP A 1 365 ? 18.713 6.656 0.044 1.00 93.69 365 ASP A C 1
ATOM 2889 O O . ASP A 1 365 ? 18.644 6.242 -1.116 1.00 93.69 365 ASP A O 1
ATOM 2893 N N . ILE A 1 366 ? 17.712 6.476 0.912 1.00 92.69 366 ILE A N 1
ATOM 2894 C CA . ILE A 1 366 ? 16.492 5.713 0.594 1.00 92.69 366 ILE A CA 1
ATOM 2895 C C . ILE A 1 366 ? 15.646 6.437 -0.462 1.00 92.69 366 ILE A C 1
ATOM 2897 O O . ILE A 1 366 ? 15.079 5.785 -1.340 1.00 92.69 366 ILE A O 1
ATOM 2901 N N . ALA A 1 367 ? 15.542 7.766 -0.383 1.00 90.75 367 ALA A N 1
ATOM 2902 C CA . ALA A 1 367 ? 14.712 8.549 -1.290 1.00 90.75 367 ALA A CA 1
ATOM 2903 C C . ALA A 1 367 ? 15.331 8.615 -2.691 1.00 90.75 367 ALA A C 1
ATOM 2905 O O . ALA A 1 367 ? 14.608 8.535 -3.684 1.00 90.75 367 ALA A O 1
ATOM 2906 N N . GLU A 1 368 ? 16.658 8.707 -2.779 1.00 93.31 368 GLU A N 1
ATOM 2907 C CA . GLU A 1 368 ? 17.399 8.595 -4.033 1.00 93.31 368 GLU A CA 1
ATOM 2908 C C . GLU A 1 368 ? 17.249 7.204 -4.649 1.00 93.31 368 GLU A C 1
ATOM 2910 O O . GLU A 1 368 ? 16.881 7.099 -5.817 1.00 93.31 368 GLU A O 1
ATOM 2915 N N . CYS A 1 369 ? 17.438 6.141 -3.863 1.00 95.62 369 CYS A N 1
ATOM 2916 C CA . CYS A 1 369 ? 17.248 4.773 -4.341 1.00 95.62 369 CYS A CA 1
ATOM 2917 C C . CYS A 1 369 ? 15.826 4.546 -4.875 1.00 95.62 369 CYS A C 1
ATOM 2919 O O . CYS A 1 369 ? 15.639 3.967 -5.947 1.00 95.62 369 CYS A O 1
ATOM 2921 N N . LEU A 1 370 ? 14.810 5.036 -4.159 1.00 93.75 370 LEU A N 1
ATOM 2922 C CA . LEU A 1 370 ? 13.428 4.946 -4.617 1.00 93.75 370 LEU A CA 1
ATOM 2923 C C . LEU A 1 370 ? 13.212 5.737 -5.912 1.00 93.75 370 LEU A C 1
ATOM 2925 O O . LEU A 1 370 ? 12.616 5.208 -6.846 1.00 93.75 370 LEU A O 1
ATOM 2929 N N . ALA A 1 371 ? 13.724 6.968 -5.994 1.00 92.00 371 ALA A N 1
ATOM 2930 C CA . ALA A 1 371 ? 13.618 7.789 -7.197 1.00 92.00 371 ALA A CA 1
ATOM 2931 C C . ALA A 1 371 ? 14.291 7.115 -8.403 1.00 92.00 371 ALA A C 1
ATOM 2933 O O . ALA A 1 371 ? 13.720 7.096 -9.489 1.00 92.00 371 ALA A O 1
ATOM 2934 N N . ASN A 1 372 ? 15.458 6.505 -8.200 1.00 93.31 372 ASN A N 1
ATOM 2935 C CA . ASN A 1 372 ? 16.174 5.738 -9.215 1.00 93.31 372 ASN A CA 1
ATOM 2936 C C . ASN A 1 372 ? 15.355 4.533 -9.695 1.00 93.31 372 ASN A C 1
ATOM 2938 O O . ASN A 1 372 ? 15.187 4.341 -10.898 1.00 93.31 372 ASN A O 1
ATOM 2942 N N . ALA A 1 373 ? 14.773 3.760 -8.774 1.00 94.44 373 ALA A N 1
ATOM 2943 C CA . ALA A 1 373 ? 13.905 2.638 -9.126 1.00 94.44 373 ALA A CA 1
ATOM 2944 C C . ALA A 1 373 ? 12.623 3.079 -9.860 1.00 94.44 373 ALA A C 1
ATOM 2946 O O . ALA A 1 373 ? 12.110 2.345 -10.698 1.00 94.44 373 ALA A O 1
ATOM 2947 N N . GLN A 1 374 ? 12.108 4.282 -9.597 1.00 92.44 374 GLN A N 1
ATOM 2948 C CA . GLN A 1 374 ? 10.943 4.814 -10.310 1.00 92.44 374 GLN A CA 1
ATOM 2949 C C . GLN A 1 374 ? 11.245 5.218 -11.762 1.00 92.44 374 GLN A C 1
ATOM 2951 O O . GLN A 1 374 ? 10.324 5.244 -12.578 1.00 92.44 374 GLN A O 1
ATOM 2956 N N . LEU A 1 375 ? 12.505 5.499 -12.117 1.00 90.94 375 LEU A N 1
ATOM 2957 C CA . LEU A 1 375 ? 12.873 5.897 -13.484 1.00 90.94 375 LEU A CA 1
ATOM 2958 C C . LEU A 1 375 ? 12.660 4.785 -14.514 1.00 90.94 375 LEU A C 1
ATOM 2960 O O . LEU A 1 375 ? 12.476 5.087 -15.688 1.00 90.94 375 LEU A O 1
ATOM 2964 N N . VAL A 1 376 ? 12.634 3.522 -14.085 1.00 89.56 376 VAL A N 1
ATOM 2965 C CA . VAL A 1 376 ? 12.442 2.377 -14.990 1.00 89.56 376 VAL A CA 1
ATOM 2966 C C . VAL A 1 376 ? 10.978 1.973 -15.146 1.00 89.56 376 VAL A C 1
ATOM 2968 O O . VAL A 1 376 ? 10.683 0.992 -15.817 1.00 89.56 376 VAL A O 1
ATOM 2971 N N . LEU A 1 377 ? 10.034 2.698 -14.532 1.00 90.00 377 LEU A N 1
ATOM 2972 C CA . LEU A 1 377 ? 8.615 2.333 -14.590 1.00 90.00 377 LEU A CA 1
ATOM 2973 C C . LEU A 1 377 ? 8.058 2.374 -16.017 1.00 90.00 377 LEU A C 1
ATOM 2975 O O . LEU A 1 377 ? 7.232 1.536 -16.357 1.00 90.00 377 LEU A O 1
ATOM 2979 N N . ALA A 1 378 ? 8.517 3.307 -16.855 1.00 85.56 378 ALA A N 1
ATOM 2980 C CA . ALA A 1 378 ? 8.128 3.341 -18.265 1.00 85.56 378 ALA A CA 1
ATOM 2981 C C . ALA A 1 378 ? 8.620 2.090 -19.012 1.00 85.56 378 ALA A C 1
ATOM 2983 O O . ALA A 1 378 ? 7.848 1.480 -19.747 1.00 85.56 378 ALA A O 1
ATOM 2984 N N . ASP A 1 379 ? 9.860 1.665 -18.751 1.00 84.19 379 ASP A N 1
ATOM 2985 C CA . ASP A 1 379 ? 10.440 0.453 -19.337 1.00 84.19 379 ASP A CA 1
ATOM 2986 C C . ASP A 1 379 ? 9.707 -0.807 -18.857 1.00 84.19 379 ASP A C 1
ATOM 2988 O O . ASP A 1 379 ? 9.421 -1.693 -19.652 1.00 84.19 379 ASP A O 1
ATOM 2992 N N . VAL A 1 380 ? 9.339 -0.866 -17.572 1.00 85.31 380 VAL A N 1
ATOM 2993 C CA . VAL A 1 380 ? 8.538 -1.961 -16.994 1.00 85.31 380 VAL A CA 1
ATOM 2994 C C . VAL A 1 380 ? 7.151 -2.048 -17.636 1.00 85.31 380 VAL A C 1
ATOM 2996 O O . VAL A 1 380 ? 6.637 -3.142 -17.839 1.00 85.31 380 VAL A O 1
ATOM 2999 N N . LEU A 1 381 ? 6.525 -0.909 -17.945 1.00 80.69 381 LEU A N 1
ATOM 3000 C CA . LEU A 1 381 ? 5.197 -0.875 -18.564 1.00 80.69 381 LEU A CA 1
ATOM 3001 C C . LEU A 1 381 ? 5.229 -1.192 -20.065 1.00 80.69 381 LEU A C 1
ATOM 3003 O O . LEU A 1 381 ? 4.259 -1.741 -20.581 1.00 80.69 381 LEU A O 1
ATOM 3007 N N . ALA A 1 382 ? 6.307 -0.823 -20.759 1.00 79.44 382 ALA A N 1
ATOM 3008 C CA . ALA A 1 382 ? 6.470 -1.047 -22.195 1.00 79.44 382 ALA A CA 1
ATOM 3009 C C . ALA A 1 382 ? 7.131 -2.396 -22.539 1.00 79.44 382 ALA A C 1
ATOM 3011 O O . ALA A 1 382 ? 7.043 -2.841 -23.683 1.00 79.44 382 ALA A O 1
ATOM 3012 N N . GLY A 1 383 ? 7.832 -3.005 -21.581 1.00 76.25 383 GLY A N 1
ATOM 3013 C CA . GLY A 1 383 ? 8.611 -4.226 -21.757 1.00 76.25 383 GLY A CA 1
ATOM 3014 C C . GLY A 1 383 ? 7.810 -5.522 -21.625 1.00 76.25 383 GLY A C 1
ATOM 3015 O O . GLY A 1 383 ? 6.599 -5.531 -21.399 1.00 76.25 383 GLY A O 1
ATOM 3016 N N . ASP A 1 384 ? 8.523 -6.641 -21.758 1.00 76.62 384 ASP A N 1
ATOM 3017 C CA . ASP A 1 384 ? 7.959 -7.975 -21.562 1.00 76.62 384 ASP A CA 1
ATOM 3018 C C . ASP A 1 384 ? 7.568 -8.207 -20.093 1.00 76.62 384 ASP A C 1
ATOM 3020 O O . ASP A 1 384 ? 8.215 -7.721 -19.163 1.00 76.62 384 ASP A O 1
ATOM 3024 N N . MET A 1 385 ? 6.524 -9.011 -19.870 1.00 84.19 385 MET A N 1
ATOM 3025 C CA . MET A 1 385 ? 6.136 -9.438 -18.524 1.00 84.19 385 MET A CA 1
ATOM 3026 C C . MET A 1 385 ? 7.179 -10.411 -17.962 1.00 84.19 385 MET A C 1
ATOM 3028 O O . MET A 1 385 ? 7.096 -11.619 -18.191 1.00 84.19 385 MET A O 1
ATOM 3032 N N . ASP A 1 386 ? 8.156 -9.890 -17.221 1.00 90.00 386 ASP A N 1
ATOM 3033 C CA . ASP A 1 386 ? 9.195 -10.682 -16.568 1.00 90.00 386 ASP A CA 1
ATOM 3034 C C . ASP A 1 386 ? 9.123 -10.639 -15.031 1.00 90.00 386 ASP A C 1
ATOM 3036 O O . ASP A 1 386 ? 8.454 -9.814 -14.397 1.00 90.00 386 ASP A O 1
ATOM 3040 N N . LEU A 1 387 ? 9.814 -11.593 -14.402 1.00 94.56 387 LEU A N 1
ATOM 3041 C CA . LEU A 1 387 ? 9.829 -11.722 -12.946 1.00 94.56 387 LEU A CA 1
ATOM 3042 C C . LEU A 1 387 ? 10.528 -10.531 -12.269 1.00 94.56 387 LEU A C 1
ATOM 3044 O O . LEU A 1 387 ? 10.120 -10.129 -11.179 1.00 94.56 387 LEU A O 1
ATOM 3048 N N . GLN A 1 388 ? 11.551 -9.958 -12.911 1.00 94.00 388 GLN A N 1
ATOM 3049 C CA . GLN A 1 388 ? 12.336 -8.850 -12.364 1.00 94.00 388 GLN A CA 1
ATOM 3050 C C . GLN A 1 388 ? 11.500 -7.572 -12.253 1.00 94.00 388 GLN A C 1
ATOM 3052 O O . GLN A 1 388 ? 11.542 -6.897 -11.225 1.00 94.00 388 GLN A O 1
ATOM 3057 N N . SER A 1 389 ? 10.670 -7.283 -13.252 1.00 94.50 389 SER A N 1
ATOM 3058 C CA . SER A 1 389 ? 9.725 -6.166 -13.261 1.00 94.50 389 SER A CA 1
ATOM 3059 C C . SER A 1 389 ? 8.717 -6.270 -12.120 1.00 94.50 389 SER A C 1
ATOM 3061 O O . SER A 1 389 ? 8.489 -5.301 -11.395 1.00 94.50 389 SER A O 1
ATOM 3063 N N . ILE A 1 390 ? 8.173 -7.468 -11.883 1.00 97.06 390 ILE A N 1
ATOM 3064 C CA . ILE A 1 390 ? 7.279 -7.731 -10.745 1.00 97.06 390 ILE A CA 1
ATOM 3065 C C . ILE A 1 390 ? 8.018 -7.509 -9.422 1.00 97.06 390 ILE A C 1
ATOM 3067 O O . ILE A 1 390 ? 7.487 -6.855 -8.526 1.00 97.06 390 ILE A O 1
ATOM 3071 N N . GLN A 1 391 ? 9.249 -8.009 -9.290 1.00 97.62 391 GLN A N 1
ATOM 3072 C CA . GLN A 1 391 ? 10.052 -7.819 -8.080 1.00 97.62 391 GLN A CA 1
ATOM 3073 C C . GLN A 1 391 ? 10.352 -6.338 -7.807 1.00 97.62 391 GLN A C 1
ATOM 3075 O O . GLN A 1 391 ? 10.272 -5.908 -6.656 1.00 97.62 391 GLN A O 1
ATOM 3080 N N . ILE A 1 392 ? 10.639 -5.548 -8.848 1.00 97.12 392 ILE A N 1
ATOM 3081 C CA . ILE A 1 392 ? 10.828 -4.095 -8.743 1.00 97.12 392 ILE A CA 1
ATOM 3082 C C . ILE A 1 392 ? 9.534 -3.430 -8.263 1.00 97.12 392 ILE A C 1
ATOM 3084 O O . ILE A 1 392 ? 9.571 -2.685 -7.287 1.00 97.12 392 ILE A O 1
ATOM 3088 N N . LEU A 1 393 ? 8.385 -3.736 -8.877 1.00 97.25 393 LEU A N 1
ATOM 3089 C CA . LEU A 1 393 ? 7.087 -3.179 -8.473 1.00 97.25 393 LEU A CA 1
ATOM 3090 C C . LEU A 1 393 ? 6.742 -3.519 -7.015 1.00 97.25 393 LEU A C 1
ATOM 3092 O O . LEU A 1 393 ? 6.355 -2.634 -6.251 1.00 97.25 393 LEU A O 1
ATOM 3096 N N . LEU A 1 394 ? 6.933 -4.776 -6.600 1.00 98.19 394 LEU A N 1
ATOM 3097 C CA . LEU A 1 394 ? 6.725 -5.195 -5.211 1.00 98.19 394 LEU A CA 1
ATOM 3098 C C . LEU A 1 394 ? 7.683 -4.467 -4.261 1.00 98.19 394 LEU A C 1
ATOM 3100 O O . LEU A 1 394 ? 7.250 -3.979 -3.219 1.00 98.19 394 LEU A O 1
ATOM 3104 N N . GLY A 1 395 ? 8.961 -4.340 -4.628 1.00 97.56 395 GLY A N 1
ATOM 3105 C CA . GLY A 1 395 ? 9.965 -3.614 -3.851 1.00 97.56 395 GLY A CA 1
ATOM 3106 C C . GLY A 1 395 ? 9.622 -2.135 -3.664 1.00 97.56 395 GLY A C 1
ATOM 3107 O O . GLY A 1 395 ? 9.682 -1.630 -2.543 1.00 97.56 395 GLY A O 1
ATOM 3108 N N . ILE A 1 396 ? 9.184 -1.457 -4.730 1.00 96.69 396 ILE A N 1
ATOM 3109 C CA . ILE A 1 396 ? 8.679 -0.077 -4.674 1.00 96.69 396 ILE A CA 1
ATOM 3110 C C . ILE A 1 396 ? 7.460 -0.004 -3.744 1.00 96.69 396 ILE A C 1
ATOM 3112 O O . ILE A 1 396 ? 7.405 0.857 -2.864 1.00 96.69 396 ILE A O 1
ATOM 3116 N N . GLY A 1 397 ? 6.503 -0.927 -3.892 1.00 95.94 397 GLY A N 1
ATOM 3117 C CA . GLY A 1 397 ? 5.324 -1.015 -3.030 1.00 95.94 397 GLY A CA 1
ATOM 3118 C C . GLY A 1 397 ? 5.685 -1.144 -1.547 1.00 95.94 397 GLY A C 1
ATOM 3119 O O . GLY A 1 397 ? 5.147 -0.405 -0.722 1.00 95.94 397 GLY A O 1
ATOM 3120 N N . ILE A 1 398 ? 6.647 -2.012 -1.212 1.00 95.38 398 ILE A N 1
ATOM 3121 C CA . ILE A 1 398 ? 7.154 -2.203 0.156 1.00 95.38 398 ILE A CA 1
ATOM 3122 C C . ILE A 1 398 ? 7.775 -0.917 0.707 1.00 95.38 398 ILE A C 1
ATOM 3124 O O . ILE A 1 398 ? 7.451 -0.520 1.827 1.00 95.38 398 ILE A O 1
ATOM 3128 N N . LEU A 1 399 ? 8.629 -0.242 -0.066 1.00 94.25 399 LEU A N 1
ATOM 3129 C CA . LEU A 1 399 ? 9.265 1.006 0.370 1.00 94.25 399 LEU A CA 1
ATOM 3130 C C . LEU A 1 399 ? 8.226 2.093 0.663 1.00 94.25 399 LEU A C 1
ATOM 3132 O O . LEU A 1 399 ? 8.317 2.781 1.682 1.00 94.25 399 LEU A O 1
ATOM 3136 N N . PHE A 1 400 ? 7.191 2.206 -0.173 1.00 92.12 400 PHE A N 1
ATOM 3137 C CA . PHE A 1 400 ? 6.111 3.158 0.066 1.00 92.12 400 PHE A CA 1
ATOM 3138 C C . PHE A 1 400 ? 5.230 2.801 1.268 1.00 92.12 400 PHE A C 1
ATOM 3140 O O . PHE A 1 400 ? 4.710 3.714 1.908 1.00 92.12 400 PHE A O 1
ATOM 3147 N N . MET A 1 401 ? 5.086 1.520 1.635 1.00 88.12 401 MET A N 1
ATOM 3148 C CA . MET A 1 401 ? 4.257 1.133 2.785 1.00 88.12 401 MET A CA 1
ATOM 3149 C C . MET A 1 401 ? 4.717 1.756 4.107 1.00 88.12 401 MET A C 1
ATOM 3151 O O . MET A 1 401 ? 3.863 1.972 4.972 1.00 88.12 401 MET A O 1
ATOM 3155 N N . GLY A 1 402 ? 6.017 2.032 4.262 1.00 80.31 402 GLY A N 1
ATOM 3156 C CA . GLY A 1 402 ? 6.586 2.685 5.445 1.00 80.31 402 GLY A CA 1
ATOM 3157 C C . GLY A 1 402 ? 7.119 4.102 5.210 1.00 80.31 402 GLY A C 1
ATOM 3158 O O . GLY A 1 402 ? 7.630 4.713 6.146 1.00 80.31 402 GLY A O 1
ATOM 3159 N N . ALA A 1 403 ? 6.991 4.648 3.998 1.00 81.44 403 ALA A N 1
ATOM 3160 C CA . ALA A 1 403 ? 7.490 5.984 3.668 1.00 81.44 403 ALA A CA 1
ATOM 3161 C C . ALA A 1 403 ? 6.723 7.095 4.398 1.00 81.44 403 ALA A C 1
ATOM 3163 O O . ALA A 1 403 ? 7.335 7.988 4.980 1.00 81.44 403 ALA A O 1
ATOM 3164 N N . ARG A 1 404 ? 5.385 7.040 4.378 1.00 76.69 404 ARG A N 1
ATOM 3165 C CA . ARG A 1 404 ? 4.521 8.030 5.032 1.00 76.69 404 ARG A CA 1
ATOM 3166 C C . ARG A 1 404 ? 3.369 7.345 5.768 1.00 76.69 404 ARG A C 1
ATOM 3168 O O . ARG A 1 404 ? 2.695 6.500 5.173 1.00 76.69 404 ARG A O 1
ATOM 3175 N N . PRO A 1 405 ? 3.109 7.701 7.039 1.00 67.19 405 PRO A N 1
ATOM 3176 C CA . PRO A 1 405 ? 1.905 7.261 7.730 1.00 67.19 405 PRO A CA 1
ATOM 3177 C C . PRO A 1 405 ? 0.651 7.656 6.938 1.00 67.19 405 PRO A C 1
ATOM 3179 O O . PRO A 1 405 ? 0.608 8.727 6.341 1.00 67.19 405 PRO A O 1
ATOM 3182 N N . ALA A 1 406 ? -0.362 6.788 6.925 1.00 66.56 406 ALA A N 1
ATOM 3183 C CA . ALA A 1 406 ? -1.654 6.970 6.244 1.00 66.56 406 ALA A CA 1
ATOM 3184 C C . ALA A 1 406 ? -1.648 7.089 4.697 1.00 66.56 406 ALA A C 1
ATOM 3186 O O . ALA A 1 406 ? -2.688 6.830 4.092 1.00 66.56 406 ALA A O 1
ATOM 3187 N N . ASP A 1 407 ? -0.522 7.375 4.031 1.00 79.75 407 ASP A N 1
ATOM 3188 C CA . ASP A 1 407 ? -0.447 7.350 2.561 1.00 79.75 407 ASP A CA 1
ATOM 3189 C C . ASP A 1 407 ? -0.383 5.904 2.047 1.00 79.75 407 ASP A C 1
ATOM 3191 O O . ASP A 1 407 ? 0.617 5.197 2.178 1.00 79.75 407 ASP A O 1
ATOM 3195 N N . VAL A 1 408 ? -1.495 5.455 1.472 1.00 85.06 408 VAL A N 1
ATOM 3196 C CA . VAL A 1 408 ? -1.662 4.109 0.909 1.00 85.06 408 VAL A CA 1
ATOM 3197 C C . VAL A 1 408 ? -1.761 4.119 -0.614 1.00 85.06 408 VAL A C 1
ATOM 3199 O O . VAL A 1 408 ? -1.839 3.051 -1.215 1.00 85.06 408 VAL A O 1
ATOM 3202 N N . ARG A 1 409 ? -1.704 5.287 -1.271 1.00 90.12 409 ARG A N 1
ATOM 3203 C CA . ARG A 1 409 ? -1.938 5.395 -2.721 1.00 90.12 409 ARG A CA 1
ATOM 3204 C C . ARG A 1 409 ? -0.886 4.644 -3.528 1.00 90.12 409 ARG A C 1
ATOM 3206 O O . ARG A 1 409 ? -1.228 3.831 -4.381 1.00 90.12 409 ARG A O 1
ATOM 3213 N N . ALA A 1 410 ? 0.389 4.917 -3.264 1.00 90.94 410 ALA A N 1
ATOM 3214 C CA . ALA A 1 410 ? 1.481 4.274 -3.985 1.00 90.94 410 ALA A CA 1
ATOM 3215 C C . ALA A 1 410 ? 1.522 2.750 -3.741 1.00 90.94 410 ALA A C 1
ATOM 3217 O O . ALA A 1 410 ? 1.550 2.017 -4.730 1.00 90.94 410 ALA A O 1
ATOM 3218 N N . PRO A 1 411 ? 1.427 2.240 -2.492 1.00 93.44 411 PRO A N 1
ATOM 3219 C CA . PRO A 1 411 ? 1.323 0.802 -2.250 1.00 93.44 411 PRO A CA 1
ATOM 3220 C C . PRO A 1 411 ? 0.154 0.148 -2.991 1.00 93.44 411 PRO A C 1
ATOM 3222 O O . PRO A 1 411 ? 0.368 -0.891 -3.606 1.00 93.44 411 PRO A O 1
ATOM 3225 N N . ILE A 1 412 ? -1.038 0.769 -3.007 1.00 94.44 412 ILE A N 1
ATOM 3226 C CA . ILE A 1 412 ? -2.182 0.271 -3.790 1.00 94.44 412 ILE A CA 1
ATOM 3227 C C . ILE A 1 412 ? -1.779 0.098 -5.251 1.00 94.44 412 ILE A C 1
ATOM 3229 O O . ILE A 1 412 ? -1.923 -0.996 -5.782 1.00 94.44 412 ILE A O 1
ATOM 3233 N N . ILE A 1 413 ? -1.248 1.141 -5.895 1.00 94.62 413 ILE A N 1
ATOM 3234 C CA . ILE A 1 413 ? -0.917 1.107 -7.326 1.00 94.62 413 ILE A CA 1
ATOM 3235 C C . ILE A 1 413 ? 0.102 0.004 -7.621 1.00 94.62 413 ILE A C 1
ATOM 3237 O O . ILE A 1 413 ? -0.152 -0.865 -8.452 1.00 94.62 413 ILE A O 1
ATOM 3241 N N . PHE A 1 414 ? 1.242 0.007 -6.929 1.00 96.06 414 PHE A N 1
ATOM 3242 C CA . PHE A 1 414 ? 2.345 -0.891 -7.267 1.00 96.06 414 PHE A CA 1
ATOM 3243 C C . PHE A 1 414 ? 2.044 -2.354 -6.936 1.00 96.06 414 PHE A C 1
ATOM 3245 O O . PHE A 1 414 ? 2.332 -3.228 -7.753 1.00 96.06 414 PHE A O 1
ATOM 3252 N N . VAL A 1 415 ? 1.413 -2.629 -5.790 1.00 97.38 415 VAL A N 1
ATOM 3253 C CA . VAL A 1 415 ? 1.009 -3.994 -5.421 1.00 97.38 415 VAL A CA 1
ATOM 3254 C C . VAL A 1 415 ? -0.099 -4.495 -6.346 1.00 97.38 415 VAL A C 1
ATOM 3256 O O . VAL A 1 415 ? -0.042 -5.644 -6.778 1.00 97.38 415 VAL A O 1
ATOM 3259 N N . SER A 1 416 ? -1.055 -3.639 -6.726 1.00 96.38 416 SER A N 1
ATOM 3260 C CA . SER A 1 416 ? -2.124 -4.023 -7.658 1.00 96.38 416 SER A CA 1
ATOM 3261 C C . SER A 1 416 ? -1.582 -4.378 -9.035 1.00 96.38 416 SER A C 1
ATOM 3263 O O . SER A 1 416 ? -1.949 -5.411 -9.596 1.00 96.38 416 SER A O 1
ATOM 3265 N N . THR A 1 417 ? -0.681 -3.554 -9.573 1.00 95.69 417 THR A N 1
ATOM 3266 C CA . THR A 1 417 ? -0.026 -3.828 -10.856 1.00 95.69 417 THR A CA 1
ATOM 3267 C C . THR A 1 417 ? 0.800 -5.107 -10.778 1.00 95.69 417 THR A C 1
ATOM 3269 O O . THR A 1 417 ? 0.656 -5.974 -11.636 1.00 95.69 417 THR A O 1
ATOM 3272 N N . ALA A 1 418 ? 1.601 -5.284 -9.723 1.00 97.38 418 ALA A N 1
ATOM 3273 C CA . ALA A 1 418 ? 2.380 -6.503 -9.532 1.00 97.38 418 ALA A CA 1
ATOM 3274 C C . ALA A 1 418 ? 1.486 -7.751 -9.456 1.00 97.38 418 ALA A C 1
ATOM 3276 O O . ALA A 1 418 ? 1.764 -8.736 -10.134 1.00 97.38 418 ALA A O 1
ATOM 3277 N N . MET A 1 419 ? 0.384 -7.706 -8.700 1.00 97.81 419 MET A N 1
ATOM 3278 C CA . MET A 1 419 ? -0.553 -8.828 -8.595 1.00 97.81 419 MET A CA 1
ATOM 3279 C C . MET A 1 419 ? -1.189 -9.172 -9.949 1.00 97.81 419 MET A C 1
ATOM 3281 O O . MET A 1 419 ? -1.263 -10.341 -10.323 1.00 97.81 419 MET A O 1
ATOM 3285 N N . ARG A 1 420 ? -1.587 -8.161 -10.729 1.00 95.81 420 ARG A N 1
ATOM 3286 C CA . ARG A 1 420 ? -2.127 -8.349 -12.086 1.00 95.81 420 ARG A CA 1
ATOM 3287 C C . ARG A 1 420 ? -1.110 -9.002 -13.025 1.00 95.81 420 ARG A C 1
ATOM 3289 O O . ARG A 1 420 ? -1.484 -9.885 -13.791 1.00 95.81 420 ARG A O 1
ATOM 3296 N N . LEU A 1 421 ? 0.164 -8.619 -12.946 1.00 95.38 421 LEU A N 1
ATOM 3297 C CA . LEU A 1 421 ? 1.235 -9.229 -13.742 1.00 95.38 421 LEU A CA 1
ATOM 3298 C C . LEU A 1 421 ? 1.529 -10.670 -13.304 1.00 95.38 421 LEU A C 1
ATOM 3300 O O . LEU A 1 421 ? 1.648 -11.559 -14.141 1.00 95.38 421 LEU A O 1
ATOM 3304 N N . VAL A 1 422 ? 1.558 -10.933 -11.996 1.00 96.50 422 VAL A N 1
ATOM 3305 C CA . VAL A 1 422 ? 1.673 -12.289 -11.432 1.00 96.50 422 VAL A CA 1
ATOM 3306 C C . VAL A 1 422 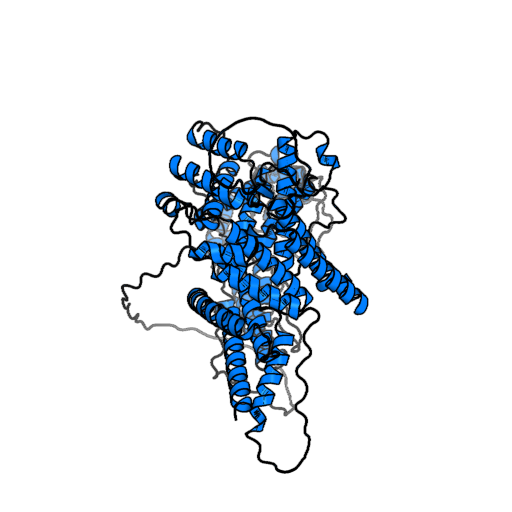? 0.529 -13.189 -11.925 1.00 96.50 422 VAL A C 1
ATOM 3308 O O . VAL A 1 422 ? 0.751 -14.352 -12.280 1.00 96.50 422 VAL A O 1
ATOM 3311 N N . GLN A 1 423 ? -0.694 -12.653 -11.999 1.00 96.00 423 GLN A N 1
ATOM 3312 C CA . GLN A 1 423 ? -1.849 -13.346 -12.571 1.00 96.00 423 GLN A CA 1
ATOM 3313 C C . GLN A 1 423 ? -1.702 -13.580 -14.077 1.00 96.00 423 GLN A C 1
ATOM 3315 O O . GLN A 1 423 ? -1.943 -14.698 -14.533 1.00 96.00 423 GLN A O 1
ATOM 3320 N N . ALA A 1 424 ? -1.267 -12.569 -14.831 1.00 94.44 424 ALA A N 1
ATOM 3321 C CA . ALA A 1 424 ? -1.039 -12.666 -16.271 1.00 94.44 424 ALA A CA 1
ATOM 3322 C C . ALA A 1 424 ? 0.042 -13.701 -16.628 1.00 94.44 424 ALA A C 1
ATOM 3324 O O . ALA A 1 424 ? -0.097 -14.415 -17.617 1.00 94.44 424 ALA A O 1
ATOM 3325 N N . MET A 1 425 ? 1.068 -13.858 -15.783 1.00 93.75 425 MET A N 1
ATOM 3326 C CA . MET A 1 425 ? 2.080 -14.914 -15.915 1.00 93.75 425 MET A CA 1
ATOM 3327 C C . MET A 1 425 ? 1.615 -16.296 -15.417 1.00 93.75 425 MET A C 1
ATOM 3329 O O . MET A 1 425 ? 2.411 -17.233 -15.384 1.00 93.75 425 MET A O 1
ATOM 3333 N N . GLY A 1 426 ? 0.363 -16.441 -14.969 1.00 95.06 426 GLY A N 1
ATOM 3334 C CA . GLY A 1 426 ? -0.194 -17.714 -14.502 1.00 95.06 426 GLY A CA 1
ATOM 3335 C C . GLY A 1 426 ? 0.402 -18.234 -13.189 1.00 95.06 426 GLY A C 1
ATOM 3336 O O . GLY A 1 426 ? 0.157 -19.382 -12.827 1.00 95.06 426 GLY A O 1
ATOM 3337 N N . MET A 1 427 ? 1.156 -17.417 -12.443 1.00 96.44 427 MET A N 1
ATOM 3338 C CA . MET A 1 427 ? 1.914 -17.869 -11.264 1.00 96.44 427 MET A CA 1
ATOM 3339 C C . MET A 1 427 ? 1.027 -18.358 -10.112 1.00 96.44 427 MET A C 1
ATOM 3341 O O . MET A 1 427 ? 1.506 -19.074 -9.243 1.00 96.44 427 MET A O 1
ATOM 3345 N N . HIS A 1 428 ? -0.251 -17.984 -10.106 1.00 96.25 428 HIS A N 1
ATOM 3346 C CA . HIS A 1 428 ? -1.253 -18.416 -9.131 1.00 96.25 428 HIS A CA 1
ATOM 3347 C C . HIS A 1 428 ? -1.766 -19.846 -9.364 1.00 96.25 428 HIS A C 1
ATOM 3349 O O . HIS A 1 428 ? -2.517 -20.349 -8.529 1.00 96.25 428 HIS A O 1
ATOM 3355 N N . ARG A 1 429 ? -1.390 -20.475 -10.491 1.00 95.62 429 ARG A N 1
ATOM 3356 C CA . ARG A 1 429 ? -1.862 -21.803 -10.892 1.00 95.62 429 ARG A CA 1
ATOM 3357 C C . ARG A 1 429 ? -0.749 -22.843 -10.908 1.00 95.62 429 ARG A C 1
ATOM 3359 O O . ARG A 1 429 ? 0.313 -22.600 -11.476 1.00 95.62 429 ARG A O 1
ATOM 3366 N N . GLY A 1 430 ? -0.995 -24.012 -10.332 1.00 92.44 430 GLY A N 1
ATOM 3367 C CA . GLY A 1 430 ? -0.045 -25.112 -10.215 1.00 92.44 430 GLY A CA 1
ATOM 3368 C C . GLY A 1 430 ? 0.333 -25.736 -11.560 1.00 92.44 430 GLY A C 1
ATOM 3369 O O . GLY A 1 430 ? 1.450 -26.227 -11.724 1.00 92.44 430 GLY A O 1
ATOM 3370 N N . ASP A 1 431 ? -0.557 -25.689 -12.551 1.00 91.69 431 ASP A N 1
ATOM 3371 C CA . ASP A 1 431 ? -0.317 -26.225 -13.891 1.00 91.69 431 ASP A CA 1
ATOM 3372 C C . ASP A 1 431 ? 0.708 -25.421 -14.706 1.00 91.69 431 ASP A C 1
ATOM 3374 O O . ASP A 1 431 ? 1.419 -26.021 -15.519 1.00 91.69 431 ASP A O 1
ATOM 3378 N N . SER A 1 432 ? 0.865 -24.124 -14.423 1.00 91.25 432 SER A N 1
ATOM 3379 C CA . SER A 1 432 ? 1.881 -23.240 -15.020 1.00 91.25 432 SER A CA 1
ATOM 3380 C C . SER A 1 432 ? 3.327 -23.678 -14.751 1.00 91.25 432 SER A C 1
ATOM 3382 O O . SER A 1 432 ? 4.244 -23.196 -15.410 1.00 91.25 432 SER A O 1
ATOM 3384 N N . TYR A 1 433 ? 3.553 -24.592 -13.801 1.00 92.81 433 TYR A N 1
ATOM 3385 C CA . TYR A 1 433 ? 4.889 -24.993 -13.345 1.00 92.81 433 TYR A CA 1
ATOM 3386 C C . TYR A 1 433 ? 5.393 -26.322 -13.924 1.00 92.81 433 TYR A C 1
ATOM 3388 O O . TYR A 1 433 ? 6.526 -26.713 -13.663 1.00 92.81 433 TYR A O 1
ATOM 3396 N N . LYS A 1 434 ? 4.590 -27.031 -14.730 1.00 87.56 434 LYS A N 1
ATOM 3397 C CA . LYS A 1 434 ? 4.916 -28.396 -15.201 1.00 87.56 434 LYS A CA 1
ATOM 3398 C C . LYS A 1 434 ? 6.229 -28.514 -15.988 1.00 87.56 434 LYS A C 1
ATOM 3400 O O . LYS A 1 434 ? 6.807 -29.594 -16.005 1.00 87.56 434 LYS A O 1
ATOM 3405 N N . ASN A 1 435 ? 6.675 -27.436 -16.634 1.00 86.81 435 ASN A N 1
ATOM 3406 C CA . ASN A 1 435 ? 7.876 -27.404 -17.478 1.00 86.81 435 ASN A CA 1
ATOM 3407 C C . ASN A 1 435 ? 8.862 -26.299 -17.057 1.00 86.81 435 ASN A C 1
ATOM 3409 O O . ASN A 1 435 ? 9.658 -25.845 -17.877 1.00 86.81 435 ASN A O 1
ATOM 3413 N N . THR A 1 436 ? 8.776 -25.828 -15.814 1.00 89.00 436 THR A N 1
ATOM 3414 C CA . THR A 1 436 ? 9.625 -24.746 -15.304 1.00 89.00 436 THR A CA 1
ATOM 3415 C C . THR A 1 436 ? 10.833 -25.333 -14.582 1.00 89.00 436 THR A C 1
ATOM 3417 O O . THR A 1 436 ? 10.704 -26.299 -13.832 1.00 89.00 436 THR A O 1
ATOM 3420 N N . GLU A 1 437 ? 12.015 -24.754 -14.796 1.00 92.75 437 GLU A N 1
ATOM 3421 C CA . GLU A 1 437 ? 13.231 -25.152 -14.079 1.00 92.75 437 GLU A CA 1
ATOM 3422 C C . GLU A 1 437 ? 13.043 -25.000 -12.554 1.00 92.75 437 GLU A C 1
ATOM 3424 O O . GLU A 1 437 ? 12.480 -23.991 -12.118 1.00 92.75 437 GLU A O 1
ATOM 3429 N N . PRO A 1 438 ? 13.541 -25.926 -11.707 1.00 90.94 438 PRO A N 1
ATOM 3430 C CA . PRO A 1 438 ? 13.226 -25.944 -10.272 1.00 90.94 438 PRO A CA 1
ATOM 3431 C C . PRO A 1 438 ? 13.542 -24.643 -9.517 1.00 90.94 438 PRO A C 1
ATOM 3433 O O . PRO A 1 438 ? 12.791 -24.224 -8.638 1.00 90.94 438 PRO A O 1
ATOM 3436 N N . VAL A 1 439 ? 14.650 -23.982 -9.865 1.00 90.44 439 VAL A N 1
ATOM 3437 C CA . VAL A 1 439 ? 15.062 -22.712 -9.238 1.00 90.44 439 VAL A CA 1
ATOM 3438 C C . VAL A 1 439 ? 14.126 -21.570 -9.639 1.00 90.44 439 VAL A C 1
ATOM 3440 O O . VAL A 1 439 ? 13.778 -20.724 -8.813 1.00 90.44 439 VAL A O 1
ATOM 3443 N N . GLU A 1 440 ? 13.704 -21.549 -10.902 1.00 92.56 440 GLU A N 1
ATOM 3444 C CA . GLU A 1 440 ? 12.774 -20.548 -11.413 1.00 92.56 440 GLU A CA 1
ATOM 3445 C C . GLU A 1 440 ? 11.366 -20.760 -10.843 1.00 92.56 440 GLU A C 1
ATOM 3447 O O . GLU A 1 440 ? 10.739 -19.793 -10.412 1.00 92.56 440 GLU A O 1
ATOM 3452 N N . ASP A 1 441 ? 10.902 -22.011 -10.771 1.00 93.69 441 ASP A N 1
ATOM 3453 C CA . ASP A 1 441 ? 9.648 -22.400 -10.117 1.00 93.69 441 ASP A CA 1
ATOM 3454 C C . ASP A 1 441 ? 9.611 -21.879 -8.673 1.00 93.69 441 ASP A C 1
ATOM 3456 O O . ASP A 1 441 ? 8.744 -21.080 -8.303 1.00 93.69 441 ASP A O 1
ATOM 3460 N N . MET A 1 442 ? 10.627 -22.235 -7.882 1.00 93.19 442 MET A N 1
ATOM 3461 C CA . MET A 1 442 ? 10.759 -21.792 -6.497 1.00 93.19 442 MET A CA 1
ATOM 3462 C C . MET A 1 442 ? 10.668 -20.266 -6.370 1.00 93.19 442 MET A C 1
ATOM 3464 O O . MET A 1 442 ? 9.919 -19.758 -5.528 1.00 93.19 442 MET A O 1
ATOM 3468 N N . GLN A 1 443 ? 11.403 -19.516 -7.200 1.00 95.38 443 GLN A N 1
ATOM 3469 C CA . GLN A 1 443 ? 11.400 -18.058 -7.109 1.00 95.38 443 GLN A CA 1
ATOM 3470 C C . GLN A 1 443 ? 10.069 -17.448 -7.563 1.00 95.38 443 GLN A C 1
ATOM 3472 O O . GLN A 1 443 ? 9.590 -16.508 -6.927 1.00 95.38 443 GLN A O 1
ATOM 3477 N N . ARG A 1 444 ? 9.425 -17.998 -8.599 1.00 96.62 444 ARG A N 1
ATOM 3478 C CA . ARG A 1 444 ? 8.084 -17.576 -9.029 1.00 96.62 444 ARG A CA 1
ATOM 3479 C C . ARG A 1 444 ? 7.057 -17.791 -7.915 1.00 96.62 444 ARG A C 1
ATOM 3481 O O . ARG A 1 444 ? 6.321 -16.863 -7.587 1.00 96.62 444 ARG A O 1
ATOM 3488 N N . ARG A 1 445 ? 7.058 -18.951 -7.251 1.00 96.62 445 ARG A N 1
ATOM 3489 C CA . ARG A 1 445 ? 6.163 -19.212 -6.108 1.00 96.62 445 ARG A CA 1
ATOM 3490 C C . ARG A 1 445 ? 6.404 -18.249 -4.951 1.00 96.62 445 ARG A C 1
ATOM 3492 O O . ARG A 1 445 ? 5.445 -17.730 -4.383 1.00 96.62 445 ARG A O 1
ATOM 3499 N N . ARG A 1 446 ? 7.667 -17.969 -4.612 1.00 96.94 446 ARG A N 1
ATOM 3500 C CA . ARG A 1 446 ? 8.018 -16.982 -3.575 1.00 96.94 446 ARG A CA 1
ATOM 3501 C C . ARG A 1 446 ? 7.490 -15.591 -3.930 1.00 96.94 446 ARG A C 1
ATOM 3503 O O . ARG A 1 446 ? 6.830 -14.971 -3.102 1.00 96.94 446 ARG A O 1
ATOM 3510 N N . VAL A 1 447 ? 7.703 -15.128 -5.161 1.00 98.31 447 VAL A N 1
ATOM 3511 C CA . VAL A 1 447 ? 7.219 -13.815 -5.621 1.00 98.31 447 VAL A CA 1
ATOM 3512 C C . VAL A 1 447 ? 5.687 -13.746 -5.638 1.00 98.31 447 VAL A C 1
ATOM 3514 O O . VAL A 1 447 ? 5.137 -12.744 -5.184 1.00 98.31 447 VAL A O 1
ATOM 3517 N N . PHE A 1 448 ? 4.989 -14.809 -6.060 1.00 98.50 448 PHE A N 1
ATOM 3518 C CA . PHE A 1 448 ? 3.526 -14.892 -5.947 1.00 98.50 448 PHE A CA 1
ATOM 3519 C C . PHE A 1 448 ? 3.071 -14.722 -4.494 1.00 98.50 448 PHE A C 1
ATOM 3521 O O . PHE A 1 448 ? 2.224 -13.881 -4.203 1.00 98.50 448 PHE A O 1
ATOM 3528 N N . TRP A 1 449 ? 3.654 -15.484 -3.566 1.00 98.56 449 TRP A N 1
ATOM 3529 C CA . TRP A 1 449 ? 3.262 -15.437 -2.159 1.00 98.56 449 TRP A CA 1
ATOM 3530 C C . TRP A 1 449 ? 3.603 -14.093 -1.493 1.00 98.56 449 TRP A C 1
ATOM 3532 O O . TRP A 1 449 ? 2.851 -13.638 -0.634 1.00 98.56 449 TRP A O 1
ATOM 3542 N N . ILE A 1 450 ? 4.675 -13.411 -1.915 1.00 98.75 450 ILE A N 1
ATOM 3543 C CA . ILE A 1 450 ? 4.969 -12.034 -1.484 1.00 98.75 450 ILE A CA 1
ATOM 3544 C C . ILE A 1 450 ? 3.908 -11.068 -2.019 1.00 98.75 450 ILE A C 1
ATOM 3546 O O . ILE A 1 450 ? 3.377 -10.275 -1.244 1.00 98.75 450 ILE A O 1
ATOM 3550 N N . ALA A 1 451 ? 3.547 -11.151 -3.303 1.00 98.69 451 ALA A N 1
ATOM 3551 C CA . ALA A 1 451 ? 2.466 -10.341 -3.862 1.00 98.69 451 ALA A CA 1
ATOM 3552 C C . ALA A 1 451 ? 1.145 -10.584 -3.115 1.00 98.69 451 ALA A C 1
ATOM 3554 O O . ALA A 1 451 ? 0.457 -9.631 -2.761 1.00 98.69 451 ALA A O 1
ATOM 3555 N N . TYR A 1 452 ? 0.833 -11.846 -2.804 1.00 98.75 452 TYR A N 1
ATOM 3556 C CA . TYR A 1 452 ? -0.333 -12.246 -2.017 1.00 98.75 452 TYR A CA 1
ATOM 3557 C C . TYR A 1 452 ? -0.319 -11.594 -0.631 1.00 98.75 452 TYR A C 1
ATOM 3559 O O . TYR A 1 452 ? -1.304 -10.984 -0.224 1.00 98.75 452 TYR A O 1
ATOM 3567 N N . ILE A 1 453 ? 0.806 -11.670 0.085 1.00 98.69 453 ILE A N 1
ATOM 3568 C CA . ILE A 1 453 ? 0.982 -11.031 1.395 1.00 98.69 453 ILE A CA 1
ATOM 3569 C C . ILE A 1 453 ? 0.695 -9.526 1.314 1.00 98.69 453 ILE A C 1
ATOM 3571 O O . ILE A 1 453 ? -0.115 -9.011 2.086 1.00 98.69 453 ILE A O 1
ATOM 3575 N N . LEU A 1 454 ? 1.322 -8.837 0.358 1.00 98.06 454 LEU A N 1
ATOM 3576 C CA . LEU A 1 454 ? 1.202 -7.388 0.216 1.00 98.06 454 LEU A CA 1
ATOM 3577 C C . LEU A 1 454 ? -0.207 -6.953 -0.195 1.00 98.06 454 LEU A C 1
ATOM 3579 O O . LEU A 1 454 ? -0.696 -5.940 0.299 1.00 98.06 454 LEU A O 1
ATOM 3583 N N . ASP A 1 455 ? -0.881 -7.728 -1.044 1.00 98.19 455 ASP A N 1
ATOM 3584 C CA . ASP A 1 455 ? -2.276 -7.498 -1.433 1.00 98.19 455 ASP A CA 1
ATOM 3585 C C . ASP A 1 455 ? -3.197 -7.505 -0.198 1.00 98.19 455 ASP A C 1
ATOM 3587 O O . ASP A 1 455 ? -4.036 -6.618 -0.034 1.00 98.19 455 ASP A O 1
ATOM 3591 N N . ARG A 1 456 ? -2.972 -8.423 0.758 1.00 98.00 456 ARG A N 1
ATOM 3592 C CA . ARG A 1 456 ? -3.732 -8.455 2.023 1.00 98.00 456 ARG A CA 1
ATOM 3593 C C . ARG A 1 456 ? -3.339 -7.347 2.992 1.00 98.00 456 ARG A C 1
ATOM 3595 O O . ARG A 1 456 ? -4.200 -6.865 3.727 1.00 98.00 456 ARG A O 1
ATOM 3602 N N . ASP A 1 457 ? -2.085 -6.912 2.993 1.00 95.75 457 ASP A N 1
ATOM 3603 C CA . ASP A 1 457 ? -1.659 -5.770 3.808 1.00 95.75 457 ASP A CA 1
ATOM 3604 C C . ASP A 1 457 ? -2.282 -4.464 3.334 1.00 95.75 457 ASP A C 1
ATOM 3606 O O . ASP A 1 457 ? -2.786 -3.678 4.142 1.00 95.75 457 ASP A O 1
ATOM 3610 N N . VAL A 1 458 ? -2.312 -4.254 2.019 1.00 94.62 458 VAL A N 1
ATOM 3611 C CA . VAL A 1 458 ? -3.001 -3.119 1.410 1.00 94.62 458 VAL A CA 1
ATOM 3612 C C . VAL A 1 458 ? -4.504 -3.204 1.681 1.00 94.62 458 VAL A C 1
ATOM 3614 O O . VAL A 1 458 ? -5.086 -2.221 2.146 1.00 94.62 458 VAL A O 1
ATOM 3617 N N . ALA A 1 459 ? -5.136 -4.365 1.481 1.00 94.38 459 ALA A N 1
ATOM 3618 C CA . ALA A 1 459 ? -6.559 -4.568 1.760 1.00 94.38 459 ALA A CA 1
ATOM 3619 C C . ALA A 1 459 ? -6.916 -4.281 3.230 1.00 94.38 459 ALA A C 1
ATOM 3621 O O . ALA A 1 459 ? -7.880 -3.566 3.511 1.00 94.38 459 ALA A O 1
ATOM 3622 N N . ALA A 1 460 ? -6.104 -4.754 4.182 1.00 91.94 460 ALA A N 1
ATOM 3623 C CA . ALA A 1 460 ? -6.323 -4.520 5.608 1.00 91.94 460 ALA A CA 1
ATOM 3624 C C . ALA A 1 460 ? -6.264 -3.028 5.976 1.00 91.94 460 ALA A C 1
ATOM 3626 O O . ALA A 1 460 ? -7.033 -2.575 6.824 1.00 91.94 460 ALA A O 1
ATOM 3627 N N . ARG A 1 461 ? -5.390 -2.249 5.325 1.00 88.88 461 ARG A N 1
ATOM 3628 C CA . ARG A 1 461 ? -5.245 -0.802 5.567 1.00 88.88 461 ARG A CA 1
ATOM 3629 C C . ARG A 1 461 ? -6.316 0.039 4.874 1.00 88.88 461 ARG A C 1
ATOM 3631 O O . ARG A 1 461 ? -6.685 1.093 5.381 1.00 88.88 461 ARG A O 1
ATOM 3638 N N . THR A 1 462 ? -6.795 -0.403 3.716 1.00 90.12 462 THR A N 1
ATOM 3639 C CA . THR A 1 462 ? -7.697 0.370 2.840 1.00 90.12 462 THR A CA 1
ATOM 3640 C C . THR A 1 462 ? -9.161 -0.038 2.956 1.00 90.12 462 THR A C 1
ATOM 3642 O O . THR A 1 462 ? -10.033 0.686 2.480 1.00 90.12 462 THR A O 1
ATOM 3645 N N . ARG A 1 463 ? -9.441 -1.196 3.570 1.00 90.75 463 ARG A N 1
ATOM 3646 C CA . ARG A 1 463 ? -10.755 -1.861 3.575 1.00 90.75 463 ARG A CA 1
ATOM 3647 C C . ARG A 1 463 ? -11.257 -2.209 2.161 1.00 90.75 463 ARG A C 1
ATOM 3649 O O . ARG A 1 463 ? -12.454 -2.427 1.971 1.00 90.75 463 ARG A O 1
ATOM 3656 N N . GLN A 1 464 ? -10.363 -2.267 1.172 1.00 91.00 464 GLN A N 1
ATOM 3657 C CA . GLN A 1 464 ? -10.665 -2.716 -0.190 1.00 91.00 464 GLN A CA 1
ATOM 3658 C C . GLN A 1 464 ? -10.516 -4.235 -0.312 1.00 91.00 464 GLN A C 1
ATOM 3660 O O . GLN A 1 464 ? -9.832 -4.860 0.495 1.00 91.00 464 GLN A O 1
ATOM 3665 N N . ALA A 1 465 ? -11.184 -4.826 -1.306 1.00 93.19 465 ALA A N 1
ATOM 3666 C CA . ALA A 1 465 ? -11.058 -6.254 -1.582 1.00 93.19 465 ALA A CA 1
ATOM 3667 C C . ALA A 1 465 ? -9.626 -6.593 -2.024 1.00 93.19 465 ALA A C 1
ATOM 3669 O O . ALA A 1 465 ? -9.102 -5.884 -2.886 1.00 93.19 465 ALA A O 1
ATOM 3670 N N . PRO A 1 466 ? -9.014 -7.669 -1.490 1.00 96.00 466 PRO A N 1
ATOM 3671 C CA . PRO A 1 466 ? -7.812 -8.244 -2.083 1.00 96.00 466 PRO A CA 1
ATOM 3672 C C . PRO A 1 466 ? -8.064 -8.611 -3.551 1.00 96.00 466 PRO A C 1
ATOM 3674 O O . PRO A 1 466 ? -9.146 -9.095 -3.890 1.00 96.00 466 PRO A O 1
ATOM 3677 N N . ILE A 1 467 ? -7.074 -8.396 -4.415 1.00 96.25 467 ILE A N 1
ATOM 3678 C CA . ILE A 1 467 ? -7.175 -8.654 -5.860 1.00 96.25 467 ILE A CA 1
ATOM 3679 C C . ILE A 1 467 ? -7.154 -10.147 -6.164 1.00 96.25 467 ILE A C 1
ATOM 3681 O O . ILE A 1 467 ? -7.885 -10.616 -7.036 1.00 96.25 467 ILE A O 1
ATOM 3685 N N . GLN A 1 468 ? -6.293 -10.902 -5.481 1.00 96.75 468 GLN A N 1
ATOM 3686 C CA . GLN A 1 468 ? -6.250 -12.349 -5.659 1.00 96.75 468 GLN A CA 1
ATOM 3687 C C . GLN A 1 468 ? -7.273 -12.994 -4.731 1.00 96.75 468 GLN A C 1
ATOM 3689 O O . GLN A 1 468 ? -7.114 -12.914 -3.517 1.00 96.75 468 GLN A O 1
ATOM 3694 N N . HIS A 1 469 ? -8.271 -13.688 -5.273 1.00 94.12 469 HIS A N 1
ATOM 3695 C CA . HIS A 1 469 ? -9.186 -14.500 -4.474 1.00 94.12 469 HIS A CA 1
ATOM 3696 C C . HIS A 1 469 ? -8.608 -15.894 -4.207 1.00 94.12 469 HIS A C 1
ATOM 3698 O O . HIS A 1 469 ? -8.006 -16.509 -5.088 1.00 94.12 469 HIS A O 1
ATOM 3704 N N . ASP A 1 470 ? -8.831 -16.414 -2.999 1.00 93.94 470 ASP A N 1
ATOM 3705 C CA . ASP A 1 470 ? -8.341 -17.738 -2.585 1.00 93.94 470 ASP A CA 1
ATOM 3706 C C . ASP A 1 470 ? -8.982 -18.877 -3.401 1.00 93.94 470 ASP A C 1
ATOM 3708 O O . ASP A 1 470 ? -8.369 -19.921 -3.586 1.00 93.94 470 ASP A O 1
ATOM 3712 N N . ALA A 1 471 ? -10.199 -18.672 -3.920 1.00 93.94 471 ALA A N 1
ATOM 3713 C CA . ALA A 1 471 ? -10.884 -19.635 -4.788 1.00 93.94 471 ALA A CA 1
ATOM 3714 C C . ALA A 1 471 ? -10.283 -19.721 -6.203 1.00 93.94 471 ALA A C 1
ATOM 3716 O O . ALA A 1 471 ? -10.518 -20.700 -6.906 1.00 93.94 471 ALA A O 1
ATOM 3717 N N . ASP A 1 472 ? -9.503 -18.714 -6.602 1.00 95.50 472 ASP A N 1
ATOM 3718 C CA . ASP A 1 472 ? -8.915 -18.583 -7.935 1.00 95.50 472 ASP A CA 1
ATOM 3719 C C . ASP A 1 472 ? -7.411 -18.905 -7.923 1.00 95.50 472 ASP A C 1
ATOM 3721 O O . ASP A 1 472 ? -6.646 -18.335 -8.698 1.00 95.50 472 ASP A O 1
ATOM 3725 N N . MET A 1 473 ? -6.958 -19.772 -7.013 1.00 96.06 473 MET A N 1
ATOM 3726 C CA . MET A 1 473 ? -5.573 -20.247 -6.923 1.00 96.06 473 MET A CA 1
ATOM 3727 C C . MET A 1 473 ? -5.498 -21.675 -6.368 1.00 96.06 473 MET A C 1
ATOM 3729 O O . MET A 1 473 ? -6.376 -22.107 -5.625 1.00 96.06 473 MET A O 1
ATOM 3733 N N . ASP A 1 474 ? -4.427 -22.397 -6.691 1.00 95.75 474 ASP A N 1
ATOM 3734 C CA . ASP A 1 474 ? -4.202 -23.792 -6.272 1.00 95.75 474 ASP A CA 1
ATOM 3735 C C . ASP A 1 474 ? -2.730 -24.067 -5.895 1.00 95.75 474 ASP A C 1
ATOM 3737 O O . ASP A 1 474 ? -2.224 -25.180 -6.046 1.00 95.75 474 ASP A O 1
ATOM 3741 N N . LEU A 1 475 ? -2.021 -23.051 -5.386 1.00 94.88 475 LEU A N 1
ATOM 3742 C CA . LEU A 1 475 ? -0.649 -23.219 -4.902 1.00 94.88 475 LEU A CA 1
ATOM 3743 C C . LEU A 1 475 ? -0.594 -23.751 -3.471 1.00 94.88 475 LEU A C 1
ATOM 3745 O O . LEU A 1 475 ? -1.264 -23.246 -2.569 1.00 94.88 475 LEU A O 1
ATOM 3749 N N . ASP A 1 476 ? 0.330 -24.682 -3.245 1.00 94.12 476 ASP A N 1
ATOM 3750 C CA . ASP A 1 476 ? 0.721 -25.096 -1.905 1.00 94.12 476 ASP A CA 1
ATOM 3751 C C . ASP A 1 476 ? 1.406 -23.959 -1.134 1.00 94.12 476 ASP A C 1
ATOM 3753 O O . ASP A 1 476 ? 2.139 -23.127 -1.687 1.00 94.12 476 ASP A O 1
ATOM 3757 N N . LEU A 1 477 ? 1.203 -23.962 0.185 1.00 94.94 477 LEU A N 1
ATOM 3758 C CA . LEU A 1 477 ? 1.928 -23.089 1.105 1.00 94.94 477 LEU A CA 1
ATOM 3759 C C . LEU A 1 477 ? 3.446 -23.325 0.996 1.00 94.94 477 LEU A C 1
ATOM 3761 O O . LEU A 1 477 ? 3.857 -24.475 0.810 1.00 94.94 477 LEU A O 1
ATOM 3765 N N . PRO A 1 478 ? 4.289 -22.292 1.215 1.00 93.94 478 PRO A N 1
ATOM 3766 C CA . PRO A 1 478 ? 5.741 -22.458 1.218 1.00 93.94 478 PRO A CA 1
ATOM 3767 C C . PRO A 1 478 ? 6.182 -23.622 2.123 1.00 93.94 478 PRO A C 1
ATOM 3769 O O . PRO A 1 478 ? 5.603 -23.804 3.204 1.00 93.94 478 PRO A O 1
ATOM 3772 N N . PRO A 1 479 ? 7.170 -24.433 1.710 1.00 88.69 479 PRO A N 1
ATOM 3773 C CA . PRO A 1 479 ? 7.527 -25.655 2.420 1.00 88.69 479 PRO A CA 1
ATOM 3774 C C . PRO A 1 479 ? 8.034 -25.349 3.834 1.00 88.69 479 PRO A C 1
ATOM 3776 O O . PRO A 1 479 ? 8.662 -24.323 4.082 1.00 88.69 479 PRO A O 1
ATOM 3779 N N . VAL A 1 480 ? 7.770 -26.248 4.786 1.00 83.50 480 VAL A N 1
ATOM 3780 C CA . VAL A 1 480 ? 8.238 -26.087 6.179 1.00 83.50 480 VAL A CA 1
ATOM 3781 C C . VAL A 1 480 ? 9.768 -26.062 6.235 1.00 83.50 480 VAL A C 1
ATOM 3783 O O . VAL A 1 480 ? 10.354 -25.231 6.924 1.00 83.50 480 VAL A O 1
ATOM 3786 N N . ASN A 1 481 ? 10.397 -26.937 5.450 1.00 77.44 481 ASN A N 1
ATOM 3787 C CA . ASN A 1 481 ? 11.836 -26.984 5.247 1.00 77.44 481 ASN A CA 1
ATOM 3788 C C . ASN A 1 481 ? 12.155 -26.305 3.912 1.00 77.44 481 ASN A C 1
ATOM 3790 O O . ASN A 1 481 ? 12.070 -26.931 2.860 1.00 77.44 481 ASN A O 1
ATOM 3794 N N . ASP A 1 482 ? 12.476 -25.018 3.975 1.00 74.81 482 ASP A N 1
ATOM 3795 C CA . ASP A 1 482 ? 12.942 -24.204 2.849 1.00 74.81 482 ASP A CA 1
ATOM 3796 C C . ASP A 1 482 ? 14.387 -23.751 3.136 1.00 74.81 482 ASP A C 1
ATOM 3798 O O . ASP A 1 482 ? 14.805 -23.715 4.294 1.00 74.81 482 ASP A O 1
ATOM 3802 N N . GLU A 1 483 ? 15.151 -23.376 2.112 1.00 69.12 483 GLU A N 1
ATOM 3803 C CA . GLU A 1 483 ? 16.496 -22.794 2.255 1.00 69.12 483 GLU A CA 1
ATOM 3804 C C . GLU A 1 483 ? 16.488 -21.510 3.097 1.00 69.12 483 GLU A C 1
ATOM 3806 O O . GLU A 1 483 ? 17.480 -21.173 3.735 1.00 69.12 483 GLU A O 1
ATOM 3811 N N . VAL A 1 484 ? 15.348 -20.815 3.131 1.00 73.81 484 VAL A N 1
ATOM 3812 C CA . VAL A 1 484 ? 15.133 -19.590 3.917 1.00 73.81 484 VAL A CA 1
ATOM 3813 C C . VAL A 1 484 ? 14.695 -19.893 5.362 1.00 73.81 484 VAL A C 1
ATOM 3815 O O . VAL A 1 484 ? 14.470 -18.981 6.153 1.00 73.81 484 VAL A O 1
ATOM 3818 N N . ALA A 1 485 ? 14.531 -21.168 5.740 1.00 73.88 485 ALA A N 1
ATOM 3819 C CA . ALA A 1 485 ? 14.135 -21.523 7.099 1.00 73.88 485 ALA A CA 1
ATOM 3820 C C . ALA A 1 485 ? 15.241 -21.158 8.100 1.00 73.88 485 ALA A C 1
ATOM 3822 O O . ALA A 1 485 ? 16.376 -21.630 8.012 1.00 73.88 485 ALA A O 1
ATOM 3823 N N . MET A 1 486 ? 14.880 -20.343 9.088 1.00 68.31 486 MET A N 1
ATOM 3824 C CA . MET A 1 486 ? 15.790 -19.887 10.132 1.00 68.31 486 MET A CA 1
ATOM 3825 C C . MET A 1 486 ? 15.894 -20.952 11.223 1.00 68.31 486 MET A C 1
ATOM 3827 O O . MET A 1 486 ? 14.893 -21.560 11.613 1.00 68.31 486 MET A O 1
ATOM 3831 N N . ALA A 1 487 ? 17.105 -21.171 11.732 1.00 65.44 487 ALA A N 1
ATOM 3832 C CA . ALA A 1 487 ? 17.318 -22.011 12.899 1.00 65.44 487 ALA A CA 1
ATOM 3833 C C . ALA A 1 487 ? 16.950 -21.217 14.161 1.00 65.44 487 ALA A C 1
ATOM 3835 O O . ALA A 1 487 ? 17.470 -20.130 14.405 1.00 65.44 487 ALA A O 1
ATOM 3836 N N . VAL A 1 488 ? 16.025 -21.754 14.942 1.00 66.00 488 VAL A N 1
ATOM 3837 C CA . VAL A 1 488 ? 15.454 -21.141 16.141 1.00 66.00 488 VAL A CA 1
ATOM 3838 C C . VAL A 1 488 ? 15.650 -22.119 17.298 1.00 66.00 488 VAL A C 1
ATOM 3840 O O . VAL A 1 488 ? 15.639 -23.328 17.083 1.00 66.00 488 VAL A O 1
ATOM 3843 N N . ALA A 1 489 ? 15.875 -21.641 18.524 1.00 64.06 489 ALA A N 1
ATOM 3844 C CA . ALA A 1 489 ? 16.004 -22.546 19.666 1.00 64.06 489 ALA A CA 1
ATOM 3845 C C . ALA A 1 489 ? 14.704 -23.357 19.830 1.00 64.06 489 ALA A C 1
ATOM 3847 O O . ALA A 1 489 ? 13.620 -22.784 19.909 1.00 64.06 489 ALA A O 1
ATOM 3848 N N . ALA A 1 490 ? 14.810 -24.684 19.827 1.00 58.94 490 ALA A N 1
ATOM 3849 C CA . ALA A 1 490 ? 13.687 -25.580 20.051 1.00 58.94 490 ALA A CA 1
ATOM 3850 C C . ALA A 1 490 ? 13.307 -25.593 21.531 1.00 58.94 490 ALA A C 1
ATOM 3852 O O . ALA A 1 490 ? 14.158 -25.464 22.419 1.00 58.94 490 ALA A O 1
ATOM 3853 N N . ASP A 1 491 ? 12.023 -25.817 21.775 1.00 54.16 491 ASP A N 1
ATOM 3854 C CA . ASP A 1 491 ? 11.496 -26.012 23.114 1.00 54.16 491 ASP A CA 1
ATOM 3855 C C . ASP A 1 491 ? 11.985 -27.364 23.652 1.00 54.16 491 ASP A C 1
ATOM 3857 O O . ASP A 1 491 ? 11.772 -28.417 23.046 1.00 54.16 491 ASP A O 1
ATOM 3861 N N . VAL A 1 492 ? 12.679 -27.345 24.793 1.00 53.59 492 VAL A N 1
ATOM 3862 C CA . VAL A 1 492 ? 13.135 -28.559 25.485 1.00 53.59 492 VAL A CA 1
ATOM 3863 C C . VAL A 1 492 ? 11.949 -29.154 26.240 1.00 53.59 492 VAL A C 1
ATOM 3865 O O . VAL A 1 492 ? 11.839 -29.032 27.456 1.00 53.59 492 VAL A O 1
ATOM 3868 N N . SER A 1 493 ? 11.014 -29.758 25.517 1.00 45.06 493 SER A N 1
ATOM 3869 C CA . SER A 1 493 ? 9.915 -30.500 26.132 1.00 45.06 493 SER A CA 1
ATOM 3870 C C . SER A 1 493 ? 9.352 -31.545 25.176 1.00 45.06 493 SER A C 1
ATOM 3872 O O . SER A 1 493 ? 8.246 -31.367 24.683 1.00 45.06 493 SER A O 1
ATOM 3874 N N . ASP A 1 494 ? 10.137 -32.582 24.872 1.00 39.44 494 ASP A N 1
ATOM 3875 C CA . ASP A 1 494 ? 9.685 -33.987 24.853 1.00 39.44 494 ASP A CA 1
ATOM 3876 C C . ASP A 1 494 ? 10.869 -34.913 24.504 1.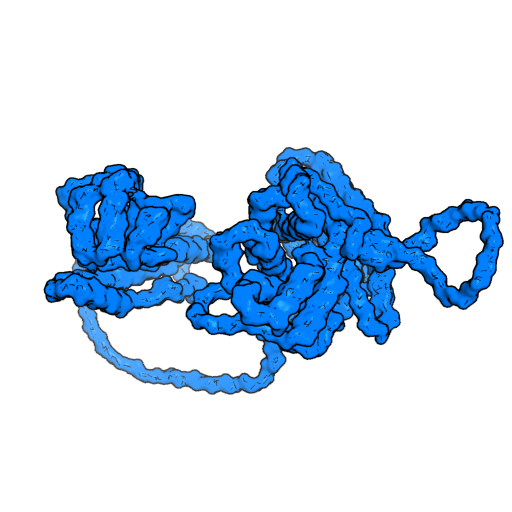00 39.44 494 ASP A C 1
ATOM 3878 O O . ASP A 1 494 ? 10.895 -35.586 23.476 1.00 39.44 494 ASP A O 1
ATOM 3882 N N . ALA A 1 495 ? 11.911 -34.930 25.345 1.00 41.75 495 ALA A N 1
ATOM 3883 C CA . ALA A 1 495 ? 12.807 -36.085 25.370 1.00 41.75 495 ALA A CA 1
ATOM 3884 C C . ALA A 1 495 ? 12.086 -37.178 26.166 1.00 41.75 495 ALA A C 1
ATOM 3886 O O . ALA A 1 495 ? 12.331 -37.369 27.358 1.00 41.75 495 ALA A O 1
ATOM 3887 N N . GLY A 1 496 ? 11.116 -37.824 25.516 1.00 38.12 496 GLY A N 1
ATOM 3888 C CA . GLY A 1 496 ? 10.503 -39.037 26.024 1.00 38.12 496 GLY A CA 1
ATOM 3889 C C . GLY A 1 496 ? 11.597 -40.054 26.334 1.00 38.12 496 GLY A C 1
ATOM 3890 O O . GLY A 1 496 ? 12.485 -40.287 25.515 1.00 38.12 496 GLY A O 1
ATOM 3891 N N . ALA A 1 497 ? 11.534 -40.618 27.538 1.00 39.44 497 ALA A N 1
ATOM 3892 C CA . ALA A 1 497 ? 12.373 -41.713 27.995 1.00 39.44 497 ALA A CA 1
ATOM 3893 C C . ALA A 1 497 ? 12.262 -42.900 27.020 1.00 39.44 497 ALA A C 1
ATOM 3895 O O . ALA A 1 497 ? 11.329 -43.700 27.095 1.00 39.44 497 ALA A O 1
ATOM 3896 N N . GLY A 1 498 ? 13.190 -42.962 26.069 1.00 36.69 498 GLY A N 1
ATOM 3897 C CA . GLY A 1 498 ? 13.490 -44.133 25.264 1.00 36.69 498 GLY A CA 1
ATOM 3898 C C . GLY A 1 498 ? 14.643 -44.866 25.930 1.00 36.69 498 GLY A C 1
ATOM 3899 O O . GLY A 1 498 ? 15.705 -44.286 26.115 1.00 36.69 498 GLY A O 1
ATOM 3900 N N . ASP A 1 499 ? 14.346 -46.094 26.329 1.00 37.91 499 ASP A N 1
ATOM 3901 C CA . ASP A 1 499 ? 15.158 -47.065 27.056 1.00 37.91 499 ASP A CA 1
ATOM 3902 C C . ASP A 1 499 ? 16.628 -47.138 26.604 1.00 37.91 499 ASP A C 1
ATOM 3904 O O . ASP A 1 499 ? 16.936 -47.135 25.408 1.00 37.91 499 ASP A O 1
ATOM 3908 N N . ASP A 1 500 ? 17.505 -47.220 27.602 1.00 42.28 500 ASP A N 1
ATOM 3909 C CA . ASP A 1 500 ? 18.949 -47.384 27.498 1.00 42.28 500 ASP A CA 1
ATOM 3910 C C . ASP A 1 500 ? 19.321 -48.659 26.718 1.00 42.28 500 ASP A C 1
ATOM 3912 O O . ASP A 1 500 ? 18.746 -49.725 26.948 1.00 42.28 500 ASP A O 1
ATOM 3916 N N . ASN A 1 501 ? 20.312 -48.549 25.824 1.00 42.31 501 ASN A N 1
ATOM 3917 C CA . ASN A 1 501 ? 21.442 -49.479 25.627 1.00 42.31 501 ASN A CA 1
ATOM 3918 C C . ASN A 1 501 ? 22.056 -49.272 24.231 1.00 42.31 501 ASN A C 1
ATOM 3920 O O . ASN A 1 501 ? 21.533 -49.782 23.244 1.00 42.31 501 ASN A O 1
ATOM 3924 N N . ASP A 1 502 ? 23.181 -48.562 24.150 1.00 39.66 502 ASP A N 1
ATOM 3925 C CA . ASP A 1 502 ? 24.430 -49.197 23.706 1.00 39.66 502 ASP A CA 1
ATOM 3926 C C . ASP A 1 502 ? 25.626 -48.257 23.922 1.00 39.66 502 ASP A C 1
ATOM 3928 O O . ASP A 1 502 ? 25.613 -47.079 23.561 1.00 39.66 502 ASP A O 1
ATOM 3932 N N . ASP A 1 503 ? 26.653 -48.826 24.544 1.00 47.12 503 ASP A N 1
ATOM 3933 C CA . ASP A 1 503 ? 27.930 -48.228 24.910 1.00 47.12 503 ASP A CA 1
ATOM 3934 C C . ASP A 1 503 ? 28.743 -47.749 23.689 1.00 47.12 503 ASP A C 1
ATOM 3936 O O . ASP A 1 503 ? 28.949 -48.512 22.740 1.00 47.12 503 ASP A O 1
ATOM 3940 N N . ASN A 1 504 ? 29.297 -46.528 23.746 1.00 39.97 504 ASN A N 1
ATOM 3941 C CA . ASN A 1 504 ? 30.753 -46.283 23.684 1.00 39.97 504 ASN A CA 1
ATOM 3942 C C . ASN A 1 504 ? 31.137 -44.789 23.564 1.00 39.97 504 ASN A C 1
ATOM 3944 O O . ASN A 1 504 ? 30.801 -44.116 22.594 1.00 39.97 504 ASN A O 1
ATOM 3948 N N . ASP A 1 505 ? 31.961 -44.387 24.536 1.00 37.72 505 ASP A N 1
ATOM 3949 C CA . ASP A 1 505 ? 33.216 -43.623 24.431 1.00 37.72 505 ASP A CA 1
ATOM 3950 C C . ASP A 1 505 ? 33.212 -42.100 24.148 1.00 37.72 505 ASP A C 1
ATOM 3952 O O . ASP A 1 505 ? 32.985 -41.620 23.040 1.00 37.72 505 ASP A O 1
ATOM 3956 N N . ASP A 1 506 ? 33.548 -41.370 25.218 1.00 39.53 506 ASP A N 1
ATOM 3957 C CA . ASP A 1 506 ? 34.389 -40.172 25.319 1.00 39.53 506 ASP A CA 1
ATOM 3958 C C . ASP A 1 506 ? 34.373 -39.118 24.191 1.00 39.53 506 ASP A C 1
ATOM 3960 O O . ASP A 1 506 ? 35.060 -39.212 23.176 1.00 39.53 506 ASP A O 1
ATOM 3964 N N . THR A 1 507 ? 33.760 -37.963 24.481 1.00 36.62 507 THR A N 1
ATOM 3965 C CA . THR A 1 507 ? 34.508 -36.688 24.537 1.00 36.62 507 THR A CA 1
ATOM 3966 C C . THR A 1 507 ? 33.721 -35.593 25.259 1.00 36.62 507 THR A C 1
ATOM 3968 O O . THR A 1 507 ? 32.605 -35.223 24.903 1.00 36.62 507 THR A O 1
ATOM 3971 N N . ASP A 1 508 ? 34.370 -35.059 26.287 1.00 36.06 508 ASP A N 1
ATOM 3972 C CA . ASP A 1 508 ? 34.009 -33.878 27.055 1.00 36.06 508 ASP A CA 1
ATOM 3973 C C . ASP A 1 508 ? 34.000 -32.616 26.167 1.00 36.06 508 ASP A C 1
ATOM 3975 O O . ASP A 1 508 ? 35.044 -32.131 25.728 1.00 36.06 508 ASP A O 1
ATOM 3979 N N . ALA A 1 509 ? 32.804 -32.090 25.894 1.00 33.81 509 ALA A N 1
ATOM 3980 C CA . ALA A 1 509 ? 32.576 -30.709 25.476 1.00 33.81 509 ALA A CA 1
ATOM 3981 C C . ALA A 1 509 ? 31.196 -30.260 25.978 1.00 33.81 509 ALA A C 1
ATOM 3983 O O . ALA A 1 509 ? 30.182 -30.328 25.282 1.00 33.81 509 ALA A O 1
ATOM 3984 N N . GLY A 1 510 ? 31.163 -29.804 27.230 1.00 34.72 510 GLY A N 1
ATOM 3985 C CA . GLY A 1 510 ? 30.008 -29.161 27.842 1.00 34.72 510 GLY A CA 1
ATOM 3986 C C . GLY A 1 510 ? 29.577 -27.888 27.106 1.00 34.72 510 GLY A C 1
ATOM 3987 O O . GLY A 1 510 ? 30.045 -26.793 27.401 1.00 34.72 510 GLY A O 1
ATOM 3988 N N . ALA A 1 511 ? 28.614 -28.026 26.200 1.00 33.44 511 ALA A N 1
ATOM 3989 C CA . ALA A 1 511 ? 27.653 -26.993 25.840 1.00 33.44 511 ALA A CA 1
ATOM 3990 C C . ALA A 1 511 ? 26.337 -27.698 25.506 1.00 33.44 511 ALA A C 1
ATOM 3992 O O . ALA A 1 511 ? 26.241 -28.430 24.526 1.00 33.44 511 ALA A O 1
ATOM 3993 N N . CYS A 1 512 ? 25.338 -27.511 26.369 1.00 30.97 512 CYS A N 1
ATOM 3994 C CA . CYS A 1 512 ? 23.989 -28.047 26.228 1.00 30.97 512 CYS A CA 1
ATOM 3995 C C . CYS A 1 512 ? 23.480 -27.803 24.797 1.00 30.97 512 CYS A C 1
ATOM 3997 O O . CYS A 1 512 ? 23.214 -26.657 24.422 1.00 30.97 512 CYS A O 1
ATOM 3999 N N . ALA A 1 513 ? 23.394 -28.863 23.989 1.00 36.06 513 ALA A N 1
ATOM 4000 C CA . ALA A 1 513 ? 22.871 -28.811 22.634 1.00 36.06 513 ALA A CA 1
ATOM 4001 C C . ALA A 1 513 ? 21.366 -28.517 22.706 1.00 36.06 513 ALA A C 1
ATOM 4003 O O . ALA A 1 513 ? 20.536 -29.423 22.677 1.00 36.06 513 ALA A O 1
ATOM 4004 N N . ARG A 1 514 ? 20.997 -27.236 22.853 1.00 45.44 514 ARG A N 1
ATOM 4005 C CA . ARG A 1 514 ? 19.625 -26.783 22.603 1.00 45.44 514 ARG A CA 1
ATOM 4006 C C . ARG A 1 514 ? 19.303 -27.206 21.176 1.00 45.44 514 ARG A C 1
ATOM 4008 O O . ARG A 1 514 ? 19.944 -26.716 20.246 1.00 45.44 514 ARG A O 1
ATOM 4015 N N . GLY A 1 515 ? 18.361 -28.135 21.009 1.00 52.06 515 GLY A N 1
ATOM 4016 C CA . GLY A 1 515 ? 17.885 -28.522 19.685 1.00 52.06 515 GLY A CA 1
ATOM 4017 C C . GLY A 1 515 ? 17.521 -27.261 18.904 1.00 52.06 515 GLY A C 1
ATOM 4018 O O . GLY A 1 515 ? 16.942 -26.340 19.467 1.00 52.06 515 GLY A O 1
ATOM 4019 N N . LEU A 1 516 ? 17.920 -27.162 17.641 1.00 58.59 516 LEU A N 1
ATOM 4020 C CA . LEU A 1 516 ? 17.539 -26.046 16.775 1.00 58.59 516 LEU A CA 1
ATOM 4021 C C . LEU A 1 516 ? 16.324 -26.492 15.960 1.00 58.59 516 LEU A C 1
ATOM 4023 O O . LEU A 1 516 ? 16.434 -27.379 15.114 1.00 58.59 516 LEU A O 1
ATOM 4027 N N . ALA A 1 517 ? 15.165 -25.894 16.215 1.00 64.31 517 ALA A N 1
ATOM 4028 C CA . ALA A 1 517 ? 13.988 -26.049 15.376 1.00 64.31 517 ALA A CA 1
ATOM 4029 C C . ALA A 1 517 ? 14.142 -25.158 14.136 1.00 64.31 517 ALA A C 1
ATOM 4031 O O . ALA A 1 517 ? 14.469 -23.977 14.246 1.00 64.31 517 ALA A O 1
ATOM 4032 N N . LYS A 1 518 ? 13.900 -25.698 12.939 1.00 72.94 518 LYS A N 1
ATOM 4033 C CA . LYS A 1 518 ? 13.818 -24.881 11.721 1.00 72.94 518 LYS A CA 1
ATOM 4034 C C . LYS A 1 518 ? 12.421 -24.282 11.619 1.00 72.94 518 LYS A C 1
ATOM 4036 O O . LYS A 1 518 ? 11.443 -25.025 11.583 1.00 72.94 518 LYS A O 1
ATOM 4041 N N . LEU A 1 519 ? 12.328 -22.956 11.547 1.00 83.62 519 LEU A N 1
ATOM 4042 C CA . LEU A 1 519 ? 11.070 -22.253 11.315 1.00 83.62 519 LEU A CA 1
ATOM 4043 C C . LEU A 1 519 ? 11.134 -21.452 10.016 1.00 83.62 519 LEU A C 1
ATOM 4045 O O . LEU A 1 519 ? 12.003 -20.601 9.824 1.00 83.62 519 LEU A O 1
ATOM 4049 N N . ASN A 1 520 ? 10.152 -21.679 9.148 1.00 90.12 520 ASN A N 1
ATOM 4050 C CA . ASN A 1 520 ? 9.948 -20.862 7.962 1.00 90.12 520 ASN A CA 1
ATOM 4051 C C . ASN A 1 520 ? 9.043 -19.657 8.294 1.00 90.12 520 ASN A C 1
ATOM 4053 O O . ASN A 1 520 ? 7.813 -19.761 8.288 1.00 90.12 520 ASN A O 1
ATOM 4057 N N . LEU A 1 521 ? 9.658 -18.504 8.581 1.00 91.62 521 LEU A N 1
ATOM 4058 C CA . LEU A 1 521 ? 8.946 -17.248 8.866 1.00 91.62 521 LEU A CA 1
ATOM 4059 C C . LEU A 1 521 ? 8.152 -16.735 7.658 1.00 91.62 521 LEU A C 1
ATOM 4061 O O . LEU A 1 521 ? 7.087 -16.142 7.842 1.00 91.62 521 LEU A O 1
ATOM 4065 N N . PHE A 1 522 ? 8.619 -17.006 6.437 1.00 95.25 522 PHE A N 1
ATOM 4066 C CA . PHE A 1 522 ? 7.895 -16.665 5.216 1.00 95.25 522 PHE A CA 1
ATOM 4067 C C . PHE A 1 522 ? 6.568 -17.427 5.133 1.00 95.25 522 PHE A C 1
ATOM 4069 O O . PHE A 1 522 ? 5.511 -16.828 4.937 1.00 95.25 522 PHE A O 1
ATOM 4076 N N . ARG A 1 523 ? 6.592 -18.740 5.395 1.00 95.31 523 ARG A N 1
ATOM 4077 C CA . ARG A 1 523 ? 5.374 -19.556 5.499 1.00 95.31 523 ARG A CA 1
ATOM 4078 C C . ARG A 1 523 ? 4.436 -19.021 6.582 1.00 95.31 523 ARG A C 1
ATOM 4080 O O . ARG A 1 523 ? 3.246 -18.845 6.325 1.00 95.31 523 ARG A O 1
ATOM 4087 N N . ALA A 1 524 ? 4.963 -18.740 7.774 1.00 94.81 524 ALA A N 1
ATOM 4088 C CA . ALA A 1 524 ? 4.166 -18.201 8.872 1.00 94.81 524 ALA A CA 1
ATOM 4089 C C . ALA A 1 524 ? 3.485 -16.878 8.468 1.00 94.81 524 ALA A C 1
ATOM 4091 O O . ALA A 1 524 ? 2.303 -16.674 8.753 1.00 94.81 524 ALA A O 1
ATOM 4092 N N . ARG A 1 525 ? 4.190 -16.011 7.727 1.00 96.25 525 ARG A N 1
ATOM 4093 C CA . ARG A 1 525 ? 3.636 -14.766 7.186 1.00 96.25 525 ARG A CA 1
ATOM 4094 C C . ARG A 1 525 ? 2.507 -15.004 6.181 1.00 96.25 525 ARG A C 1
ATOM 4096 O O . ARG A 1 525 ? 1.502 -14.296 6.261 1.00 96.25 525 ARG A O 1
ATOM 4103 N N . VAL A 1 526 ? 2.648 -15.974 5.274 1.00 97.94 526 VAL A N 1
ATOM 4104 C CA . VAL A 1 526 ? 1.596 -16.355 4.310 1.00 97.94 526 VAL A CA 1
ATOM 4105 C C . VAL A 1 526 ? 0.335 -16.827 5.035 1.00 97.94 526 VAL A C 1
ATOM 4107 O O . VAL A 1 526 ? -0.765 -16.369 4.730 1.00 97.94 526 VAL A O 1
ATOM 4110 N N . GLU A 1 527 ? 0.482 -17.685 6.042 1.00 97.31 527 GLU A N 1
ATOM 4111 C CA . GLU A 1 527 ? -0.650 -18.180 6.836 1.00 97.31 527 GLU A CA 1
ATOM 4112 C C . GLU A 1 527 ? -1.367 -17.032 7.576 1.00 97.31 527 GLU A C 1
ATOM 4114 O O . GLU A 1 527 ? -2.598 -16.998 7.642 1.00 97.31 527 GLU A O 1
ATOM 4119 N N . LEU A 1 528 ? -0.623 -16.037 8.076 1.00 98.00 528 LEU A N 1
ATOM 4120 C CA . LEU A 1 528 ? -1.217 -14.835 8.667 1.00 98.00 528 LEU A CA 1
ATOM 4121 C C . LEU A 1 528 ? -1.934 -13.966 7.616 1.00 98.00 528 LEU A C 1
ATOM 4123 O O . LEU A 1 528 ? -3.006 -13.436 7.902 1.00 98.00 528 LEU A O 1
ATOM 4127 N N . ALA A 1 529 ? -1.424 -13.884 6.382 1.00 98.44 529 ALA A N 1
ATOM 4128 C CA . ALA A 1 529 ? -2.114 -13.210 5.276 1.00 98.44 529 ALA A CA 1
ATOM 4129 C C . ALA A 1 529 ? -3.441 -13.896 4.908 1.00 98.44 529 ALA A C 1
ATOM 4131 O O . ALA A 1 529 ? -4.434 -13.220 4.648 1.00 98.44 529 ALA A O 1
ATOM 4132 N N . GLN A 1 530 ? -3.519 -15.227 4.961 1.00 98.19 530 GLN A N 1
ATOM 4133 C CA . GLN A 1 530 ? -4.793 -15.945 4.805 1.00 98.19 530 GLN A CA 1
ATOM 4134 C C . GLN A 1 530 ? -5.790 -15.604 5.926 1.00 98.19 530 GLN A C 1
ATOM 4136 O O . GLN A 1 530 ? -6.990 -15.471 5.686 1.00 98.19 530 GLN A O 1
ATOM 4141 N N . ILE A 1 531 ? -5.317 -15.415 7.164 1.00 98.38 531 ILE A N 1
ATOM 4142 C CA . ILE A 1 531 ? -6.165 -14.921 8.261 1.00 98.38 531 ILE A CA 1
ATOM 4143 C C . ILE A 1 531 ? -6.674 -13.503 7.954 1.00 98.38 531 ILE A C 1
ATOM 4145 O O . ILE A 1 531 ? -7.871 -13.265 8.106 1.00 98.38 531 ILE A O 1
ATOM 4149 N N . GLN A 1 532 ? -5.812 -12.595 7.478 1.00 98.12 532 GLN A N 1
ATOM 4150 C CA . GLN A 1 532 ? -6.202 -11.233 7.076 1.00 98.12 532 GLN A CA 1
ATOM 4151 C C . GLN A 1 532 ? -7.300 -11.250 5.994 1.00 98.12 532 GLN A C 1
ATOM 4153 O O . GLN A 1 532 ? -8.288 -10.527 6.116 1.00 98.12 532 GLN A O 1
ATOM 4158 N N . GLY A 1 533 ? -7.182 -12.123 4.985 1.00 97.38 533 GLY A N 1
ATOM 4159 C CA . GLY A 1 533 ? -8.215 -12.309 3.956 1.00 97.38 533 GLY A CA 1
ATOM 4160 C C . GLY A 1 533 ? -9.570 -12.720 4.544 1.00 97.38 533 GLY A C 1
ATOM 4161 O O . GLY A 1 533 ? -10.594 -12.104 4.256 1.00 97.38 533 GLY A O 1
ATOM 4162 N N . ARG A 1 534 ? -9.578 -13.674 5.484 1.00 97.56 534 ARG A N 1
ATOM 4163 C CA . ARG A 1 534 ? -10.813 -14.084 6.178 1.00 97.56 534 ARG A CA 1
ATOM 4164 C C . ARG A 1 534 ? -11.421 -12.976 7.041 1.00 97.56 534 ARG A C 1
ATOM 4166 O O . ARG A 1 534 ? -12.644 -12.915 7.166 1.00 97.56 534 ARG A O 1
ATOM 4173 N N . VAL A 1 535 ? -10.605 -12.100 7.637 1.00 97.69 535 VAL A N 1
ATOM 4174 C CA . VAL A 1 535 ? -11.106 -10.903 8.341 1.00 97.69 535 VAL A CA 1
ATOM 4175 C C . VAL A 1 535 ? -11.822 -9.981 7.360 1.00 97.69 535 VAL A C 1
ATOM 4177 O O . VAL A 1 535 ? -12.938 -9.553 7.652 1.00 97.69 535 VAL A O 1
ATOM 4180 N N . TYR A 1 536 ? -11.235 -9.729 6.186 1.00 96.94 536 TYR A N 1
ATOM 4181 C CA . TYR A 1 536 ? -11.886 -8.938 5.142 1.00 96.94 536 TYR A CA 1
ATOM 4182 C C . TYR A 1 536 ? -13.249 -9.524 4.753 1.00 96.94 536 TYR A C 1
ATOM 4184 O O . TYR A 1 536 ? -14.262 -8.817 4.801 1.00 96.94 536 TYR A O 1
ATOM 4192 N N . ASP A 1 537 ? -13.298 -10.824 4.460 1.00 95.44 537 ASP A N 1
ATOM 4193 C CA . ASP A 1 537 ? -14.533 -11.509 4.076 1.00 95.44 537 ASP A CA 1
ATOM 4194 C C . ASP A 1 537 ? -15.607 -11.437 5.161 1.00 95.44 537 ASP A C 1
ATOM 4196 O O . ASP A 1 537 ? -16.789 -11.285 4.847 1.00 95.44 537 ASP A O 1
ATOM 4200 N N . CYS A 1 538 ? -15.201 -11.511 6.430 1.00 96.25 538 CYS A N 1
ATOM 4201 C CA . CYS A 1 538 ? -16.090 -11.471 7.585 1.00 96.25 538 CYS A CA 1
ATOM 4202 C C . CYS A 1 538 ? -16.585 -10.058 7.928 1.00 96.25 538 CYS A C 1
ATOM 4204 O O . CYS A 1 538 ? -17.693 -9.920 8.448 1.00 96.25 538 CYS A O 1
ATOM 4206 N N . VAL A 1 539 ? -15.775 -9.017 7.709 1.00 94.31 539 VAL A N 1
ATOM 4207 C CA . VAL A 1 539 ? -16.047 -7.662 8.222 1.00 94.31 539 VAL A CA 1
ATOM 4208 C C . VAL A 1 539 ? -16.439 -6.687 7.115 1.00 94.31 539 VAL A C 1
ATOM 4210 O O . VAL A 1 539 ? -17.426 -5.968 7.275 1.00 94.31 539 VAL A O 1
ATOM 4213 N N . PHE A 1 540 ? -15.699 -6.664 6.005 1.00 94.25 540 PHE A N 1
ATOM 4214 C CA . PHE A 1 540 ? -15.758 -5.586 5.011 1.00 94.25 540 PHE A CA 1
ATOM 4215 C C . PHE A 1 540 ? -16.413 -5.980 3.688 1.00 94.25 540 PHE A C 1
ATOM 4217 O O . PHE A 1 540 ? -16.903 -5.098 2.978 1.00 94.25 540 PHE A O 1
ATOM 4224 N N . SER A 1 541 ? -16.450 -7.274 3.351 1.00 94.44 541 SER A N 1
ATOM 4225 C CA . SER A 1 541 ? -17.058 -7.731 2.099 1.00 94.44 541 SER A CA 1
ATOM 4226 C C . SER A 1 541 ? -18.528 -7.304 1.984 1.00 94.44 541 SER A C 1
ATOM 4228 O O . SER A 1 541 ? -19.253 -7.173 2.974 1.00 94.44 541 SER A O 1
ATOM 4230 N N . VAL A 1 542 ? -19.019 -7.132 0.753 1.00 92.94 542 VAL A N 1
ATOM 4231 C CA . VAL A 1 542 ? -20.449 -6.853 0.519 1.00 92.94 542 VAL A CA 1
ATOM 4232 C C . VAL A 1 542 ? -21.315 -7.965 1.117 1.00 92.94 542 VAL A C 1
ATOM 4234 O O . VAL A 1 542 ? -22.345 -7.687 1.727 1.00 92.94 542 VAL A O 1
ATOM 4237 N N . ARG A 1 543 ? -20.859 -9.221 1.021 1.00 90.81 543 ARG A N 1
ATOM 4238 C CA . ARG A 1 543 ? -21.534 -10.382 1.613 1.00 90.81 543 ARG A CA 1
ATOM 4239 C C . ARG A 1 543 ? 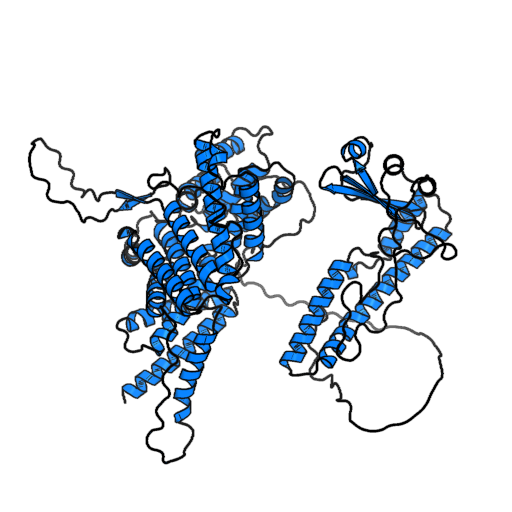-21.651 -10.268 3.135 1.00 90.81 543 ARG A C 1
ATOM 4241 O O . ARG A 1 543 ? -22.700 -10.609 3.673 1.00 90.81 543 ARG A O 1
ATOM 4248 N N . ALA A 1 544 ? -20.637 -9.740 3.821 1.00 92.19 544 ALA A N 1
ATOM 4249 C CA . ALA A 1 544 ? -20.666 -9.540 5.271 1.00 92.19 544 ALA A CA 1
ATOM 4250 C C . ALA A 1 544 ? -21.765 -8.575 5.743 1.00 92.19 544 ALA A C 1
ATOM 4252 O O . ALA A 1 544 ? -22.178 -8.657 6.899 1.00 92.19 544 ALA A O 1
ATOM 4253 N N . ARG A 1 545 ? -22.244 -7.664 4.880 1.00 90.75 545 ARG A N 1
ATOM 4254 C CA . ARG A 1 545 ? -23.324 -6.714 5.215 1.00 90.75 545 ARG A CA 1
ATOM 4255 C C . ARG A 1 545 ? -24.697 -7.376 5.298 1.00 90.75 545 ARG A C 1
ATOM 4257 O O . ARG A 1 545 ? -25.549 -6.902 6.038 1.00 90.75 545 ARG A O 1
ATOM 4264 N N . TYR A 1 546 ? -24.897 -8.450 4.540 1.00 92.56 546 TYR A N 1
ATOM 4265 C CA . TYR A 1 546 ? -26.163 -9.186 4.466 1.00 92.56 546 TYR A CA 1
ATOM 4266 C C . TYR A 1 546 ? -26.136 -10.500 5.254 1.00 92.56 546 TYR A C 1
ATOM 4268 O O . TYR A 1 546 ? -27.108 -11.251 5.238 1.00 92.56 546 TYR A O 1
ATOM 4276 N N . MET A 1 547 ? -25.014 -10.803 5.906 1.00 93.50 547 MET A N 1
ATOM 4277 C CA . MET A 1 547 ? -24.844 -12.009 6.704 1.00 93.50 547 MET A CA 1
ATOM 4278 C C . MET A 1 547 ? -25.628 -11.904 8.014 1.00 93.50 547 MET A C 1
ATOM 4280 O O . MET A 1 547 ? -25.640 -10.849 8.649 1.00 93.50 547 MET A O 1
ATOM 4284 N N . ASP A 1 548 ? -26.242 -13.011 8.436 1.00 94.62 548 ASP A N 1
ATOM 4285 C CA . ASP A 1 548 ? -26.895 -13.092 9.741 1.00 94.62 548 ASP A CA 1
ATOM 4286 C C . ASP A 1 548 ? -25.904 -12.771 10.875 1.00 94.62 548 ASP A C 1
ATOM 4288 O O . ASP A 1 548 ? -24.739 -13.180 10.841 1.00 94.62 548 ASP A O 1
ATOM 4292 N N . ALA A 1 549 ? -26.364 -12.055 11.904 1.00 91.38 549 ALA A N 1
ATOM 4293 C CA . ALA A 1 549 ? -25.507 -11.616 13.004 1.00 91.38 549 ALA A CA 1
ATOM 4294 C C . ALA A 1 549 ? -24.886 -12.802 13.766 1.00 91.38 549 ALA A C 1
ATOM 4296 O O . ALA A 1 549 ? -23.716 -12.742 14.154 1.00 91.38 549 ALA A O 1
ATOM 4297 N N . GLY A 1 550 ? -25.633 -13.898 13.940 1.00 92.00 550 GLY A N 1
ATOM 4298 C CA . GLY A 1 550 ? -25.139 -15.123 14.565 1.00 92.00 550 GLY A CA 1
ATOM 4299 C C . GLY A 1 550 ? -24.123 -15.855 13.688 1.00 92.00 550 GLY A C 1
ATOM 4300 O O . GLY A 1 550 ? -23.099 -16.328 14.187 1.00 92.00 550 GLY A O 1
ATOM 4301 N N . GLU A 1 551 ? -24.352 -15.921 12.375 1.00 93.00 551 GLU A N 1
ATOM 4302 C CA . GLU A 1 551 ? -23.373 -16.453 11.418 1.00 93.00 551 GLU A CA 1
ATOM 4303 C C . GLU A 1 551 ? -22.069 -15.644 11.424 1.00 93.00 551 GLU A C 1
ATOM 4305 O O . GLU A 1 551 ? -20.993 -16.224 11.602 1.00 93.00 551 GLU A O 1
ATOM 4310 N N . LYS A 1 552 ? -22.163 -14.314 11.332 1.00 93.38 552 LYS A N 1
ATOM 4311 C CA . LYS A 1 552 ? -21.012 -13.406 11.383 1.00 93.38 552 LYS A CA 1
ATOM 4312 C C . LYS A 1 552 ? -20.229 -13.560 12.687 1.00 93.38 552 LYS A C 1
ATOM 4314 O O . LYS A 1 552 ? -19.004 -13.668 12.657 1.00 93.38 552 LYS A O 1
ATOM 4319 N N . ALA A 1 553 ? -20.918 -13.655 13.826 1.00 93.19 553 ALA A N 1
ATOM 4320 C CA . ALA A 1 553 ? -20.289 -13.877 15.127 1.00 93.19 553 ALA A CA 1
ATOM 4321 C C . ALA A 1 553 ? -19.533 -15.219 15.197 1.00 93.19 553 ALA A C 1
ATOM 4323 O O . ALA A 1 553 ? -18.423 -15.274 15.734 1.00 93.19 553 ALA A O 1
ATOM 4324 N N . ARG A 1 554 ? -20.084 -16.301 14.621 1.00 94.12 554 ARG A N 1
ATOM 4325 C CA . ARG A 1 554 ? -19.396 -17.605 14.544 1.00 94.12 554 ARG A CA 1
ATOM 4326 C C . ARG A 1 554 ? -18.153 -17.550 13.659 1.00 94.12 554 ARG A C 1
ATOM 4328 O O . ARG A 1 554 ? -17.120 -18.090 14.056 1.00 94.12 554 ARG A O 1
ATOM 4335 N N . LEU A 1 555 ? -18.228 -16.896 12.497 1.00 96.00 555 LEU A N 1
ATOM 4336 C CA . LEU A 1 555 ? -17.064 -16.708 11.623 1.00 96.00 555 LEU A CA 1
ATOM 4337 C C . LEU A 1 555 ? -15.976 -15.898 12.328 1.00 96.00 555 LEU A C 1
ATOM 4339 O O . LEU A 1 555 ? -14.830 -16.340 12.394 1.00 96.00 555 LEU A O 1
ATOM 4343 N N . ALA A 1 556 ? -16.346 -14.773 12.944 1.00 97.06 556 ALA A N 1
ATOM 4344 C CA . ALA A 1 556 ? -15.426 -13.944 13.710 1.00 97.06 556 ALA A CA 1
ATOM 4345 C C . ALA A 1 556 ? -14.756 -14.737 14.847 1.00 97.06 556 ALA A C 1
ATOM 4347 O O . ALA A 1 556 ? -13.555 -14.601 15.078 1.00 97.06 556 ALA A O 1
ATOM 4348 N N . GLN A 1 557 ? -15.494 -15.611 15.541 1.00 96.69 557 GLN A N 1
ATOM 4349 C CA . GLN A 1 557 ? -14.920 -16.495 16.558 1.00 96.69 557 GLN A CA 1
ATOM 4350 C C . GLN A 1 557 ? -13.939 -17.519 15.966 1.00 96.69 557 GLN A C 1
ATOM 4352 O O . GLN A 1 557 ? -12.858 -17.716 16.521 1.00 96.69 557 GLN A O 1
ATOM 4357 N N . GLY A 1 558 ? -14.266 -18.135 14.827 1.00 97.75 558 GLY A N 1
ATOM 4358 C CA . GLY A 1 558 ? -13.358 -19.048 14.123 1.00 97.75 558 GLY A CA 1
ATOM 4359 C C . GLY A 1 558 ? -12.057 -18.372 13.673 1.00 97.75 558 GLY A C 1
ATOM 4360 O O . GLY A 1 558 ? -10.978 -18.966 13.752 1.00 97.75 558 GLY A O 1
ATOM 4361 N N . ILE A 1 559 ? -12.131 -17.101 13.268 1.00 98.44 559 ILE A N 1
ATOM 4362 C CA . ILE A 1 559 ? -10.954 -16.301 12.913 1.00 98.44 559 ILE A CA 1
ATOM 4363 C C . ILE A 1 559 ? -10.100 -16.008 14.156 1.00 98.44 559 ILE A C 1
ATOM 4365 O O . ILE A 1 559 ? -8.888 -16.217 14.114 1.00 98.44 559 ILE A O 1
ATOM 4369 N N . ARG A 1 560 ? -10.705 -15.617 15.289 1.00 98.06 560 ARG A N 1
ATOM 4370 C CA . ARG A 1 560 ? -9.975 -15.418 16.562 1.00 98.06 560 ARG A CA 1
ATOM 4371 C C . ARG A 1 560 ? -9.237 -16.683 17.006 1.00 98.06 560 ARG A C 1
ATOM 4373 O O . ARG A 1 560 ? -8.070 -16.606 17.383 1.00 98.06 560 ARG A O 1
ATOM 4380 N N . LEU A 1 561 ? -9.884 -17.845 16.901 1.00 97.56 561 LEU A N 1
ATOM 4381 C CA . LEU A 1 561 ? -9.251 -19.138 17.184 1.00 97.56 561 LEU A CA 1
ATOM 4382 C C . LEU A 1 561 ? -8.081 -19.419 16.235 1.00 97.56 561 LEU A C 1
ATOM 4384 O O . LEU A 1 561 ? -7.046 -19.906 16.674 1.00 97.56 561 LEU A O 1
ATOM 4388 N N . SER A 1 562 ? -8.205 -19.059 14.955 1.00 98.25 562 SER A N 1
ATOM 4389 C CA . SER A 1 562 ? -7.111 -19.221 13.990 1.00 98.25 562 SER A CA 1
ATOM 4390 C C . SER A 1 562 ? -5.892 -18.360 14.339 1.00 98.25 562 SER A C 1
ATOM 4392 O O . SER A 1 562 ? -4.765 -18.823 14.194 1.00 98.25 562 SER A O 1
ATOM 4394 N N . ILE A 1 563 ? -6.098 -17.133 14.833 1.00 98.00 563 ILE A N 1
ATOM 4395 C CA . ILE A 1 563 ? -5.011 -16.265 15.322 1.00 98.00 563 ILE A CA 1
ATOM 4396 C C . ILE A 1 563 ? -4.317 -16.910 16.530 1.00 98.00 563 ILE A C 1
ATOM 4398 O O . ILE A 1 563 ? -3.091 -16.989 16.574 1.00 98.00 563 ILE A O 1
ATOM 4402 N N . GLN A 1 564 ? -5.093 -17.429 17.486 1.00 96.12 564 GLN A N 1
ATOM 4403 C CA . GLN A 1 564 ? -4.551 -18.121 18.660 1.00 96.12 564 GLN A CA 1
ATOM 4404 C C . GLN A 1 564 ? -3.760 -19.378 18.275 1.00 96.12 564 GLN A C 1
ATOM 4406 O O . GLN A 1 564 ? -2.655 -19.579 18.769 1.00 96.12 564 GLN A O 1
ATOM 4411 N N . GLN A 1 565 ? -4.286 -20.194 17.357 1.00 96.19 565 GLN A N 1
ATOM 4412 C CA . GLN A 1 565 ? -3.606 -21.384 16.839 1.00 96.19 565 GLN A CA 1
ATOM 4413 C C . GLN A 1 565 ? -2.331 -21.033 16.074 1.00 96.19 565 GLN A C 1
ATOM 4415 O O . GLN A 1 565 ? -1.328 -21.731 16.198 1.00 96.19 565 GLN A O 1
ATOM 4420 N N . TRP A 1 566 ? -2.343 -19.954 15.289 1.00 95.56 566 TRP A N 1
ATOM 4421 C CA . TRP A 1 566 ? -1.144 -19.487 14.603 1.00 95.56 566 TRP A CA 1
ATOM 4422 C C . TRP A 1 566 ? -0.040 -19.162 15.606 1.00 95.56 566 TRP A C 1
ATOM 4424 O O . TRP A 1 566 ? 1.078 -19.648 15.463 1.00 95.56 566 TRP A O 1
ATOM 4434 N N . LYS A 1 567 ? -0.384 -18.424 16.663 1.00 94.31 567 LYS A N 1
ATOM 4435 C CA . LYS A 1 567 ? 0.552 -18.014 17.709 1.00 94.31 567 LYS A CA 1
ATOM 4436 C C . LYS A 1 567 ? 1.046 -19.182 18.564 1.00 94.31 567 LYS A C 1
ATOM 4438 O O . LYS A 1 567 ? 2.223 -19.232 18.890 1.00 94.31 567 LYS A O 1
ATOM 4443 N N . ALA A 1 568 ? 0.177 -20.141 18.880 1.00 92.00 568 ALA A N 1
ATOM 4444 C CA . ALA A 1 568 ? 0.529 -21.325 19.664 1.00 92.00 568 ALA A CA 1
ATOM 4445 C C . ALA A 1 568 ? 1.520 -22.269 18.956 1.00 92.00 568 ALA A C 1
ATOM 4447 O O . ALA A 1 568 ? 2.124 -23.110 19.611 1.00 92.00 568 ALA A O 1
ATOM 4448 N N . ARG A 1 569 ? 1.691 -22.147 17.631 1.00 89.88 569 ARG A N 1
ATOM 4449 C CA . ARG A 1 569 ? 2.687 -22.915 16.860 1.00 89.88 569 ARG A CA 1
ATOM 4450 C C . ARG A 1 569 ? 4.086 -22.296 16.879 1.00 89.88 569 ARG A C 1
ATOM 4452 O O . ARG A 1 569 ? 5.009 -22.893 16.329 1.00 89.88 569 ARG A O 1
ATOM 4459 N N . LEU A 1 570 ? 4.246 -21.098 17.437 1.00 88.75 570 LEU A N 1
ATOM 4460 C CA . LEU A 1 570 ? 5.549 -20.451 17.520 1.00 88.75 570 LEU A CA 1
ATOM 4461 C C . LEU A 1 570 ? 6.382 -21.071 18.653 1.00 88.75 570 LEU A C 1
ATOM 4463 O O . LEU A 1 570 ? 5.845 -21.241 19.747 1.00 88.75 570 LEU A O 1
ATOM 4467 N N . PRO A 1 571 ? 7.683 -21.336 18.433 1.00 88.50 571 PRO A N 1
ATOM 4468 C CA . PRO A 1 571 ? 8.604 -21.715 19.506 1.00 88.50 571 PRO A CA 1
ATOM 4469 C C . PRO A 1 571 ? 8.657 -20.661 20.619 1.00 88.50 571 PRO A C 1
ATOM 4471 O O . PRO A 1 571 ? 8.522 -19.462 20.343 1.00 88.50 571 PRO A O 1
ATOM 4474 N N . ILE A 1 572 ? 8.952 -21.071 21.858 1.00 85.62 572 ILE A N 1
ATOM 4475 C CA . ILE A 1 572 ? 9.013 -20.165 23.022 1.00 85.62 572 ILE A CA 1
ATOM 4476 C C . ILE A 1 572 ? 10.032 -19.041 22.804 1.00 85.62 572 ILE A C 1
ATOM 4478 O O . ILE A 1 572 ? 9.804 -17.907 23.227 1.00 85.62 572 ILE A O 1
ATOM 4482 N N . SER A 1 573 ? 11.124 -19.305 22.084 1.00 84.44 573 SER A N 1
ATOM 4483 C CA . SER A 1 573 ? 12.140 -18.292 21.773 1.00 84.44 573 SER A CA 1
ATOM 4484 C C . SER A 1 573 ? 11.660 -17.178 20.832 1.00 84.44 573 SER A C 1
ATOM 4486 O O . SER A 1 573 ? 12.365 -16.189 20.656 1.00 84.44 573 SER A O 1
ATOM 4488 N N . LEU A 1 574 ? 10.492 -17.326 20.199 1.00 88.62 574 LEU A N 1
ATOM 4489 C CA . LEU A 1 574 ? 9.822 -16.259 19.445 1.00 88.62 574 LEU A CA 1
ATOM 4490 C C . LEU A 1 574 ? 8.660 -15.628 20.219 1.00 88.62 574 LEU A C 1
ATOM 4492 O O . LEU A 1 574 ? 7.985 -14.736 19.705 1.00 88.62 574 LEU A O 1
ATOM 4496 N N . GLY A 1 575 ? 8.423 -16.080 21.451 1.00 89.62 575 GLY A N 1
ATOM 4497 C CA . GLY A 1 575 ? 7.446 -15.496 22.353 1.00 89.62 575 GLY A CA 1
ATOM 4498 C C . GLY A 1 575 ? 7.854 -14.095 22.811 1.00 89.62 575 GLY A C 1
ATOM 4499 O O . GLY A 1 575 ? 9.035 -13.772 22.952 1.00 89.62 575 GLY A O 1
ATOM 4500 N N . VAL A 1 576 ? 6.849 -13.265 23.087 1.00 91.19 576 VAL A N 1
ATOM 4501 C CA . VAL A 1 576 ? 7.015 -11.851 23.466 1.00 91.19 576 VAL A CA 1
ATOM 4502 C C . VAL A 1 576 ? 7.886 -11.681 24.709 1.00 91.19 576 VAL A C 1
ATOM 4504 O O . VAL A 1 576 ? 8.751 -10.810 24.718 1.00 91.19 576 VAL A O 1
ATOM 4507 N N . GLU A 1 577 ? 7.698 -12.516 25.732 1.00 88.31 577 GLU A N 1
ATOM 4508 C CA . GLU A 1 577 ? 8.472 -12.446 26.981 1.00 88.31 577 GLU A CA 1
ATOM 4509 C C . GLU A 1 577 ? 9.961 -12.751 26.755 1.00 88.31 577 GLU A C 1
ATOM 4511 O O . GLU A 1 577 ? 10.838 -12.049 27.265 1.00 88.31 577 GLU A O 1
ATOM 4516 N N . PHE A 1 578 ? 10.268 -13.754 25.926 1.00 88.00 578 PHE A N 1
ATOM 4517 C CA . PHE A 1 578 ? 11.649 -14.093 25.587 1.00 88.00 578 PHE A CA 1
ATOM 4518 C C . PHE A 1 578 ? 12.301 -12.975 24.766 1.00 88.00 578 PHE A C 1
ATOM 4520 O O . PHE A 1 578 ? 13.362 -12.473 25.126 1.00 88.00 578 PHE A O 1
ATOM 4527 N N . LEU A 1 579 ? 11.647 -12.528 23.692 1.00 89.88 579 LEU A N 1
ATOM 4528 C CA . LEU A 1 579 ? 12.198 -11.493 22.812 1.00 89.88 579 LEU A CA 1
ATOM 4529 C C . LEU A 1 579 ? 12.345 -10.133 23.507 1.00 89.88 579 LEU A C 1
ATOM 4531 O O . LEU A 1 579 ? 13.288 -9.401 23.216 1.00 89.88 579 LEU A O 1
ATOM 4535 N N . SER A 1 580 ? 11.447 -9.799 24.438 1.00 87.06 580 SER A N 1
ATOM 4536 C CA . SER A 1 580 ? 11.512 -8.528 25.170 1.00 87.06 580 SER A CA 1
ATOM 4537 C C . SER A 1 580 ? 12.619 -8.513 26.227 1.00 87.06 580 SER A C 1
ATOM 4539 O O . SER A 1 580 ? 13.190 -7.455 26.470 1.00 87.06 580 SER A O 1
ATOM 4541 N N . SER A 1 581 ? 12.954 -9.667 26.817 1.00 78.81 581 SER A N 1
ATOM 4542 C CA . SER A 1 581 ? 13.997 -9.794 27.849 1.00 78.81 581 SER A CA 1
ATOM 4543 C C . SER A 1 581 ? 15.414 -9.950 27.285 1.00 78.81 581 SER A C 1
ATOM 4545 O O . SER A 1 581 ? 16.370 -9.475 27.893 1.00 78.81 581 SER A O 1
ATOM 4547 N N . GLN A 1 582 ? 15.584 -10.552 26.102 1.00 69.12 582 GLN A N 1
ATOM 4548 C CA . GLN A 1 582 ? 16.907 -10.674 25.461 1.00 69.12 582 GLN A CA 1
ATOM 4549 C C . GLN A 1 582 ? 17.542 -9.305 25.150 1.00 69.12 582 GLN A C 1
ATOM 4551 O O . GLN A 1 582 ? 18.749 -9.130 25.306 1.00 69.12 582 GLN A O 1
ATOM 4556 N N . ASN A 1 583 ? 16.729 -8.296 24.817 1.00 58.78 583 ASN A N 1
ATOM 4557 C CA . ASN A 1 583 ? 17.199 -6.925 24.579 1.00 58.78 583 ASN A CA 1
ATOM 4558 C C . ASN A 1 583 ? 17.736 -6.209 25.836 1.00 58.78 583 ASN A C 1
ATOM 4560 O O . ASN A 1 583 ? 18.316 -5.126 25.715 1.00 58.78 583 ASN A O 1
ATOM 4564 N N . GLU A 1 584 ? 17.543 -6.764 27.038 1.00 50.88 584 GLU A N 1
ATOM 4565 C CA . GLU A 1 584 ? 18.106 -6.206 28.273 1.00 50.88 584 GLU A CA 1
ATOM 4566 C C . GLU A 1 584 ? 19.551 -6.668 28.526 1.00 50.88 584 GLU A C 1
ATOM 4568 O O . GLU A 1 584 ? 20.307 -5.930 29.156 1.00 50.88 584 GLU A O 1
ATOM 4573 N N . ASN A 1 585 ? 19.956 -7.830 27.992 1.00 46.78 585 ASN A N 1
ATOM 4574 C CA . ASN A 1 585 ? 21.186 -8.523 28.399 1.00 46.78 585 ASN A CA 1
ATOM 4575 C C . ASN A 1 585 ? 22.328 -8.523 27.369 1.00 46.78 585 ASN A C 1
ATOM 4577 O O . ASN A 1 585 ? 23.471 -8.775 27.754 1.00 46.78 585 ASN A O 1
ATOM 4581 N N . ASP A 1 586 ? 22.075 -8.228 26.091 1.00 46.34 586 ASP A N 1
ATOM 4582 C CA . ASP A 1 586 ? 23.120 -8.287 25.065 1.00 46.34 586 ASP A CA 1
ATOM 4583 C C . ASP A 1 586 ? 23.819 -6.932 24.854 1.00 46.34 586 ASP A C 1
ATOM 4585 O O . ASP A 1 586 ? 23.378 -6.062 24.105 1.00 46.34 586 ASP A O 1
ATOM 4589 N N . GLY A 1 587 ? 24.971 -6.771 25.511 1.00 46.81 587 GLY A N 1
ATOM 4590 C CA . GLY A 1 587 ? 26.025 -5.832 25.106 1.00 46.81 587 GLY A CA 1
ATOM 4591 C C . GLY A 1 587 ? 26.890 -6.366 23.953 1.00 46.81 587 GLY A C 1
ATOM 4592 O O . GLY A 1 587 ? 27.937 -5.787 23.662 1.00 46.81 587 GLY A O 1
ATOM 4593 N N . SER A 1 588 ? 26.493 -7.485 23.331 1.00 43.66 588 SER A N 1
ATOM 4594 C CA . SER A 1 588 ? 27.196 -8.114 22.215 1.00 43.66 588 SER A CA 1
ATOM 4595 C C . SER A 1 588 ? 26.594 -7.710 20.863 1.00 43.66 588 SER A C 1
ATOM 4597 O O . SER A 1 588 ? 25.397 -7.496 20.700 1.00 43.66 588 SER A O 1
ATOM 4599 N N . THR A 1 589 ? 27.466 -7.569 19.874 1.00 40.00 589 THR A N 1
ATOM 4600 C CA . THR A 1 589 ? 27.275 -6.896 18.582 1.00 40.00 589 THR A CA 1
ATOM 4601 C C . THR A 1 589 ? 26.348 -7.609 17.580 1.00 40.00 589 THR A C 1
ATOM 4603 O O . THR A 1 589 ? 26.315 -7.218 16.415 1.00 40.00 589 THR A O 1
ATOM 4606 N N . SER A 1 590 ? 25.596 -8.642 17.981 1.00 48.72 590 SER A N 1
ATOM 4607 C CA . SER A 1 590 ? 24.732 -9.422 17.077 1.00 48.72 590 SER A CA 1
ATOM 4608 C C . SER A 1 590 ? 23.255 -9.050 17.248 1.00 48.72 590 SER A C 1
ATOM 4610 O O . SER A 1 590 ? 22.465 -9.768 17.862 1.00 48.72 590 SER A O 1
ATOM 4612 N N . ALA A 1 591 ? 22.868 -7.890 16.710 1.00 59.97 591 ALA A N 1
ATOM 4613 C CA . ALA A 1 591 ? 21.473 -7.458 16.694 1.00 59.97 591 ALA A CA 1
ATOM 4614 C C . ALA A 1 591 ? 20.628 -8.425 15.843 1.00 59.97 591 ALA A C 1
ATOM 4616 O O . ALA A 1 591 ? 20.698 -8.429 14.612 1.00 59.97 591 ALA A O 1
ATOM 4617 N N . THR A 1 592 ? 19.823 -9.250 16.508 1.00 76.44 592 THR A N 1
ATOM 4618 C CA . THR A 1 592 ? 18.925 -10.211 15.859 1.00 76.44 592 THR A CA 1
ATOM 4619 C C . THR A 1 592 ? 17.698 -9.491 15.282 1.00 76.44 592 THR A C 1
ATOM 4621 O O . THR A 1 592 ? 17.116 -8.634 15.941 1.00 76.44 592 THR A O 1
ATOM 4624 N N . ILE A 1 593 ? 17.258 -9.845 14.067 1.00 86.00 593 ILE A N 1
ATOM 4625 C CA . ILE A 1 593 ? 16.077 -9.232 13.411 1.00 86.00 593 ILE A CA 1
ATOM 4626 C C . ILE A 1 593 ? 14.726 -9.711 13.968 1.00 86.00 593 ILE A C 1
ATOM 4628 O O . ILE A 1 593 ? 13.689 -9.096 13.718 1.00 86.00 593 ILE A O 1
ATOM 4632 N N . LEU A 1 594 ? 14.725 -10.825 14.704 1.00 89.00 594 LEU A N 1
ATOM 4633 C CA . LEU A 1 594 ? 13.518 -11.528 15.148 1.00 89.00 594 LEU A CA 1
ATOM 4634 C C . LEU A 1 594 ? 12.548 -10.652 15.962 1.00 89.00 594 LEU A C 1
ATOM 4636 O O . LEU A 1 594 ? 11.355 -10.728 15.669 1.00 89.00 594 LEU A O 1
ATOM 4640 N N . PRO A 1 595 ? 12.984 -9.785 16.905 1.00 91.25 595 PRO A N 1
ATOM 4641 C CA . PRO A 1 595 ? 12.063 -8.899 17.617 1.00 91.25 595 PRO A CA 1
ATOM 4642 C C . PRO A 1 595 ? 11.265 -7.990 16.679 1.00 91.25 595 PRO A C 1
ATOM 4644 O O . PRO A 1 595 ? 10.055 -7.865 16.839 1.00 91.25 595 PRO A O 1
ATOM 4647 N N . ALA A 1 596 ? 11.907 -7.406 15.660 1.00 91.19 596 ALA A N 1
ATOM 4648 C CA . ALA A 1 596 ? 11.233 -6.539 14.694 1.00 91.19 596 ALA A CA 1
ATOM 4649 C C . ALA A 1 596 ? 10.246 -7.322 13.813 1.00 91.19 596 ALA A C 1
ATOM 4651 O O . ALA A 1 596 ? 9.120 -6.870 13.595 1.00 91.19 596 ALA A O 1
ATOM 4652 N N . VAL A 1 597 ? 10.634 -8.518 13.357 1.00 92.50 597 VAL A N 1
ATOM 4653 C CA . VAL A 1 597 ? 9.767 -9.401 12.557 1.00 92.50 597 VAL A CA 1
ATOM 4654 C C . VAL A 1 597 ? 8.541 -9.829 13.357 1.00 92.50 597 VAL A C 1
ATOM 4656 O O . VAL A 1 597 ? 7.414 -9.690 12.886 1.00 92.50 597 VAL A O 1
ATOM 4659 N N . MET A 1 598 ? 8.738 -10.301 14.588 1.00 94.44 598 MET A N 1
ATOM 4660 C CA . MET A 1 598 ? 7.636 -10.718 15.452 1.00 94.44 598 MET A CA 1
ATOM 4661 C C . MET A 1 598 ? 6.762 -9.535 15.860 1.00 94.44 598 MET A C 1
ATOM 4663 O O . MET A 1 598 ? 5.541 -9.662 15.849 1.00 94.44 598 MET A O 1
ATOM 4667 N N . CYS A 1 599 ? 7.344 -8.363 16.123 1.00 96.00 599 CYS A N 1
ATOM 4668 C CA . CYS A 1 599 ? 6.584 -7.143 16.383 1.00 96.00 599 CYS A CA 1
ATOM 4669 C C . CYS A 1 599 ? 5.631 -6.817 15.227 1.00 96.00 599 CYS A C 1
ATOM 4671 O O . CYS A 1 599 ? 4.460 -6.526 15.467 1.00 96.00 599 CYS A O 1
ATOM 4673 N N . TYR A 1 600 ? 6.091 -6.955 13.980 1.00 95.12 600 TYR A N 1
ATOM 4674 C CA . TYR A 1 600 ? 5.234 -6.784 12.811 1.00 95.12 600 TYR A CA 1
ATOM 4675 C C . TYR A 1 600 ? 4.120 -7.842 12.730 1.00 95.12 600 TYR A C 1
ATOM 4677 O O . TYR A 1 600 ? 2.967 -7.495 12.504 1.00 95.12 600 TYR A O 1
ATOM 4685 N N . MET A 1 601 ? 4.402 -9.123 12.995 1.00 96.50 601 MET A N 1
ATOM 4686 C CA . MET A 1 601 ? 3.348 -10.154 13.027 1.00 96.50 601 MET A CA 1
ATOM 4687 C C . MET A 1 601 ? 2.293 -9.862 14.106 1.00 96.50 601 MET A C 1
ATOM 4689 O O . MET A 1 601 ? 1.093 -9.979 13.858 1.00 96.50 601 MET A O 1
ATOM 4693 N N . HIS A 1 602 ? 2.728 -9.446 15.297 1.00 97.50 602 HIS A N 1
ATOM 4694 C CA . HIS A 1 602 ? 1.838 -9.056 16.390 1.00 97.50 602 HIS A CA 1
ATOM 4695 C C . HIS A 1 602 ? 1.012 -7.811 16.043 1.00 97.50 602 HIS A C 1
ATOM 4697 O O . HIS A 1 602 ? -0.165 -7.745 16.395 1.00 97.50 602 HIS A O 1
ATOM 4703 N N . SER A 1 603 ? 1.575 -6.852 15.306 1.00 97.31 603 SER A N 1
ATOM 4704 C CA . SER A 1 603 ? 0.837 -5.669 14.861 1.00 97.31 603 SER A CA 1
ATOM 4705 C C . SER A 1 603 ? -0.285 -6.027 13.878 1.00 97.31 603 SER A C 1
ATOM 4707 O O . SER A 1 603 ? -1.407 -5.538 14.022 1.00 97.31 603 SER A O 1
ATOM 4709 N N . LEU A 1 604 ? -0.028 -6.952 12.946 1.00 97.25 604 LEU A N 1
ATOM 4710 C CA . LEU A 1 604 ? -1.033 -7.487 12.023 1.00 97.25 604 LEU A CA 1
ATOM 4711 C C . LEU A 1 604 ? -2.164 -8.207 12.774 1.00 97.25 604 LEU A C 1
ATOM 4713 O O . LEU A 1 604 ? -3.335 -8.031 12.433 1.00 97.25 604 LEU A O 1
ATOM 4717 N N . MET A 1 605 ? -1.843 -8.977 13.822 1.00 97.75 605 MET A N 1
ATOM 4718 C CA . MET A 1 605 ? -2.860 -9.603 14.679 1.00 97.75 605 MET A CA 1
ATOM 4719 C C . MET A 1 605 ? -3.702 -8.571 15.424 1.00 97.75 605 MET A C 1
ATOM 4721 O O . MET A 1 605 ? -4.924 -8.712 15.466 1.00 97.75 605 MET A O 1
ATOM 4725 N N . THR A 1 606 ? -3.070 -7.536 15.983 1.00 97.50 606 THR A N 1
ATOM 4726 C CA . THR A 1 606 ? -3.767 -6.425 16.642 1.00 97.50 606 THR A CA 1
ATOM 4727 C C . THR A 1 606 ? -4.729 -5.742 15.675 1.00 97.50 606 THR A C 1
ATOM 4729 O O . THR A 1 606 ? -5.886 -5.531 16.028 1.00 97.50 606 THR A O 1
ATOM 4732 N N . MET A 1 607 ? -4.310 -5.479 14.431 1.00 95.69 607 MET A N 1
ATOM 4733 C CA . MET A 1 607 ? -5.205 -4.935 13.404 1.00 95.69 607 MET A CA 1
ATOM 4734 C C . MET A 1 607 ? -6.370 -5.881 13.094 1.00 95.69 607 MET A C 1
ATOM 4736 O O . MET A 1 607 ? -7.518 -5.447 13.112 1.00 95.69 607 MET A O 1
ATOM 4740 N N . CYS A 1 608 ? -6.106 -7.174 12.874 1.00 97.56 608 CYS A N 1
ATOM 4741 C CA . CYS A 1 608 ? -7.151 -8.167 12.602 1.00 97.56 608 CYS A CA 1
ATOM 4742 C C . CYS A 1 608 ? -8.191 -8.227 13.731 1.00 97.56 608 CYS A C 1
ATOM 4744 O O . CYS A 1 608 ? -9.395 -8.225 13.482 1.00 97.56 608 CYS A O 1
ATOM 4746 N N . LEU A 1 609 ? -7.736 -8.276 14.984 1.00 97.88 609 LEU A N 1
ATOM 4747 C CA . LEU A 1 609 ? -8.617 -8.329 16.149 1.00 97.88 609 LEU A CA 1
ATOM 4748 C C . LEU A 1 609 ? -9.369 -7.013 16.359 1.00 97.88 609 LEU A C 1
ATOM 4750 O O . LEU A 1 609 ? -10.559 -7.056 16.660 1.00 97.88 609 LEU A O 1
ATOM 4754 N N . GLY A 1 610 ? -8.715 -5.868 16.148 1.00 96.31 610 GLY A N 1
ATOM 4755 C CA . GLY A 1 610 ? -9.349 -4.551 16.188 1.00 96.31 610 GLY A CA 1
ATOM 4756 C C . GLY A 1 610 ? -10.486 -4.439 15.173 1.00 96.31 610 GLY A C 1
ATOM 4757 O O . GLY A 1 610 ? -11.599 -4.062 15.531 1.00 96.31 610 GLY A O 1
ATOM 4758 N N . GLN A 1 611 ? -10.257 -4.889 13.936 1.00 95.38 611 GLN A N 1
ATOM 4759 C CA . GLN A 1 611 ? -11.276 -4.932 12.880 1.00 95.38 611 GLN A CA 1
ATOM 4760 C C . GLN A 1 611 ? -12.444 -5.868 13.221 1.00 95.38 611 GLN A C 1
ATOM 4762 O O . GLN A 1 611 ? -13.598 -5.516 12.994 1.00 95.38 611 GLN A O 1
ATOM 4767 N N . LEU A 1 612 ? -12.176 -7.039 13.810 1.00 95.69 612 LEU A N 1
ATOM 4768 C CA . LEU A 1 612 ? -13.230 -7.956 14.269 1.00 95.69 612 LEU A CA 1
ATOM 4769 C C . LEU A 1 612 ? -14.038 -7.403 15.454 1.00 95.69 612 LEU A C 1
ATOM 4771 O O . LEU A 1 612 ? -15.187 -7.808 15.641 1.00 95.69 612 LEU A O 1
ATOM 4775 N N . CYS A 1 613 ? -13.439 -6.534 16.269 1.00 94.44 613 CYS A N 1
ATOM 4776 C CA . CYS A 1 613 ? -14.106 -5.834 17.367 1.00 94.44 613 CYS A CA 1
ATOM 4777 C C . CYS A 1 613 ? -14.791 -4.532 16.921 1.00 94.44 613 CYS A C 1
ATOM 4779 O O . CYS A 1 613 ? -15.614 -4.018 17.670 1.00 94.44 613 CYS A O 1
ATOM 4781 N N . GLY A 1 614 ? -14.462 -3.998 15.738 1.00 91.75 614 GLY A N 1
ATOM 4782 C CA . GLY A 1 614 ? -14.902 -2.670 15.298 1.00 91.75 614 GLY A CA 1
ATOM 4783 C C . GLY A 1 614 ? -14.275 -1.530 16.107 1.00 91.75 614 GLY A C 1
ATOM 4784 O O . GLY A 1 614 ? -14.920 -0.508 16.318 1.00 91.75 614 GLY A O 1
ATOM 4785 N N . VAL A 1 615 ? -13.048 -1.720 16.610 1.00 89.75 615 VAL A N 1
ATOM 4786 C CA . VAL A 1 615 ? -12.338 -0.742 17.448 1.00 89.75 615 VAL A CA 1
ATOM 4787 C C . VAL A 1 615 ? -10.920 -0.542 16.924 1.00 89.75 615 VAL A C 1
ATOM 4789 O O . VAL A 1 615 ? -10.139 -1.490 16.832 1.00 89.75 615 VAL A O 1
ATOM 4792 N N . SER A 1 616 ? -10.576 0.702 16.587 1.00 87.19 616 SER A N 1
ATOM 4793 C CA . SER A 1 616 ? -9.211 1.103 16.222 1.00 87.19 616 SER A CA 1
ATOM 4794 C C . SER A 1 616 ? -9.025 2.615 16.363 1.00 87.19 616 SER A C 1
ATOM 4796 O O . SER A 1 616 ? -9.995 3.349 16.533 1.00 87.19 616 SER A O 1
ATOM 4798 N N . SER A 1 617 ? -7.797 3.106 16.183 1.00 84.88 617 SER A N 1
ATOM 4799 C CA . SER A 1 617 ? -7.521 4.545 16.082 1.00 84.88 617 SER A CA 1
ATOM 4800 C C . SER A 1 617 ? -8.155 5.228 14.861 1.00 84.88 617 SER A C 1
ATOM 4802 O O . SER A 1 617 ? -8.123 6.448 14.761 1.00 84.88 617 SER A O 1
ATOM 4804 N N . MET A 1 618 ? -8.773 4.470 13.950 1.00 80.38 618 MET A N 1
ATOM 4805 C CA . MET A 1 618 ? -9.544 5.002 12.819 1.00 80.38 618 MET A CA 1
ATOM 4806 C C . MET A 1 618 ? -11.054 4.754 12.964 1.00 80.38 618 MET A C 1
ATOM 4808 O O . MET A 1 618 ? -11.842 5.262 12.173 1.00 80.38 618 MET A O 1
ATOM 4812 N N . GLU A 1 619 ? -11.473 3.961 13.953 1.00 82.56 619 GLU A N 1
ATOM 4813 C CA . GLU A 1 619 ? -12.859 3.537 14.163 1.00 82.56 619 GLU A CA 1
ATOM 4814 C C . GLU A 1 619 ? -13.210 3.724 15.638 1.00 82.56 619 GLU A C 1
ATOM 4816 O O . GLU A 1 619 ? -13.056 2.831 16.470 1.00 82.56 619 GLU A O 1
ATOM 4821 N N . PHE A 1 620 ? -13.613 4.959 15.938 1.00 83.06 620 PHE A N 1
ATOM 4822 C CA . PHE A 1 620 ? -13.713 5.504 17.291 1.00 83.06 620 PHE A CA 1
ATOM 4823 C C . PHE A 1 620 ? -15.115 5.430 17.900 1.00 83.06 620 PHE A C 1
ATOM 4825 O O . PHE A 1 620 ? -15.271 5.777 19.063 1.00 83.06 620 PHE A O 1
ATOM 4832 N N . HIS A 1 621 ? -16.139 5.001 17.155 1.00 88.62 621 HIS A N 1
ATOM 4833 C CA . HIS A 1 621 ? -17.534 5.153 17.585 1.00 88.62 621 HIS A CA 1
ATOM 4834 C C . HIS A 1 621 ? -17.800 4.547 18.970 1.00 88.62 621 HIS A C 1
ATOM 4836 O O . HIS A 1 621 ? -18.354 5.220 19.835 1.00 88.62 621 HIS A O 1
ATOM 4842 N N . TRP A 1 622 ? -17.387 3.301 19.204 1.00 92.44 622 TRP A N 1
ATOM 4843 C CA . TRP A 1 622 ? -17.589 2.667 20.507 1.00 92.44 622 TRP A CA 1
ATOM 4844 C C . TRP A 1 622 ? -16.736 3.318 21.614 1.00 92.44 622 TRP A C 1
ATOM 4846 O O . TRP A 1 622 ? -17.185 3.446 22.746 1.00 92.44 622 TRP A O 1
ATOM 4856 N N . ILE A 1 623 ? -15.533 3.805 21.291 1.00 90.62 623 ILE A N 1
ATOM 4857 C CA . ILE A 1 623 ? -14.683 4.534 22.249 1.00 90.62 623 ILE A CA 1
ATOM 4858 C C . ILE A 1 623 ? -15.358 5.847 22.676 1.00 90.62 623 ILE A C 1
ATOM 4860 O O . ILE A 1 623 ? -15.354 6.174 23.859 1.00 90.62 623 ILE A O 1
ATOM 4864 N N . GLU A 1 624 ? -15.977 6.572 21.741 1.00 90.56 624 GLU A N 1
ATOM 4865 C CA . GLU A 1 624 ? -16.723 7.809 22.016 1.00 90.56 624 GLU A CA 1
ATOM 4866 C C . GLU A 1 624 ? -17.954 7.551 22.903 1.00 90.56 624 GLU A C 1
ATOM 4868 O O . GLU A 1 624 ? -18.262 8.361 23.775 1.00 90.56 624 GLU A O 1
ATOM 4873 N N . GLU A 1 625 ? -18.628 6.403 22.757 1.00 92.31 625 GLU A N 1
ATOM 4874 C CA . GLU A 1 625 ? -19.702 5.995 23.679 1.00 92.31 625 GLU A CA 1
ATOM 4875 C C . GLU A 1 625 ? -19.177 5.796 25.107 1.00 92.31 625 GLU A C 1
ATOM 4877 O O . GLU A 1 625 ? -19.799 6.249 26.071 1.00 92.31 625 GLU A O 1
ATOM 4882 N N . VAL A 1 626 ? -18.009 5.162 25.256 1.00 92.75 626 VAL A N 1
ATOM 4883 C CA . VAL A 1 626 ? -17.370 4.970 26.566 1.00 92.75 626 VAL A CA 1
ATOM 4884 C C . VAL A 1 626 ? -16.884 6.298 27.155 1.00 92.75 626 VAL A C 1
ATOM 4886 O O . VAL A 1 626 ? -17.060 6.524 28.352 1.00 92.75 626 VAL A O 1
ATOM 4889 N N . LEU A 1 627 ? -16.340 7.207 26.339 1.00 91.50 627 LEU A N 1
ATOM 4890 C CA . LEU A 1 627 ? -15.980 8.564 26.772 1.00 91.50 627 LEU A CA 1
ATOM 4891 C C . LEU A 1 627 ? -17.209 9.349 27.231 1.00 91.50 627 LEU A C 1
ATOM 4893 O O . LEU A 1 627 ? -17.188 9.968 28.291 1.00 91.50 627 LEU A O 1
ATOM 4897 N N . SER A 1 628 ? -18.307 9.293 26.473 1.00 91.06 628 SER A N 1
ATOM 4898 C CA . SER A 1 628 ? -19.567 9.935 26.855 1.00 91.06 628 SER A CA 1
ATOM 4899 C C . SER A 1 628 ? -20.092 9.400 28.186 1.00 91.06 628 SER A C 1
ATOM 4901 O O . SER A 1 628 ? -20.602 10.170 29.000 1.00 91.06 628 SER A O 1
ATOM 4903 N N . TYR A 1 629 ? -19.964 8.093 28.419 1.00 90.38 629 TYR A N 1
ATOM 4904 C CA . TYR A 1 629 ? -20.290 7.483 29.702 1.00 90.38 629 TYR A CA 1
ATOM 4905 C C . TYR A 1 629 ? -19.376 7.995 30.829 1.00 90.38 629 TYR A C 1
ATOM 4907 O O . TYR A 1 629 ? -19.878 8.401 31.876 1.00 90.38 629 TYR A O 1
ATOM 4915 N N . ALA A 1 630 ? -18.058 8.049 30.606 1.00 88.94 630 ALA A N 1
ATOM 4916 C CA . ALA A 1 630 ? -17.088 8.544 31.585 1.00 88.94 630 ALA A CA 1
ATOM 4917 C C . ALA A 1 630 ? -17.353 10.004 31.991 1.00 88.94 630 ALA A C 1
ATOM 4919 O O . ALA A 1 630 ? -17.399 10.314 33.184 1.00 88.94 630 ALA A O 1
ATOM 4920 N N . ARG A 1 631 ? -17.622 10.881 31.014 1.00 89.06 631 ARG A N 1
ATOM 4921 C CA . ARG A 1 631 ? -18.006 12.286 31.238 1.00 89.06 631 ARG A CA 1
ATOM 4922 C C . ARG A 1 631 ? -19.269 12.400 32.090 1.00 89.06 631 ARG A C 1
ATOM 4924 O O . ARG A 1 631 ? -19.300 13.176 33.041 1.00 89.06 631 ARG A O 1
ATOM 4931 N N . GLY A 1 632 ? -20.271 11.564 31.809 1.00 84.31 632 GLY A N 1
ATOM 4932 C CA . GLY A 1 632 ? -21.527 11.523 32.558 1.00 84.31 632 GLY A CA 1
ATOM 4933 C C . GLY A 1 632 ? -21.369 11.152 34.037 1.00 84.31 632 GLY A C 1
ATOM 4934 O O . GLY A 1 632 ? -22.184 11.582 34.846 1.00 84.31 632 GLY A O 1
ATOM 4935 N N . LEU A 1 633 ? -20.321 10.413 34.424 1.00 79.44 633 LEU A N 1
ATOM 4936 C CA . LEU A 1 633 ? -20.032 10.129 35.838 1.00 79.44 633 LEU A CA 1
ATOM 4937 C C . LEU A 1 633 ? -19.574 11.384 36.607 1.00 79.44 633 LEU A C 1
ATOM 4939 O O . LEU A 1 633 ? -19.821 11.483 37.807 1.00 79.44 633 LEU A O 1
ATOM 4943 N N . GLY A 1 634 ? -18.937 12.349 35.931 1.00 61.56 634 GLY A N 1
ATOM 4944 C CA . GLY A 1 634 ? -18.377 13.561 36.547 1.00 61.56 634 GLY A CA 1
ATOM 4945 C C . GLY A 1 634 ? -19.390 14.678 36.844 1.00 61.56 634 GLY A C 1
ATOM 4946 O O . GLY A 1 634 ? -19.182 15.453 37.778 1.00 61.56 634 GLY A O 1
ATOM 4947 N N . ASP A 1 635 ? -20.503 14.745 36.107 1.00 55.84 635 ASP A N 1
ATOM 4948 C CA . ASP A 1 635 ? -21.495 15.836 36.200 1.00 55.84 635 ASP A CA 1
ATOM 4949 C C . ASP A 1 635 ? -22.425 15.757 37.427 1.00 55.84 635 ASP A C 1
ATOM 4951 O O . ASP A 1 635 ? -23.147 16.705 37.741 1.00 55.84 635 ASP A O 1
ATOM 4955 N N . TYR A 1 636 ? -22.384 14.670 38.202 1.00 51.22 636 TYR A N 1
ATOM 4956 C CA . TYR A 1 636 ? -23.261 14.493 39.368 1.00 51.22 636 TYR A CA 1
ATOM 4957 C C . TYR A 1 636 ? -22.931 15.407 40.568 1.00 51.22 636 TYR A C 1
ATOM 4959 O O . TYR A 1 636 ? -23.673 15.410 41.552 1.00 51.22 636 TYR A O 1
ATOM 4967 N N . LYS A 1 637 ? -21.859 16.215 40.510 1.00 47.69 637 LYS A N 1
ATOM 4968 C CA . LYS A 1 637 ? -21.463 17.139 41.596 1.00 47.69 637 LYS A CA 1
ATOM 4969 C C . LYS A 1 637 ? -21.978 18.582 41.457 1.00 47.69 637 LYS A C 1
ATOM 4971 O O . LYS A 1 637 ? -21.849 19.334 42.421 1.00 47.69 637 LYS A O 1
ATOM 4976 N N . THR A 1 638 ? -22.577 18.996 40.333 1.00 40.69 638 THR A N 1
ATOM 4977 C CA . THR A 1 638 ? -22.929 20.420 40.090 1.00 40.69 638 THR A CA 1
ATOM 4978 C C . THR A 1 638 ? -24.424 20.747 40.027 1.00 40.69 638 THR A C 1
ATOM 4980 O O . THR A 1 638 ? -24.775 21.926 39.993 1.00 40.69 638 THR A O 1
ATOM 4983 N N . THR A 1 639 ? -25.331 19.770 40.127 1.00 32.88 639 THR A N 1
ATOM 4984 C CA . THR A 1 639 ? -26.771 20.036 40.317 1.00 32.88 639 THR A CA 1
ATOM 4985 C C . THR A 1 639 ? -27.207 19.804 41.767 1.00 32.88 639 THR A C 1
ATOM 4987 O O . THR A 1 639 ? -27.339 18.652 42.184 1.00 32.88 639 THR A O 1
ATOM 4990 N N . PRO A 1 640 ? -27.502 20.859 42.553 1.00 40.19 640 PRO A N 1
ATOM 4991 C CA . PRO A 1 640 ? -28.145 20.701 43.845 1.00 40.19 640 PRO A CA 1
ATOM 4992 C C . PRO A 1 640 ? -29.650 20.521 43.620 1.00 40.19 640 PRO A C 1
ATOM 4994 O O . PRO A 1 640 ? -30.390 21.493 43.490 1.00 40.19 640 PRO A O 1
ATOM 4997 N N . SER A 1 641 ? -30.131 19.281 43.591 1.00 35.31 641 SER A N 1
ATOM 4998 C CA . SER A 1 641 ? -31.546 19.016 43.852 1.00 35.31 641 SER A CA 1
ATOM 4999 C C . SER A 1 641 ? -31.711 17.720 44.630 1.00 35.31 641 SER A C 1
ATOM 5001 O O . SER A 1 641 ? -31.358 16.632 44.181 1.00 35.31 641 SER A O 1
ATOM 5003 N N . PHE A 1 642 ? -32.206 17.892 45.850 1.00 41.75 642 PHE A N 1
ATOM 5004 C CA . PHE A 1 642 ? -32.530 16.861 46.818 1.00 41.75 642 PHE A CA 1
ATOM 5005 C C . PHE A 1 642 ? -33.602 15.886 46.296 1.00 41.75 642 PHE A C 1
ATOM 5007 O O . PHE A 1 642 ? -34.547 16.285 45.623 1.00 41.75 642 PHE A O 1
ATOM 5014 N N . ALA A 1 643 ? -33.513 14.647 46.791 1.00 37.94 643 ALA A N 1
ATOM 5015 C CA . ALA A 1 643 ? -34.592 13.660 46.906 1.00 37.94 643 ALA A CA 1
ATOM 5016 C C . ALA A 1 643 ? -35.010 12.881 45.638 1.00 37.94 643 ALA A C 1
ATOM 5018 O O . ALA A 1 643 ? -36.097 13.053 45.091 1.00 37.94 643 ALA A O 1
ATOM 5019 N N . SER A 1 644 ? -34.226 11.857 45.295 1.00 33.88 644 SER A N 1
ATOM 5020 C CA . SER A 1 644 ? -34.788 10.542 44.944 1.00 33.88 644 SER A CA 1
ATOM 5021 C C . SER A 1 644 ? -33.815 9.423 45.327 1.00 33.88 644 SER A C 1
ATOM 5023 O O . SER A 1 644 ? -32.647 9.483 44.947 1.00 33.88 644 SER A O 1
ATOM 5025 N N . PRO A 1 645 ? -34.244 8.412 46.105 1.00 47.47 645 PRO A N 1
ATOM 5026 C CA . PRO A 1 645 ? -33.426 7.240 46.373 1.00 47.47 645 PRO A CA 1
ATOM 5027 C C . PRO A 1 645 ? -33.471 6.317 45.141 1.00 47.47 645 PRO A C 1
ATOM 5029 O O . PRO A 1 645 ? -34.552 6.004 44.653 1.00 47.47 645 PRO A O 1
ATOM 5032 N N . LEU A 1 646 ? -32.299 5.874 44.670 1.00 43.53 646 LEU A N 1
ATOM 5033 C CA . LEU A 1 646 ? -32.073 5.019 43.488 1.00 43.53 646 LEU A CA 1
ATOM 5034 C C . LEU A 1 646 ? -32.297 5.667 42.105 1.00 43.53 646 LEU A C 1
ATOM 5036 O O . LEU A 1 646 ? -33.112 5.200 41.316 1.00 43.53 646 LEU A O 1
ATOM 5040 N N . SER A 1 647 ? -31.490 6.657 41.731 1.00 49.75 647 SER A N 1
ATOM 5041 C CA . SER A 1 647 ? -31.075 6.775 40.325 1.00 49.75 647 SER A CA 1
ATOM 5042 C C . SER A 1 647 ? -29.793 5.957 40.159 1.00 49.75 647 SER A C 1
ATOM 5044 O O . SER A 1 647 ? -28.697 6.436 40.445 1.00 49.75 647 SER A O 1
ATOM 5046 N N . THR A 1 648 ? -29.940 4.677 39.822 1.00 58.72 648 THR A N 1
ATOM 5047 C CA . THR A 1 648 ? -28.822 3.776 39.529 1.00 58.72 648 THR A CA 1
ATOM 5048 C C . THR A 1 648 ? -27.979 4.361 38.402 1.00 58.72 648 THR A C 1
ATOM 5050 O O . THR A 1 648 ? -28.510 4.674 37.337 1.00 58.72 648 THR A O 1
ATOM 5053 N N . ILE A 1 649 ? -26.672 4.511 38.642 1.00 65.62 649 ILE A N 1
ATOM 5054 C CA . ILE A 1 649 ? -25.698 4.816 37.588 1.00 65.62 649 ILE A CA 1
ATOM 5055 C C . ILE A 1 649 ? -25.963 3.826 36.440 1.00 65.62 649 ILE A C 1
ATOM 5057 O O . ILE A 1 649 ? -26.035 2.619 36.706 1.00 65.62 649 ILE A O 1
ATOM 5061 N N . PRO A 1 650 ? -26.200 4.298 35.201 1.00 74.81 650 PRO A N 1
ATOM 5062 C CA . PRO A 1 650 ? -26.442 3.398 34.082 1.00 74.81 650 PRO A CA 1
ATOM 5063 C C . PRO A 1 650 ? -25.243 2.452 33.923 1.00 74.81 650 PRO A C 1
ATOM 5065 O O . PRO A 1 650 ? -24.116 2.858 34.197 1.00 74.81 650 PRO A O 1
ATOM 5068 N N . PRO A 1 651 ? -25.443 1.186 33.523 1.00 83.81 651 PRO A N 1
ATOM 5069 C CA . PRO A 1 651 ? -24.316 0.291 33.302 1.00 83.81 651 PRO A CA 1
ATOM 5070 C C . PRO A 1 651 ? -23.409 0.846 32.188 1.00 83.81 651 PRO A C 1
ATOM 5072 O O . PRO A 1 651 ? -23.919 1.479 31.257 1.00 83.81 651 PRO A O 1
ATOM 5075 N N . PRO A 1 652 ? -22.087 0.600 32.252 1.00 88.00 652 PRO A N 1
ATOM 5076 C CA . PRO A 1 652 ? -21.177 1.012 31.192 1.00 88.00 652 PRO A CA 1
ATOM 5077 C C . PRO A 1 652 ? -21.561 0.360 29.852 1.00 88.00 652 PRO A C 1
ATOM 5079 O O . PRO A 1 652 ? -22.153 -0.729 29.848 1.00 88.00 652 PRO A O 1
ATOM 5082 N N . PRO A 1 653 ? -21.194 0.978 28.712 1.00 91.12 653 PRO A N 1
ATOM 5083 C CA . PRO A 1 653 ? -21.374 0.366 27.402 1.00 91.12 653 PRO A CA 1
ATOM 5084 C C . PRO A 1 653 ? -20.775 -1.050 27.368 1.00 91.12 653 PRO A C 1
ATOM 5086 O O . PRO A 1 653 ? -19.646 -1.249 27.831 1.00 91.12 653 PRO A O 1
ATOM 5089 N N . PRO A 1 654 ? -21.500 -2.053 26.841 1.00 91.69 654 PRO A N 1
ATOM 5090 C CA . PRO A 1 654 ? -21.002 -3.420 26.809 1.00 91.69 654 PRO A CA 1
ATOM 5091 C C . PRO A 1 654 ? -19.751 -3.513 25.932 1.00 91.69 654 PRO A C 1
ATOM 5093 O O . PRO A 1 654 ? -19.690 -2.934 24.845 1.00 91.69 654 PRO A O 1
ATOM 5096 N N . SER A 1 655 ? -18.753 -4.268 26.392 1.00 93.31 655 SER A N 1
ATOM 5097 C CA . SER A 1 655 ? -17.531 -4.486 25.619 1.00 93.31 655 SER A CA 1
ATOM 5098 C C . SER A 1 655 ? -17.818 -5.271 24.329 1.00 93.31 655 SER A C 1
ATOM 5100 O O . SER A 1 655 ? -18.610 -6.221 24.356 1.00 93.31 655 SER A O 1
ATOM 5102 N N . PRO A 1 656 ? -17.141 -4.950 23.210 1.00 93.62 656 PRO A N 1
ATOM 5103 C CA . PRO A 1 656 ? -17.288 -5.678 21.963 1.00 93.62 656 PRO A CA 1
ATOM 5104 C C . PRO A 1 656 ? -16.932 -7.154 22.120 1.00 93.62 656 PRO A C 1
ATOM 5106 O O . PRO A 1 656 ? -16.097 -7.551 22.941 1.00 93.62 656 PRO A O 1
ATOM 5109 N N . GLN A 1 657 ? -17.528 -7.994 21.277 1.00 92.56 657 GLN A N 1
ATOM 5110 C CA . GLN A 1 657 ? -17.221 -9.417 21.285 1.00 92.56 657 GLN A CA 1
ATOM 5111 C C . GLN A 1 657 ? -15.721 -9.644 21.034 1.00 92.56 657 GLN A C 1
ATOM 5113 O O . GLN A 1 657 ? -15.164 -9.195 20.035 1.00 92.56 657 GLN A O 1
ATOM 5118 N N . GLY A 1 658 ? -15.064 -10.387 21.927 1.00 93.94 658 GLY A N 1
ATOM 5119 C CA . GLY A 1 658 ? -13.630 -10.670 21.829 1.00 93.94 658 GLY A CA 1
ATOM 5120 C C . GLY A 1 658 ? -12.710 -9.567 22.363 1.00 93.94 658 GLY A C 1
ATOM 5121 O O . GLY A 1 658 ? -11.499 -9.679 22.172 1.00 93.94 658 GLY A O 1
ATOM 5122 N N . TRP A 1 659 ? -13.250 -8.565 23.067 1.00 95.50 659 TRP A N 1
ATOM 5123 C CA . TRP A 1 659 ? -12.493 -7.477 23.698 1.00 95.50 659 TRP A CA 1
ATOM 5124 C C . TRP A 1 659 ? -11.267 -7.955 24.487 1.00 95.50 659 TRP A C 1
ATOM 5126 O O . TRP A 1 659 ? -10.153 -7.525 24.211 1.00 95.50 659 TRP A O 1
ATOM 5136 N N . ASN A 1 660 ? -11.432 -8.928 25.388 1.00 94.88 660 ASN A N 1
ATOM 5137 C CA . ASN A 1 660 ? -10.330 -9.435 26.219 1.00 94.88 660 ASN A CA 1
ATOM 5138 C C . ASN A 1 660 ? -9.175 -10.027 25.390 1.00 94.88 660 ASN A C 1
ATOM 5140 O O . ASN A 1 660 ? -8.009 -9.903 25.762 1.00 94.88 660 ASN A O 1
ATOM 5144 N N . VAL A 1 661 ? -9.488 -10.655 24.249 1.00 96.44 661 VAL A N 1
ATOM 5145 C CA . VAL A 1 661 ? -8.472 -11.211 23.342 1.00 96.44 661 VAL A CA 1
ATOM 5146 C C . VAL A 1 661 ? -7.705 -10.083 22.656 1.00 96.44 661 VAL A C 1
ATOM 5148 O O . VAL A 1 661 ? -6.480 -10.159 22.575 1.00 96.44 661 VAL A O 1
ATOM 5151 N N . LEU A 1 662 ? -8.407 -9.035 22.207 1.00 97.44 662 LEU A N 1
ATOM 5152 C CA . LEU A 1 662 ? -7.795 -7.836 21.634 1.00 97.44 662 LEU A CA 1
ATOM 5153 C C . LEU A 1 662 ? -6.890 -7.139 22.654 1.00 97.44 662 LEU A C 1
ATOM 5155 O O . LEU A 1 662 ? -5.715 -6.952 22.365 1.00 97.44 662 LEU A O 1
ATOM 5159 N N . VAL A 1 663 ? -7.387 -6.841 23.858 1.00 97.06 663 VAL A N 1
ATOM 5160 C CA . VAL A 1 663 ? -6.607 -6.187 24.923 1.00 97.06 663 VAL A CA 1
ATOM 5161 C C . VAL A 1 663 ? -5.353 -6.995 25.262 1.00 97.06 663 VAL A C 1
ATOM 5163 O O . VAL A 1 663 ? -4.262 -6.435 25.348 1.00 97.06 663 VAL A O 1
ATOM 5166 N N . SER A 1 664 ? -5.469 -8.323 25.380 1.00 96.56 664 SER A N 1
ATOM 5167 C CA . SER A 1 664 ? -4.307 -9.193 25.587 1.00 96.56 664 SER A CA 1
ATOM 5168 C C . SER A 1 664 ? -3.283 -9.082 24.453 1.00 96.56 664 SER A C 1
ATOM 5170 O O . SER A 1 664 ? -2.088 -9.029 24.735 1.00 96.56 664 SER A O 1
ATOM 5172 N N . GLN A 1 665 ? -3.716 -9.027 23.186 1.00 97.94 665 GLN A N 1
ATOM 5173 C CA . GLN A 1 665 ? -2.786 -8.828 22.069 1.00 97.94 665 GLN A CA 1
ATOM 5174 C C . GLN A 1 665 ? -2.192 -7.416 22.049 1.00 97.94 665 GLN A C 1
ATOM 5176 O O . GLN A 1 665 ? -1.005 -7.279 21.762 1.00 97.94 665 GLN A O 1
ATOM 5181 N N . CYS A 1 666 ? -2.960 -6.386 22.414 1.00 98.12 666 CYS A N 1
ATOM 5182 C CA . CYS A 1 666 ? -2.467 -5.017 22.547 1.00 98.12 666 CYS A CA 1
ATOM 5183 C C . CYS A 1 666 ? -1.338 -4.928 23.580 1.00 98.12 666 CYS A C 1
ATOM 5185 O O . CYS A 1 666 ? -0.302 -4.345 23.275 1.00 98.12 666 CYS A O 1
ATOM 5187 N N . ARG A 1 667 ? -1.486 -5.557 24.757 1.00 97.50 667 ARG A N 1
ATOM 5188 C CA . ARG A 1 667 ? -0.430 -5.611 25.789 1.00 97.50 667 ARG A CA 1
ATOM 5189 C C . ARG A 1 667 ? 0.861 -6.210 25.245 1.00 97.50 667 ARG A C 1
ATOM 5191 O O . ARG A 1 667 ? 1.935 -5.634 25.393 1.00 97.50 667 ARG A O 1
ATOM 5198 N N . GLU A 1 668 ? 0.748 -7.368 24.609 1.00 96.69 668 GLU A N 1
ATOM 5199 C CA . GLU A 1 668 ? 1.892 -8.094 24.069 1.00 96.69 668 GLU A CA 1
ATOM 5200 C C . GLU A 1 668 ? 2.593 -7.345 22.937 1.00 96.69 668 GLU A C 1
ATOM 5202 O O . GLU A 1 668 ? 3.816 -7.215 22.942 1.00 96.69 668 GLU A O 1
ATOM 5207 N N . PHE A 1 669 ? 1.817 -6.816 21.992 1.00 98.00 669 PHE A N 1
ATOM 5208 C CA . PHE A 1 669 ? 2.345 -6.020 20.896 1.00 98.00 669 PHE A CA 1
ATOM 5209 C C . PHE A 1 669 ? 3.028 -4.746 21.407 1.00 98.00 669 PHE A C 1
ATOM 5211 O O . PHE A 1 669 ? 4.159 -4.478 21.011 1.00 98.00 669 PHE A O 1
ATOM 5218 N N . THR A 1 670 ? 2.389 -3.991 22.308 1.00 97.81 670 THR A N 1
ATOM 5219 C CA . THR A 1 670 ? 2.958 -2.758 22.873 1.00 97.81 670 THR A CA 1
ATOM 5220 C C . THR A 1 670 ? 4.243 -3.050 23.642 1.00 97.81 670 THR A C 1
ATOM 5222 O O . THR A 1 670 ? 5.240 -2.366 23.422 1.00 97.81 670 THR A O 1
ATOM 5225 N N . ARG A 1 671 ? 4.272 -4.107 24.468 1.00 96.31 671 ARG A N 1
ATOM 5226 C CA . ARG A 1 671 ? 5.487 -4.547 25.175 1.00 96.31 671 ARG A CA 1
ATOM 5227 C C . ARG A 1 671 ? 6.626 -4.851 24.200 1.00 96.31 671 ARG A C 1
ATOM 5229 O O . ARG A 1 671 ? 7.730 -4.340 24.373 1.00 96.31 671 ARG A O 1
ATOM 5236 N N . LEU A 1 672 ? 6.359 -5.650 23.165 1.00 95.44 672 LEU A N 1
ATOM 5237 C CA . LEU A 1 672 ? 7.375 -6.018 22.179 1.00 95.44 672 LEU A CA 1
ATOM 5238 C C . LEU A 1 672 ? 7.830 -4.813 21.344 1.00 95.44 672 LEU A C 1
ATOM 5240 O O . LEU A 1 672 ? 9.012 -4.671 21.056 1.00 95.44 672 LEU A O 1
ATOM 5244 N N . PHE A 1 673 ? 6.915 -3.919 20.968 1.00 95.81 673 PHE A N 1
ATOM 5245 C CA . PHE A 1 673 ? 7.263 -2.705 20.236 1.00 95.81 673 PHE A CA 1
ATOM 5246 C C . PHE A 1 673 ? 8.170 -1.793 21.069 1.00 95.81 673 PHE A C 1
ATOM 5248 O O . PHE A 1 673 ? 9.175 -1.299 20.553 1.00 95.81 673 PHE A O 1
ATOM 5255 N N . LEU A 1 674 ? 7.849 -1.592 22.352 1.00 94.25 674 LEU A N 1
ATOM 5256 C CA . LEU A 1 674 ? 8.609 -0.748 23.279 1.00 94.25 674 LEU A CA 1
ATOM 5257 C C . LEU A 1 674 ? 9.992 -1.328 23.629 1.00 94.25 674 LEU A C 1
ATOM 5259 O O . LEU A 1 674 ? 10.930 -0.556 23.826 1.00 94.25 674 LEU A O 1
ATOM 5263 N N . SER A 1 675 ? 10.174 -2.653 23.595 1.00 91.56 675 SER A N 1
ATOM 5264 C CA . SER A 1 675 ? 11.474 -3.285 23.882 1.00 91.56 675 SER A CA 1
ATOM 5265 C C . SER A 1 675 ? 12.526 -3.120 22.771 1.00 91.56 675 SER A C 1
ATOM 5267 O O . SER A 1 675 ? 13.721 -3.299 23.019 1.00 91.56 675 SER A O 1
ATOM 5269 N N . ILE A 1 676 ? 12.135 -2.751 21.544 1.00 90.50 676 ILE A N 1
ATOM 5270 C CA . ILE A 1 676 ? 13.057 -2.566 20.406 1.00 90.50 676 ILE A CA 1
ATOM 5271 C C . ILE A 1 676 ? 13.756 -1.202 20.490 1.00 90.50 676 ILE A C 1
ATOM 5273 O O . ILE A 1 676 ? 13.203 -0.200 20.071 1.00 90.50 676 ILE A O 1
ATOM 5277 N N . ARG A 1 677 ? 15.000 -1.124 20.970 1.00 83.75 677 ARG A N 1
ATOM 5278 C CA . ARG A 1 677 ? 15.672 0.177 21.202 1.00 83.75 677 ARG A CA 1
ATOM 5279 C C . ARG A 1 677 ? 15.911 1.014 19.939 1.00 83.75 677 ARG A C 1
ATOM 5281 O O . ARG A 1 677 ? 15.664 2.215 19.945 1.00 83.75 677 ARG A O 1
ATOM 5288 N N . SER A 1 678 ? 16.403 0.391 18.867 1.00 85.38 678 SER A N 1
ATOM 5289 C CA . SER A 1 678 ? 16.743 1.079 17.615 1.00 85.38 678 SER A CA 1
ATOM 5290 C C . SER A 1 678 ? 15.675 0.812 16.560 1.00 85.38 678 SER A C 1
ATOM 5292 O O . SER A 1 678 ? 15.562 -0.305 16.056 1.00 85.38 678 SER A O 1
ATOM 5294 N N . ARG A 1 679 ? 14.878 1.834 16.232 1.00 87.88 679 ARG A N 1
ATOM 5295 C CA . ARG A 1 679 ? 13.770 1.740 15.273 1.00 87.88 679 ARG A CA 1
ATOM 5296 C C . ARG A 1 679 ? 14.039 2.659 14.091 1.00 87.88 679 ARG A C 1
ATOM 5298 O O . ARG A 1 679 ? 14.202 3.862 14.269 1.00 87.88 679 ARG A O 1
ATOM 5305 N N . HIS A 1 680 ? 14.056 2.102 12.885 1.00 89.19 680 HIS A N 1
ATOM 5306 C CA . HIS A 1 680 ? 14.061 2.923 11.679 1.00 89.19 680 HIS A CA 1
ATOM 5307 C C . HIS A 1 680 ? 12.700 3.640 11.536 1.00 89.19 680 HIS A C 1
ATOM 5309 O O . HIS A 1 680 ? 11.675 3.008 11.817 1.00 89.19 680 HIS A O 1
ATOM 5315 N N . PRO A 1 681 ? 12.629 4.898 11.059 1.00 88.62 681 PRO A N 1
ATOM 5316 C CA . PRO A 1 681 ? 11.356 5.599 10.855 1.00 88.62 681 PRO A CA 1
ATOM 5317 C C . PRO A 1 681 ? 10.344 4.805 10.017 1.00 88.62 681 PRO A C 1
ATOM 5319 O O . PRO A 1 681 ? 9.176 4.716 10.380 1.00 88.62 681 PRO A O 1
ATOM 5322 N N . THR A 1 682 ? 10.804 4.122 8.962 1.00 88.56 682 THR A N 1
ATOM 5323 C CA . THR A 1 682 ? 9.977 3.207 8.151 1.00 88.56 682 THR A CA 1
ATOM 5324 C C . THR A 1 682 ? 9.286 2.138 8.996 1.00 88.56 682 THR A C 1
ATOM 5326 O O . THR A 1 682 ? 8.102 1.870 8.809 1.00 88.56 682 THR A O 1
ATOM 5329 N N . PHE A 1 683 ? 10.005 1.540 9.951 1.00 90.75 683 PHE A N 1
ATOM 5330 C CA . PHE A 1 683 ? 9.438 0.542 10.853 1.00 90.75 683 PHE A CA 1
ATOM 5331 C C . PHE A 1 683 ? 8.368 1.167 11.755 1.00 90.75 683 PHE A C 1
ATOM 5333 O O . PHE A 1 683 ? 7.273 0.621 11.855 1.00 90.75 683 PHE A O 1
ATOM 5340 N N . VAL A 1 684 ? 8.645 2.332 12.351 1.00 91.06 684 VAL A N 1
ATOM 5341 C CA . VAL A 1 684 ? 7.681 3.058 13.200 1.00 91.06 684 VAL A CA 1
ATOM 5342 C C . VAL A 1 684 ? 6.410 3.403 12.419 1.00 91.06 684 VAL A C 1
ATOM 5344 O O . VAL A 1 684 ? 5.308 3.123 12.888 1.00 91.06 684 VAL A O 1
ATOM 5347 N N . ASN A 1 685 ? 6.552 3.928 11.201 1.00 89.38 685 ASN A N 1
ATOM 5348 C CA . ASN A 1 685 ? 5.436 4.339 10.349 1.00 89.38 685 ASN A CA 1
ATOM 5349 C C . ASN A 1 685 ? 4.486 3.182 10.019 1.00 89.38 685 ASN A C 1
ATOM 5351 O O . ASN A 1 685 ? 3.269 3.357 10.068 1.00 89.38 685 ASN A O 1
ATOM 5355 N N . VAL A 1 686 ? 5.024 1.992 9.724 1.00 89.31 686 VAL A N 1
ATOM 5356 C CA . VAL A 1 686 ? 4.207 0.796 9.453 1.00 89.31 686 VAL A CA 1
ATOM 5357 C C . VAL A 1 686 ? 3.411 0.368 10.691 1.00 89.31 686 VAL A C 1
ATOM 5359 O O . VAL A 1 686 ? 2.284 -0.104 10.552 1.00 89.31 686 VAL A O 1
ATOM 5362 N N . GLN A 1 687 ? 3.952 0.569 11.898 1.00 92.50 687 GLN A N 1
ATOM 5363 C CA . GLN A 1 687 ? 3.297 0.160 13.146 1.00 92.50 687 GLN A CA 1
ATOM 5364 C C . GLN A 1 687 ? 2.418 1.237 13.794 1.00 92.50 687 GLN A C 1
ATOM 5366 O O . GLN A 1 687 ? 1.740 0.948 14.780 1.00 92.50 687 GLN A O 1
ATOM 5371 N N . LEU A 1 688 ? 2.390 2.468 13.277 1.00 91.50 688 LEU A N 1
ATOM 5372 C CA . LEU A 1 688 ? 1.770 3.594 13.982 1.00 91.50 688 LEU A CA 1
ATOM 5373 C C . LEU A 1 688 ? 0.265 3.395 14.242 1.00 91.50 688 LEU A C 1
ATOM 5375 O O . LEU A 1 688 ? -0.229 3.702 15.327 1.00 91.50 688 LEU A O 1
ATOM 5379 N N . CYS A 1 689 ? -0.473 2.840 13.276 1.00 91.25 689 CYS A N 1
ATOM 5380 C CA . CYS A 1 689 ? -1.906 2.565 13.425 1.00 91.25 689 CYS A CA 1
ATOM 5381 C C . CYS A 1 689 ? -2.212 1.494 14.495 1.00 91.25 689 CYS A C 1
ATOM 5383 O O . CYS A 1 689 ? -2.986 1.787 15.412 1.00 91.25 689 CYS A O 1
ATOM 5385 N N . PRO A 1 690 ? -1.610 0.285 14.466 1.00 94.50 690 PRO A N 1
ATOM 5386 C CA . PRO A 1 690 ? -1.806 -0.677 15.548 1.00 94.50 690 PRO A CA 1
ATOM 5387 C C . PRO A 1 690 ? -1.284 -0.162 16.895 1.00 94.50 690 PRO A C 1
ATOM 5389 O O . PRO A 1 690 ? -1.888 -0.460 17.919 1.00 94.50 690 PRO A O 1
ATOM 5392 N N . PHE A 1 691 ? -0.221 0.651 16.921 1.00 96.31 691 PHE A N 1
ATOM 5393 C CA . PHE A 1 691 ? 0.334 1.203 18.165 1.00 96.31 691 PHE A CA 1
ATOM 5394 C C . PHE A 1 691 ? -0.594 2.219 18.833 1.00 96.31 691 PHE A C 1
ATOM 5396 O O . PHE A 1 691 ? -0.907 2.088 20.016 1.00 96.31 691 PHE A O 1
ATOM 5403 N N . THR A 1 692 ? -1.128 3.167 18.061 1.00 95.31 692 THR A N 1
ATOM 5404 C CA . THR A 1 692 ? -2.158 4.102 18.544 1.00 95.31 692 THR A CA 1
ATOM 5405 C C . THR A 1 692 ? -3.443 3.380 18.955 1.00 95.31 692 THR A C 1
ATOM 5407 O O . THR A 1 692 ? -4.014 3.689 19.998 1.00 95.31 692 THR A O 1
ATOM 5410 N N . SER A 1 693 ? -3.870 2.368 18.190 1.00 95.44 693 SER A N 1
ATOM 5411 C CA . SER A 1 693 ? -5.038 1.542 18.533 1.00 95.44 693 SER A CA 1
ATOM 5412 C C . SER A 1 693 ? -4.840 0.785 19.848 1.00 95.44 693 SER A C 1
ATOM 5414 O O . SER A 1 693 ? -5.765 0.714 20.655 1.00 95.44 693 SER A O 1
ATOM 5416 N N . SER A 1 694 ? -3.639 0.253 20.091 1.00 97.62 694 SER A N 1
ATOM 5417 C CA . SER A 1 694 ? -3.313 -0.414 21.350 1.00 97.62 694 SER A CA 1
ATOM 5418 C C . SER A 1 694 ? -3.374 0.528 22.541 1.00 97.62 694 SER A C 1
ATOM 5420 O O . SER A 1 694 ? -3.960 0.140 23.546 1.00 97.62 694 SER A O 1
ATOM 5422 N N . LEU A 1 695 ? -2.820 1.744 22.442 1.00 97.62 695 LEU A N 1
ATOM 5423 C CA . LEU A 1 695 ? -2.910 2.720 23.533 1.00 97.62 695 LEU A CA 1
ATOM 5424 C C . LEU A 1 695 ? -4.376 2.975 23.898 1.00 97.62 695 LEU A C 1
ATOM 5426 O O . LEU A 1 695 ? -4.748 2.790 25.049 1.00 97.62 695 LEU A O 1
ATOM 5430 N N . LEU A 1 696 ? -5.228 3.270 22.911 1.00 95.81 696 LEU A N 1
ATOM 5431 C CA . LEU A 1 696 ? -6.664 3.462 23.138 1.00 95.81 696 LEU A CA 1
ATOM 5432 C C . LEU A 1 696 ? -7.325 2.256 23.811 1.00 95.81 696 LEU A C 1
ATOM 5434 O O . LEU A 1 696 ? -8.086 2.419 24.763 1.00 95.81 696 LEU A O 1
ATOM 5438 N N . CYS A 1 697 ? -7.038 1.044 23.328 1.00 96.12 697 CYS A N 1
ATOM 5439 C CA . CYS A 1 697 ? -7.636 -0.166 23.884 1.00 96.12 697 CYS A CA 1
ATOM 5440 C C . CYS A 1 697 ? -7.225 -0.389 25.345 1.00 96.12 697 CYS A C 1
ATOM 5442 O O . CYS A 1 697 ? -8.065 -0.770 26.159 1.00 96.12 697 CYS A O 1
ATOM 5444 N N . LEU A 1 698 ? -5.961 -0.127 25.690 1.00 97.00 698 LEU A N 1
ATOM 5445 C CA . LEU A 1 698 ? -5.466 -0.228 27.064 1.00 97.00 698 LEU A CA 1
ATOM 5446 C C . LEU A 1 698 ? -6.062 0.860 27.966 1.00 97.00 698 LEU A C 1
ATOM 5448 O O . LEU A 1 698 ? -6.427 0.548 29.097 1.00 97.00 698 LEU A O 1
ATOM 5452 N N . SER A 1 699 ? -6.239 2.089 27.471 1.00 95.62 699 SER A N 1
ATOM 5453 C CA . SER A 1 699 ? -6.868 3.187 28.225 1.00 95.62 699 SER A CA 1
ATOM 5454 C C . SER A 1 699 ? -8.313 2.861 28.574 1.00 95.62 699 SER A C 1
ATOM 5456 O O . SER A 1 699 ? -8.710 2.898 29.738 1.00 95.62 699 SER A O 1
ATOM 5458 N N . VAL A 1 700 ? -9.090 2.455 27.565 1.00 94.62 700 VAL A N 1
ATOM 5459 C CA . VAL A 1 700 ? -10.493 2.069 27.739 1.00 94.62 700 VAL A CA 1
ATOM 5460 C C . VAL A 1 700 ? -10.612 0.862 28.664 1.00 94.62 700 VAL A C 1
ATOM 5462 O O . VAL A 1 700 ? -11.469 0.846 29.546 1.00 94.62 700 VAL A O 1
ATOM 5465 N N . ASN A 1 701 ? -9.746 -0.145 28.501 1.00 95.06 701 ASN A N 1
ATOM 5466 C CA . ASN A 1 701 ? -9.768 -1.316 29.370 1.00 95.06 701 ASN A CA 1
ATOM 5467 C C . ASN A 1 701 ? -9.431 -0.954 30.820 1.00 95.06 701 ASN A C 1
ATOM 5469 O O . ASN A 1 701 ? -10.084 -1.454 31.728 1.00 95.06 701 ASN A O 1
ATOM 5473 N N . SER A 1 702 ? -8.448 -0.079 31.033 1.00 93.56 702 SER A N 1
ATOM 5474 C CA . SER A 1 702 ? -8.030 0.357 32.370 1.00 93.56 702 SER A CA 1
ATOM 5475 C C . SER A 1 702 ? -9.126 1.155 33.083 1.00 93.56 702 SER A C 1
ATOM 5477 O O . SER A 1 702 ? -9.258 1.049 34.300 1.00 93.56 702 SER A O 1
ATOM 5479 N N . PHE A 1 703 ? -9.938 1.909 32.332 1.00 92.88 703 PHE A N 1
ATOM 5480 C CA . PHE A 1 703 ? -11.116 2.612 32.844 1.00 92.88 703 PHE A CA 1
ATOM 5481 C C . PHE A 1 703 ? -12.291 1.663 33.146 1.00 92.88 703 PHE A C 1
ATOM 5483 O O . PHE A 1 703 ? -12.814 1.664 34.259 1.00 92.88 703 PHE A O 1
ATOM 5490 N N . LEU A 1 704 ? -12.702 0.830 32.180 1.00 90.75 704 LEU A N 1
ATOM 5491 C CA . LEU A 1 704 ? -13.864 -0.061 32.327 1.00 90.75 704 LEU A CA 1
ATOM 5492 C C . LEU A 1 704 ? -13.615 -1.231 33.290 1.00 90.75 704 LEU A C 1
ATOM 5494 O O . LEU A 1 704 ? -14.536 -1.666 33.975 1.00 90.75 704 LEU A O 1
ATOM 5498 N N . ASN A 1 705 ? -12.382 -1.739 33.340 1.00 89.38 705 ASN A N 1
ATOM 5499 C CA . ASN A 1 705 ? -11.971 -2.899 34.131 1.00 89.38 705 ASN A CA 1
ATOM 5500 C C . ASN A 1 705 ? -10.851 -2.509 35.111 1.00 89.38 705 ASN A C 1
ATOM 5502 O O . ASN A 1 705 ? -9.787 -3.125 35.137 1.00 89.38 705 ASN A O 1
ATOM 5506 N N . PHE A 1 706 ? -11.077 -1.482 35.933 1.00 81.19 706 PHE A N 1
ATOM 5507 C CA . PHE A 1 706 ? -10.074 -0.937 36.864 1.00 81.19 706 PHE A CA 1
ATOM 5508 C C . PHE A 1 706 ? -9.584 -1.924 37.952 1.00 81.19 706 PHE A C 1
ATOM 5510 O O . PHE A 1 706 ? -8.610 -1.627 38.651 1.00 81.19 706 PHE A O 1
ATOM 5517 N N . GLU A 1 707 ? -10.236 -3.082 38.100 1.00 82.88 707 GLU A N 1
ATOM 5518 C CA . GLU A 1 707 ? -9.833 -4.200 38.972 1.00 82.88 707 GLU A CA 1
ATOM 5519 C C . GLU A 1 707 ? -9.060 -5.316 38.230 1.00 82.88 707 GLU A C 1
ATOM 5521 O O . GLU A 1 707 ? -8.721 -6.334 38.833 1.00 82.88 707 GLU A O 1
ATOM 5526 N N . ASP A 1 708 ? -8.764 -5.161 36.930 1.00 85.25 708 ASP A N 1
ATOM 5527 C CA . ASP A 1 708 ? -7.968 -6.127 36.154 1.00 85.25 708 ASP A CA 1
ATOM 5528 C C . ASP A 1 708 ? -6.585 -6.331 36.804 1.00 85.25 708 ASP A C 1
ATOM 5530 O O . ASP A 1 708 ? -5.856 -5.377 37.089 1.00 85.25 708 ASP A O 1
ATOM 5534 N N . GLY A 1 709 ? -6.185 -7.591 37.004 1.00 86.94 709 GLY A N 1
ATOM 5535 C CA . GLY A 1 709 ? -4.894 -7.941 37.605 1.00 86.94 709 GLY A CA 1
ATOM 5536 C C . GLY A 1 709 ? -3.671 -7.427 36.830 1.00 86.94 709 GLY A C 1
ATOM 5537 O O . GLY A 1 709 ? -2.581 -7.343 37.391 1.00 86.94 709 GLY A O 1
ATOM 5538 N N . ASN A 1 710 ? -3.834 -7.040 35.561 1.00 91.00 710 ASN A N 1
ATOM 5539 C CA . ASN A 1 710 ? -2.781 -6.464 34.721 1.00 91.00 710 ASN A CA 1
ATOM 5540 C C . ASN A 1 710 ? -2.691 -4.937 34.800 1.00 91.00 710 ASN A C 1
ATOM 5542 O O . ASN A 1 710 ? -1.826 -4.358 34.148 1.00 91.00 710 ASN A O 1
ATOM 5546 N N . ARG A 1 711 ? -3.524 -4.270 35.602 1.00 88.06 711 ARG A N 1
ATOM 5547 C CA . ARG A 1 711 ? -3.602 -2.805 35.674 1.00 88.06 711 ARG A CA 1
ATOM 5548 C C . ARG A 1 711 ? -2.249 -2.098 35.792 1.00 88.06 711 ARG A C 1
ATOM 5550 O O . ARG A 1 711 ? -1.995 -1.131 35.085 1.00 88.06 711 ARG A O 1
ATOM 5557 N N . MET A 1 712 ? -1.374 -2.566 36.683 1.00 90.00 712 MET A N 1
ATOM 5558 C CA . MET A 1 712 ? -0.053 -1.946 36.878 1.00 90.00 712 MET A CA 1
ATOM 5559 C C . MET A 1 712 ? 0.834 -2.074 35.635 1.00 90.00 712 MET A C 1
ATOM 5561 O O . MET A 1 712 ? 1.624 -1.183 35.332 1.00 90.00 712 MET A O 1
ATOM 5565 N N . THR A 1 713 ? 0.688 -3.184 34.909 1.00 92.75 713 THR A N 1
ATOM 5566 C CA . THR A 1 713 ? 1.373 -3.401 33.634 1.00 92.75 713 THR A CA 1
ATOM 5567 C C . THR A 1 713 ? 0.801 -2.480 32.563 1.00 92.75 713 THR A C 1
ATOM 5569 O O . THR A 1 713 ? 1.572 -1.845 31.847 1.00 92.75 713 THR A O 1
ATOM 5572 N N . ASP A 1 714 ? -0.525 -2.363 32.486 1.00 95.00 714 ASP A N 1
ATOM 5573 C CA . ASP A 1 714 ? -1.199 -1.483 31.531 1.00 95.00 714 ASP A CA 1
ATOM 5574 C C . ASP A 1 714 ? -0.801 -0.027 31.750 1.00 95.00 714 ASP A C 1
ATOM 5576 O O . ASP A 1 714 ? -0.375 0.617 30.798 1.00 95.00 714 ASP A O 1
ATOM 5580 N N . GLN A 1 715 ? -0.812 0.465 32.994 1.00 94.12 715 GLN A N 1
ATOM 5581 C CA . GLN A 1 715 ? -0.388 1.835 33.300 1.00 94.12 715 GLN A CA 1
ATOM 5582 C C . GLN A 1 715 ? 1.039 2.108 32.816 1.00 94.12 715 GLN A C 1
ATOM 5584 O O . GLN A 1 715 ? 1.295 3.133 32.186 1.00 94.12 715 GLN A O 1
ATOM 5589 N N . ARG A 1 716 ? 1.971 1.180 33.069 1.00 95.75 716 ARG A N 1
ATOM 5590 C CA . ARG A 1 716 ? 3.357 1.318 32.613 1.00 95.75 716 ARG A CA 1
ATOM 5591 C C . ARG A 1 716 ? 3.444 1.380 31.085 1.00 95.75 716 ARG A C 1
ATOM 5593 O O . ARG A 1 716 ? 4.075 2.289 30.553 1.00 95.75 716 ARG A O 1
ATOM 5600 N N . LEU A 1 717 ? 2.803 0.438 30.390 1.00 96.81 717 LEU A N 1
ATOM 5601 C CA . LEU A 1 717 ? 2.809 0.387 28.926 1.00 96.81 717 LEU A CA 1
ATOM 5602 C C . LEU A 1 717 ? 2.161 1.630 28.308 1.00 96.81 717 LEU A C 1
ATOM 5604 O O . LEU A 1 717 ? 2.666 2.138 27.312 1.00 96.81 717 LEU A O 1
ATOM 5608 N N . MET A 1 718 ? 1.065 2.126 28.889 1.00 97.44 718 MET A N 1
ATOM 5609 C CA . MET A 1 718 ? 0.367 3.318 28.408 1.00 97.44 718 MET A CA 1
ATOM 5610 C C . MET A 1 718 ? 1.222 4.577 28.540 1.00 97.44 718 MET A C 1
ATOM 5612 O O . MET A 1 718 ? 1.321 5.329 27.575 1.00 97.44 718 MET A O 1
ATOM 5616 N N . VAL A 1 719 ? 1.886 4.780 29.683 1.00 96.94 719 VAL A N 1
ATOM 5617 C CA . VAL A 1 719 ? 2.771 5.937 29.895 1.00 96.94 719 VAL A CA 1
ATOM 5618 C C . VAL A 1 719 ? 3.934 5.919 28.903 1.00 96.94 719 VAL A C 1
ATOM 5620 O O . VAL A 1 719 ? 4.161 6.912 28.214 1.00 96.94 719 VAL A O 1
ATOM 5623 N N . GLU A 1 720 ? 4.632 4.786 28.774 1.00 96.75 720 GLU A N 1
ATOM 5624 C CA . GLU A 1 720 ? 5.746 4.643 27.826 1.00 96.75 720 GLU A CA 1
ATOM 5625 C C . GLU A 1 720 ? 5.282 4.843 26.368 1.00 96.75 720 GLU A C 1
ATOM 5627 O O . GLU A 1 720 ? 5.948 5.523 25.582 1.00 96.75 720 GLU A O 1
ATOM 5632 N N . ALA A 1 721 ? 4.109 4.309 26.003 1.00 97.19 721 ALA A N 1
ATOM 5633 C CA . ALA A 1 721 ? 3.529 4.494 24.675 1.00 97.19 721 ALA A CA 1
ATOM 5634 C C . ALA A 1 721 ? 3.126 5.951 24.403 1.00 97.19 721 ALA A C 1
ATOM 5636 O O . ALA A 1 721 ? 3.393 6.459 23.313 1.00 97.19 721 ALA A O 1
ATOM 5637 N N . ALA A 1 722 ? 2.522 6.634 25.378 1.00 97.06 722 ALA A N 1
ATOM 5638 C CA . ALA A 1 722 ? 2.134 8.035 25.266 1.00 97.06 722 ALA A CA 1
ATOM 5639 C C . ALA A 1 722 ? 3.356 8.955 25.123 1.00 97.06 722 ALA A C 1
ATOM 5641 O O . ALA A 1 722 ? 3.325 9.875 24.309 1.00 97.06 722 ALA A O 1
ATOM 5642 N N . THR A 1 723 ? 4.455 8.680 25.840 1.00 95.69 723 THR A N 1
ATOM 5643 C CA . THR A 1 723 ? 5.722 9.414 25.671 1.00 95.69 723 THR A CA 1
ATOM 5644 C C . THR A 1 723 ? 6.244 9.300 24.239 1.00 95.69 723 THR A C 1
ATOM 5646 O O . THR A 1 723 ? 6.480 10.320 23.594 1.00 95.69 723 THR A O 1
ATOM 5649 N N . LEU A 1 724 ? 6.343 8.077 23.704 1.00 93.62 724 LEU A N 1
ATOM 5650 C CA . LEU A 1 724 ? 6.823 7.855 22.337 1.00 93.62 724 LEU A CA 1
ATOM 5651 C C . LEU A 1 724 ? 5.899 8.493 21.288 1.00 93.62 724 LEU A C 1
ATOM 5653 O O . LEU A 1 724 ? 6.367 9.084 20.318 1.00 93.62 724 LEU A O 1
ATOM 5657 N N . LEU A 1 725 ? 4.579 8.408 21.473 1.00 94.44 725 LEU A N 1
ATOM 5658 C CA . LEU A 1 725 ? 3.624 9.071 20.582 1.00 94.44 725 LEU A CA 1
ATOM 5659 C C . LEU A 1 725 ? 3.714 10.599 20.660 1.00 94.44 725 LEU A C 1
ATOM 5661 O O . LEU A 1 725 ? 3.529 11.253 19.637 1.00 94.44 725 LEU A O 1
ATOM 5665 N N . GLY A 1 726 ? 4.047 11.166 21.822 1.00 92.69 726 GLY A N 1
ATOM 5666 C CA . GLY A 1 726 ? 4.332 12.593 21.972 1.00 92.69 726 GLY A CA 1
ATOM 5667 C C . GLY A 1 726 ? 5.523 13.043 21.121 1.00 92.69 726 GLY A C 1
ATOM 5668 O O . GLY A 1 726 ? 5.437 14.062 20.437 1.00 92.69 726 GLY A O 1
ATOM 5669 N N . GLU A 1 727 ? 6.598 12.251 21.081 1.00 90.69 727 GLU A N 1
ATOM 5670 C CA . GLU A 1 727 ? 7.755 12.505 20.206 1.00 90.69 727 GLU A CA 1
ATOM 5671 C C . GLU A 1 727 ? 7.371 12.418 18.720 1.00 90.69 727 GLU A C 1
ATOM 5673 O O . GLU A 1 727 ? 7.704 13.302 17.929 1.00 90.69 727 GLU A O 1
ATOM 5678 N N . VAL A 1 728 ? 6.608 11.387 18.334 1.00 87.31 728 VAL A N 1
ATOM 5679 C CA . VAL A 1 728 ? 6.115 11.225 16.954 1.00 87.31 728 VAL A CA 1
ATOM 5680 C C . VAL A 1 728 ? 5.199 12.384 16.553 1.00 87.31 728 VAL A C 1
ATOM 5682 O O . VAL A 1 728 ? 5.290 12.878 15.427 1.00 87.31 728 VAL A O 1
ATOM 5685 N N . MET A 1 729 ? 4.329 12.847 17.452 1.00 87.31 729 MET A N 1
ATOM 5686 C CA . MET A 1 729 ? 3.440 13.986 17.217 1.00 87.31 729 MET A CA 1
ATOM 5687 C C . MET A 1 729 ? 4.237 15.265 16.948 1.00 87.31 729 MET A C 1
ATOM 5689 O O . MET A 1 729 ? 3.931 15.974 15.991 1.00 87.31 729 MET A O 1
ATOM 5693 N N . GLN A 1 730 ? 5.288 15.528 17.732 1.00 84.62 730 GLN A N 1
ATOM 5694 C CA . GLN A 1 730 ? 6.165 16.687 17.528 1.00 84.62 730 GLN A CA 1
ATOM 5695 C C . GLN A 1 730 ? 6.866 16.655 16.163 1.00 84.62 730 GLN A C 1
ATOM 5697 O O . GLN A 1 730 ? 7.066 17.702 15.555 1.00 84.62 730 GLN A O 1
ATOM 5702 N N . GLN A 1 731 ? 7.206 15.465 15.663 1.00 81.81 731 GLN A N 1
ATOM 5703 C CA . GLN A 1 731 ? 7.889 15.297 14.376 1.00 81.81 731 GLN A CA 1
ATOM 5704 C C . GLN A 1 731 ? 6.946 15.325 13.167 1.00 81.81 731 GLN A C 1
ATOM 5706 O O . GLN A 1 731 ? 7.346 15.759 12.090 1.00 81.81 731 GLN A O 1
ATOM 5711 N N . THR A 1 732 ? 5.716 14.823 13.313 1.00 78.19 732 THR A N 1
ATOM 5712 C CA . THR A 1 732 ? 4.820 14.544 12.172 1.00 78.19 732 THR A CA 1
ATOM 5713 C C . THR A 1 732 ? 3.572 15.417 12.112 1.00 78.19 732 THR A C 1
ATOM 5715 O O . THR A 1 732 ? 2.919 15.429 11.073 1.00 78.19 732 THR A O 1
ATOM 5718 N N . GLN A 1 733 ? 3.216 16.111 13.200 1.00 77.81 733 GLN A N 1
ATOM 5719 C CA . GLN A 1 733 ? 1.967 16.878 13.335 1.00 77.81 733 GLN A CA 1
ATOM 5720 C C . GLN A 1 733 ? 0.698 16.060 13.006 1.00 77.81 733 GLN A C 1
ATOM 5722 O O . GLN A 1 733 ? -0.291 16.582 12.503 1.00 77.81 733 GLN A O 1
ATOM 5727 N N . SER A 1 734 ? 0.718 14.750 13.274 1.00 81.62 734 SER A N 1
ATOM 5728 C CA . SER A 1 734 ? -0.397 13.851 12.956 1.00 81.62 734 SER A CA 1
ATOM 5729 C C . SER A 1 734 ? -1.630 14.105 13.836 1.00 81.62 734 SER A C 1
ATOM 5731 O O . SER A 1 734 ? -1.600 13.849 15.042 1.00 81.62 734 SER A O 1
ATOM 5733 N N . GLU A 1 735 ? -2.746 14.514 13.221 1.00 85.81 735 GLU A N 1
ATOM 5734 C CA . GLU A 1 735 ? -4.037 14.738 13.900 1.00 85.81 735 GLU A CA 1
ATOM 5735 C C . GLU A 1 735 ? -4.555 13.484 14.619 1.00 85.81 735 GLU A C 1
ATOM 5737 O O . GLU A 1 735 ? -5.070 13.565 15.733 1.00 85.81 735 GLU A O 1
ATOM 5742 N N . ILE A 1 736 ? -4.375 12.302 14.016 1.00 85.06 736 ILE A N 1
ATOM 5743 C CA . ILE A 1 736 ? -4.798 11.025 14.615 1.00 85.06 736 ILE A CA 1
ATOM 5744 C C . ILE A 1 736 ? -4.025 10.768 15.911 1.00 85.06 736 ILE A C 1
ATOM 5746 O O . ILE A 1 736 ? -4.609 10.324 16.897 1.00 85.06 736 ILE A O 1
ATOM 5750 N N . VAL A 1 737 ? -2.717 11.051 15.922 1.00 89.69 737 VAL A N 1
ATOM 5751 C CA . VAL A 1 737 ? -1.888 10.879 17.123 1.00 89.69 737 VAL A CA 1
ATOM 5752 C C . VAL A 1 737 ? -2.303 11.876 18.206 1.00 89.69 737 VAL A C 1
ATOM 5754 O O . VAL A 1 737 ? -2.455 11.459 19.352 1.00 89.69 737 VAL A O 1
ATOM 5757 N N . SER A 1 738 ? -2.567 13.139 17.845 1.00 91.50 738 SER A N 1
ATOM 5758 C CA . SER A 1 738 ? -3.093 14.151 18.778 1.00 91.50 738 SER A CA 1
ATOM 5759 C C . SER A 1 738 ? -4.389 13.680 19.432 1.00 91.50 738 SER A C 1
ATOM 5761 O O . SER A 1 738 ? -4.461 13.573 20.655 1.00 91.50 738 SER A O 1
ATOM 5763 N N . LYS A 1 739 ? -5.376 13.272 18.622 1.00 91.31 739 LYS A N 1
ATOM 5764 C CA . LYS A 1 739 ? -6.668 12.788 19.123 1.00 91.31 739 LYS A CA 1
ATOM 5765 C C . LYS A 1 739 ? -6.509 11.570 20.041 1.00 91.31 739 LYS A C 1
ATOM 5767 O O . LYS A 1 739 ? -7.184 11.468 21.060 1.00 91.31 739 LYS A O 1
ATOM 5772 N N . VAL A 1 740 ? -5.621 10.635 19.699 1.00 93.31 740 VAL A N 1
ATOM 5773 C CA . VAL A 1 740 ? -5.345 9.453 20.534 1.00 93.31 740 VAL A CA 1
ATOM 5774 C C . VAL A 1 740 ? -4.765 9.849 21.893 1.00 93.31 740 VAL A C 1
ATOM 5776 O O . VAL A 1 740 ? -5.183 9.293 22.909 1.00 93.31 740 VAL A O 1
ATOM 5779 N N . LEU A 1 741 ? -3.823 10.795 21.920 1.00 95.25 741 LEU A N 1
ATOM 5780 C CA . LEU A 1 741 ? -3.212 11.285 23.156 1.00 95.25 741 LEU A CA 1
ATOM 5781 C C . LEU A 1 741 ? -4.222 12.035 24.032 1.00 95.25 741 LEU A C 1
ATOM 5783 O O . LEU A 1 741 ? -4.257 11.794 25.235 1.00 95.25 741 LEU A O 1
ATOM 5787 N N . GLU A 1 742 ? -5.078 12.868 23.440 1.00 94.25 742 GLU A N 1
ATOM 5788 C CA . GLU A 1 742 ? -6.165 13.560 24.147 1.00 94.25 742 GLU A CA 1
ATOM 5789 C C . GLU A 1 742 ? -7.118 12.566 24.824 1.00 94.25 742 GLU A C 1
ATOM 5791 O O . GLU A 1 742 ? -7.379 12.667 26.023 1.00 94.25 742 GLU A O 1
ATOM 5796 N N . VAL A 1 743 ? -7.572 11.551 24.083 1.00 93.44 743 VAL A N 1
ATOM 5797 C CA . VAL A 1 743 ? -8.468 10.510 24.610 1.00 93.44 743 VAL A CA 1
ATOM 5798 C C . VAL A 1 743 ? -7.797 9.686 25.709 1.00 93.44 743 VAL A C 1
ATOM 5800 O O . VAL A 1 743 ? -8.431 9.356 26.710 1.00 93.44 743 VAL A O 1
ATOM 5803 N N . TYR A 1 744 ? -6.512 9.361 25.554 1.00 95.44 744 TYR A N 1
ATOM 5804 C CA . TYR A 1 744 ? -5.735 8.712 26.609 1.00 95.44 744 TYR A CA 1
ATOM 5805 C C . TYR A 1 744 ? -5.699 9.561 27.888 1.00 95.44 744 TYR A C 1
ATOM 5807 O O . TYR A 1 744 ? -6.013 9.043 28.958 1.00 95.44 744 TYR A O 1
ATOM 5815 N N . MET A 1 745 ? -5.368 10.852 27.777 1.00 94.56 745 MET A N 1
ATOM 5816 C CA . MET A 1 745 ? -5.302 11.760 28.926 1.00 94.56 745 MET A CA 1
ATOM 5817 C C . MET A 1 745 ? -6.657 11.899 29.625 1.00 94.56 745 MET A C 1
ATOM 5819 O O . MET A 1 745 ? -6.720 11.935 30.853 1.00 94.56 745 MET A O 1
ATOM 5823 N N . GLU A 1 746 ? -7.744 11.946 28.858 1.00 94.25 746 GLU A N 1
ATOM 5824 C CA . GLU A 1 746 ? -9.096 12.038 29.403 1.00 94.25 746 GLU A CA 1
ATOM 5825 C C . GLU A 1 746 ? -9.497 10.770 30.176 1.00 94.25 746 GLU A C 1
ATOM 5827 O O . GLU A 1 746 ? -10.020 10.860 31.290 1.00 94.25 746 GLU A O 1
ATOM 5832 N N . PHE A 1 747 ? -9.201 9.580 29.644 1.00 93.44 747 PHE A N 1
ATOM 5833 C CA . PHE A 1 747 ? -9.445 8.330 30.370 1.00 93.44 747 PHE A CA 1
ATOM 5834 C C . PHE A 1 747 ? -8.586 8.193 31.629 1.00 93.44 747 PHE A C 1
ATOM 5836 O O . PHE A 1 747 ? -9.102 7.749 32.656 1.00 93.44 747 PHE A O 1
ATOM 5843 N N . ASP A 1 748 ? -7.311 8.584 31.575 1.00 90.56 748 ASP A N 1
ATOM 5844 C CA . ASP A 1 748 ? -6.413 8.556 32.737 1.00 90.56 748 ASP A CA 1
ATOM 5845 C C . ASP A 1 748 ? -6.934 9.480 33.852 1.00 90.56 748 ASP A C 1
ATOM 5847 O O . ASP A 1 748 ? -7.032 9.075 35.012 1.00 90.56 748 ASP A O 1
ATOM 5851 N N . TRP A 1 749 ? -7.411 10.677 33.491 1.00 89.88 749 TRP A N 1
ATOM 5852 C CA . TRP A 1 749 ? -8.061 11.600 34.422 1.00 89.88 749 TRP A CA 1
ATOM 5853 C C . TRP A 1 749 ? -9.305 10.994 35.089 1.00 89.88 749 TRP A C 1
ATOM 5855 O O . TRP A 1 749 ? -9.430 11.009 36.318 1.00 89.88 749 TRP A O 1
ATOM 5865 N N . HIS A 1 750 ? -10.219 10.421 34.301 1.00 88.94 750 HIS A N 1
ATOM 5866 C CA . HIS A 1 750 ? -11.423 9.780 34.835 1.00 88.94 750 HIS A CA 1
ATOM 5867 C C . HIS A 1 750 ? -11.109 8.566 35.720 1.00 88.94 750 HIS A C 1
ATOM 5869 O O . HIS A 1 750 ? -11.781 8.351 36.732 1.00 88.94 750 HIS A O 1
ATOM 5875 N N . LEU A 1 751 ? -10.076 7.792 35.382 1.00 86.44 751 LEU A N 1
ATOM 5876 C CA . LEU A 1 751 ? -9.620 6.666 36.191 1.00 86.44 751 LEU A CA 1
ATOM 5877 C C . LEU A 1 751 ? -9.081 7.124 37.554 1.00 86.44 751 LEU A C 1
ATOM 5879 O O . LEU A 1 751 ? -9.401 6.507 38.573 1.00 86.44 751 LEU A O 1
ATOM 5883 N N . ILE A 1 752 ? -8.303 8.210 37.595 1.00 86.50 752 ILE A N 1
ATOM 5884 C CA . ILE A 1 752 ? -7.812 8.801 38.849 1.00 86.50 752 ILE A CA 1
ATOM 5885 C C . ILE A 1 752 ? -8.991 9.244 39.724 1.00 86.50 752 ILE A C 1
ATOM 5887 O O . ILE A 1 752 ? -9.020 8.913 40.910 1.00 86.50 752 ILE A O 1
ATOM 5891 N N . LEU A 1 753 ? -9.992 9.921 39.147 1.00 84.25 753 LEU A N 1
ATOM 5892 C CA . LEU A 1 753 ? -11.197 10.332 39.878 1.00 84.25 753 LEU A CA 1
ATOM 5893 C C . LEU A 1 753 ? -11.926 9.131 40.501 1.00 84.25 753 LEU A C 1
ATOM 5895 O O . LEU A 1 753 ? -12.173 9.132 41.708 1.00 84.25 753 LEU A O 1
ATOM 5899 N N . LEU A 1 754 ? -12.183 8.082 39.714 1.00 81.56 754 LEU A N 1
ATOM 5900 C CA . LEU A 1 754 ? -12.820 6.846 40.186 1.00 81.56 754 LEU A CA 1
ATOM 5901 C C . LEU A 1 754 ? -12.055 6.199 41.346 1.00 81.56 754 LEU A C 1
ATOM 5903 O O . LEU A 1 754 ? -12.658 5.786 42.335 1.00 81.56 754 LEU A O 1
ATOM 5907 N N . MET A 1 755 ? -10.724 6.131 41.258 1.00 80.38 755 MET A N 1
ATOM 5908 C CA . MET A 1 755 ? -9.915 5.600 42.356 1.00 80.38 755 MET A CA 1
ATOM 5909 C C . MET A 1 755 ? -10.017 6.448 43.616 1.00 80.38 755 MET A C 1
ATOM 5911 O O . MET A 1 755 ? -10.125 5.893 44.706 1.00 80.38 755 MET A O 1
ATOM 5915 N N . THR A 1 756 ? -9.955 7.776 43.483 1.00 78.94 756 THR A N 1
ATOM 5916 C CA . THR A 1 756 ? -10.001 8.664 44.649 1.00 78.94 756 THR A CA 1
ATOM 5917 C C . THR A 1 756 ? -11.324 8.535 45.396 1.00 78.94 756 THR A C 1
ATOM 5919 O O . THR A 1 756 ? -11.299 8.421 46.618 1.00 78.94 756 THR A O 1
ATOM 5922 N N . GLU A 1 757 ? -12.450 8.441 44.682 1.00 69.69 757 GLU A N 1
ATOM 5923 C CA . GLU A 1 757 ? -13.778 8.256 45.284 1.00 69.69 757 GLU A CA 1
ATOM 5924 C C . GLU A 1 757 ? -13.961 6.890 45.955 1.00 69.69 757 GLU A C 1
ATOM 5926 O O . GLU A 1 757 ? -14.670 6.800 46.949 1.00 69.69 757 GLU A O 1
ATOM 5931 N N . LEU A 1 758 ? -13.305 5.833 45.466 1.00 63.62 758 LEU A N 1
ATOM 5932 C CA . LEU A 1 758 ? -13.331 4.511 46.109 1.00 63.62 758 LEU A CA 1
ATOM 5933 C C . LEU A 1 758 ? -12.470 4.438 47.382 1.00 63.62 758 LEU A C 1
ATOM 5935 O O . LEU A 1 758 ? -12.665 3.543 48.204 1.00 63.62 758 LEU A O 1
ATOM 5939 N N . THR A 1 759 ? -11.493 5.339 47.536 1.00 57.84 759 THR A N 1
ATOM 5940 C CA . THR A 1 759 ? -10.623 5.401 48.726 1.00 57.84 759 THR A CA 1
ATOM 5941 C C . THR A 1 759 ? -11.136 6.315 49.842 1.00 57.84 759 THR A C 1
ATOM 5943 O O . THR A 1 759 ? -10.605 6.250 50.954 1.00 57.84 759 THR A O 1
ATOM 5946 N N . THR A 1 760 ? -12.137 7.153 49.555 1.00 46.12 760 THR A N 1
ATOM 5947 C CA . THR A 1 760 ? -12.844 8.020 50.518 1.00 46.12 760 THR A CA 1
ATOM 5948 C C . THR A 1 760 ? -14.113 7.362 51.020 1.00 46.12 760 THR A C 1
ATOM 5950 O O . THR A 1 760 ? -14.379 7.466 52.239 1.00 46.12 760 THR A O 1
#

Radius of gyration: 34.22 Å; chains: 1; bounding box: 78×107×101 Å

pLDDT: mean 80.92, std 21.2, range [20.02, 98.75]